Protein AF-A0A2E0LXB0-F1 (afdb_monomer)

Radius of gyration: 32.22 Å; Cα contacts (8 Å, |Δi|>4): 943; chains: 1; bounding box: 79×86×108 Å

Sequence (595 aa):
MKELHPRAVRYTREKLLNSLFSNVKTLVFCLALAVMMTSVLPAMVLAADAPPLDGAMSYPNRDNAIPTYPAQDSGDATATTTTMDSTDNDGDEDTDDAEAERPVFYRPLRTDPTYRHPPGHGAAKPAGHVAIPGHKPLPPEYGYASRTTFDDITPLDVMDAIGRRLYSVAHDEPEGALESLRQIELRNDMALVPPLVHAMQFSLLGEARIADTLRRITGANPGKTWFAWAQWLESHPDLILTPGLAQAVVAMWSAIDGKYRAILPPNRVTQVPKASIYWDGTRVDEVDPVIKPTVVGPNQAFDIDHNDLVLGVSLNGTYRAYPVSQLLANPIINDVLGDHEVTIAYEPLCGFPIAIDRGHVGNTSMAPMAWAGLVYRSSRLLYTLDGDQQLWDPCTMRSVTGAASQARERLPLANATFTSWSAWRSAYPETTVMDTAQAPEATPDSLERYDDYVGAESLIYPAYLNSTALPAKERMLLVDLGDHDQAIRLADLKGKAVINHRFGDQGVVIIVENPINCTIRVFKRPEGAIFGPSEFVDRVYGSGGGLWKVTEDALISPSGEELERMPARGLFWFSVDGLNPITENKAKQSASLPN

Solvent-accessible surface area (backbone atoms only — not comparable to full-atom values): 35641 Å² total; per-residue (Å²): 122,96,87,57,58,75,67,58,56,50,56,56,48,52,55,51,49,52,52,52,52,51,52,51,52,51,51,52,50,53,51,52,51,52,52,48,63,71,64,52,59,77,64,65,73,76,74,77,87,77,85,90,82,87,84,89,87,84,87,91,88,88,86,90,90,85,90,79,88,90,87,81,88,84,85,86,82,82,88,86,84,84,83,89,82,89,82,89,82,90,81,91,81,91,79,94,84,80,91,71,87,75,86,78,80,85,71,86,83,73,84,84,92,89,90,91,86,90,89,81,90,81,91,81,90,88,92,83,92,83,86,89,90,85,92,84,88,89,86,85,80,92,75,76,76,85,68,81,72,67,82,84,56,57,66,72,79,77,40,56,82,61,25,51,29,49,38,27,32,20,70,35,59,55,69,56,12,49,53,28,45,52,61,52,51,76,64,56,48,68,74,54,46,48,50,50,49,60,24,36,81,58,19,76,68,41,33,53,56,55,35,54,48,48,27,68,50,67,73,52,80,78,57,50,46,48,55,38,47,47,23,51,47,54,73,39,72,82,58,61,56,47,45,69,49,29,41,24,46,34,40,55,50,33,74,78,36,68,64,42,52,63,53,56,35,45,80,62,57,57,67,53,61,70,52,46,54,41,79,62,87,52,46,68,42,72,65,66,48,43,70,60,70,60,68,35,51,65,90,64,60,82,84,65,53,59,75,40,49,20,44,37,36,44,51,95,92,39,45,38,32,41,47,45,58,45,34,67,48,44,32,27,38,27,37,68,55,84,93,39,38,35,34,39,41,41,47,75,78,41,65,44,70,48,41,32,36,30,55,62,46,85,94,41,66,55,57,56,53,34,49,51,26,31,26,42,54,41,36,62,27,34,22,23,76,52,87,78,25,37,32,29,34,71,82,79,27,35,30,34,22,50,70,49,17,77,71,64,39,55,63,43,63,41,43,54,42,41,44,32,40,46,60,50,43,71,77,39,73,84,23,35,29,55,47,65,89,84,49,70,70,46,49,72,66,61,50,50,55,47,54,51,49,74,71,42,78,67,70,95,47,44,54,58,66,86,63,81,90,55,59,56,65,39,51,25,39,38,37,64,56,79,97,62,57,48,72,45,52,31,75,81,43,64,96,47,49,36,33,62,48,65,63,87,86,50,33,31,36,39,41,36,81,35,51,90,65,47,24,57,50,39,26,55,34,61,87,94,62,46,64,40,72,48,97,44,94,52,35,30,29,36,73,86,72,45,60,24,39,58,58,79,64,30,43,30,39,84,85,70,52,70,27,53,48,46,50,57,45,49,32,24,36,48,56,59,57,66,71,51,83,79,50,71,82,45,72,76,59,64,86,72,74,62,111

Foldseek 3Di:
DVPDDPVVVVVVVVVVVVVVVVVVVVVVVVVVVVVCVVPPVVVVVPPPDDDDDDDDDDDDDDDDDDDDDDDDDDDDDDDDDDDDDDDDDDDDDDDDDDPDDDDDDDDPDDDDDDDDDDDDDDDDDDDDDDDDDDDDDDDDDPDDDDDPPPPVDALCNPADPLLVLLLQLQDPDPVSVVVSLVVVLVVLDLLCLLSLLQSQVRGPPHQQVSQVSSCSSPVDPQDSHSQSSLLVVLVCLVNACALSNLSSSLSSVCVVPVCSCLQCPSPWDFLGRPSNKHQQPAAFPNPPAAEAFDWDALVPPPPADQFFKWKWFDDPNFIETETVQQCLQRQWYFHQTPNWTKIWGDDLLFPAIFIFGQCPFPPDRAAGKGFGSIDGLLFTWIFHPDDSGWTAGPLLQWTTTDPSRVVRTGGHTGLIFIGGSNVRCVQCVRYMYRDPVVTDGDDPVSVVVSVVQLPDLDRPHHFHFPDPPDRQFQKWKWFDPDLQIDIDGLVLCPPPQWFFDADPPFTKIKGPLDSVRPRIWIWTADPPKDWADDPDSQWIQIPVRFTWGHDSAFTATPVGDTTGITDIDMGGPSSVSVSDDSHVVPNVVSPDRDD

pLDDT: mean 73.67, std 26.48, range [21.19, 98.0]

Structure (mmCIF, N/CA/C/O backbone):
data_AF-A0A2E0LXB0-F1
#
_entry.id   AF-A0A2E0LXB0-F1
#
loop_
_atom_site.group_PDB
_atom_site.id
_atom_site.type_symbol
_atom_site.label_atom_id
_atom_site.label_alt_id
_atom_site.label_comp_id
_atom_site.label_asym_id
_atom_site.label_entity_id
_atom_site.label_seq_id
_atom_site.pdbx_PDB_ins_code
_atom_site.Cartn_x
_atom_site.Cartn_y
_atom_site.Cartn_z
_atom_site.occupancy
_atom_site.B_iso_or_equiv
_atom_site.auth_seq_id
_atom_site.auth_comp_id
_atom_site.auth_asym_id
_atom_site.auth_atom_id
_atom_site.pdbx_PDB_model_num
ATOM 1 N N . MET A 1 1 ? -35.066 28.197 -1.959 1.00 37.38 1 MET A N 1
ATOM 2 C CA . MET A 1 1 ? -34.156 29.348 -2.191 1.00 37.38 1 MET A CA 1
ATOM 3 C C . MET A 1 1 ? -33.993 30.273 -0.984 1.00 37.38 1 MET A C 1
ATOM 5 O O . MET A 1 1 ? -32.866 30.680 -0.768 1.00 37.38 1 MET A O 1
ATOM 9 N N . LYS A 1 2 ? -35.027 30.606 -0.187 1.00 30.30 2 LYS A N 1
ATOM 10 C CA . LYS A 1 2 ? -34.857 31.489 0.994 1.00 30.30 2 LYS A CA 1
ATOM 11 C C . LYS A 1 2 ? -34.298 30.832 2.276 1.00 30.30 2 LYS A C 1
ATOM 13 O O . LYS A 1 2 ? -34.047 31.552 3.229 1.00 30.30 2 LYS A O 1
ATOM 18 N N . GLU A 1 3 ? -34.057 29.520 2.278 1.00 36.97 3 GLU A N 1
ATOM 19 C CA . GLU A 1 3 ? -33.499 28.767 3.424 1.00 36.97 3 GLU A CA 1
ATOM 20 C C . GLU A 1 3 ? -32.207 27.999 3.073 1.00 36.97 3 GLU A C 1
ATOM 22 O O . GLU A 1 3 ? -31.843 27.040 3.741 1.00 36.97 3 GLU A O 1
ATOM 27 N N . LEU A 1 4 ? -31.504 28.388 2.001 1.00 39.72 4 LEU A N 1
ATOM 28 C CA . LEU A 1 4 ? -30.206 27.797 1.655 1.00 39.72 4 LEU A CA 1
ATOM 29 C C . LEU A 1 4 ? -29.070 28.763 1.993 1.00 39.72 4 LEU A C 1
ATOM 31 O O . LEU A 1 4 ? -29.109 29.936 1.622 1.00 39.72 4 LEU A O 1
ATOM 35 N N . HIS A 1 5 ? -28.054 28.237 2.678 1.00 43.72 5 HIS A N 1
ATOM 36 C CA . HIS A 1 5 ? -26.855 28.962 3.095 1.00 43.72 5 HIS A CA 1
ATOM 37 C C . HIS A 1 5 ? -26.149 29.625 1.886 1.00 43.72 5 HIS A C 1
ATOM 39 O O . HIS A 1 5 ? -26.136 29.028 0.802 1.00 43.72 5 HIS A O 1
ATOM 45 N N . PRO A 1 6 ? -25.521 30.816 2.020 1.00 37.16 6 PRO A N 1
ATOM 46 C CA . PRO A 1 6 ? -25.022 31.591 0.873 1.00 37.16 6 PRO A CA 1
ATOM 47 C C . PRO A 1 6 ? -24.070 30.838 -0.074 1.00 37.16 6 PRO A C 1
ATOM 49 O O . PRO A 1 6 ? -24.091 31.080 -1.282 1.00 37.16 6 PRO A O 1
ATOM 52 N N . ARG A 1 7 ? -23.280 29.883 0.443 1.00 38.50 7 ARG A N 1
ATOM 53 C CA . ARG A 1 7 ? -22.394 29.024 -0.370 1.00 38.50 7 ARG A CA 1
ATOM 54 C C . ARG A 1 7 ? -23.164 28.089 -1.317 1.00 38.50 7 ARG A C 1
ATOM 56 O O . ARG A 1 7 ? -22.786 27.973 -2.480 1.00 38.50 7 ARG A O 1
ATOM 63 N N . ALA A 1 8 ? -24.278 27.499 -0.874 1.00 36.88 8 ALA A N 1
ATOM 64 C CA . ALA A 1 8 ? -25.094 26.611 -1.708 1.00 36.88 8 ALA A CA 1
ATOM 65 C C . ALA A 1 8 ? -25.733 27.367 -2.886 1.00 36.88 8 ALA A C 1
ATOM 67 O O . ALA A 1 8 ? -25.732 26.881 -4.015 1.00 36.88 8 ALA A O 1
ATOM 68 N N . VAL A 1 9 ? -26.197 28.601 -2.654 1.00 41.41 9 VAL A N 1
ATOM 69 C CA . VAL A 1 9 ? -26.760 29.460 -3.711 1.00 41.41 9 VAL A CA 1
ATOM 70 C C . VAL A 1 9 ? -25.708 29.813 -4.771 1.00 41.41 9 VAL A C 1
ATOM 72 O O . VAL A 1 9 ? -26.030 29.834 -5.960 1.00 41.41 9 VAL A O 1
ATOM 75 N N . ARG A 1 10 ? -24.448 30.042 -4.373 1.00 40.12 10 ARG A N 1
ATOM 76 C CA . ARG A 1 10 ? -23.341 30.316 -5.304 1.00 40.12 10 ARG A CA 1
ATOM 77 C C . ARG A 1 10 ? -23.014 29.099 -6.177 1.00 40.12 10 ARG A C 1
ATOM 79 O O . ARG A 1 10 ? -23.056 29.216 -7.400 1.00 40.12 10 ARG A O 1
ATOM 86 N N . TYR A 1 11 ? -22.812 27.932 -5.564 1.00 40.34 11 TYR A N 1
ATOM 87 C CA . TYR A 1 11 ? -22.503 26.681 -6.269 1.00 40.34 11 TYR A CA 1
ATOM 88 C C . TYR A 1 11 ? -23.599 26.283 -7.275 1.00 40.34 11 TYR A C 1
ATOM 90 O O . TYR A 1 11 ? -23.315 25.966 -8.432 1.00 40.34 11 TYR A O 1
ATOM 98 N N . THR A 1 12 ? -24.877 26.366 -6.882 1.00 42.31 12 THR A N 1
ATOM 99 C CA . THR A 1 12 ? -25.997 26.065 -7.791 1.00 42.31 12 THR A CA 1
ATOM 100 C C . THR A 1 12 ? -26.092 27.071 -8.945 1.00 42.31 12 THR A C 1
ATOM 102 O O . THR A 1 12 ? -26.417 26.679 -10.067 1.00 42.31 12 THR A O 1
ATOM 105 N N . ARG A 1 13 ? -25.778 28.355 -8.711 1.00 39.00 13 ARG A N 1
ATOM 106 C CA . ARG A 1 13 ? -25.795 29.402 -9.746 1.00 39.00 13 ARG A CA 1
ATOM 107 C C . ARG A 1 13 ? -24.669 29.225 -10.768 1.00 39.00 13 ARG A C 1
ATOM 109 O O . ARG A 1 13 ? -24.926 29.376 -11.959 1.00 39.00 13 ARG A O 1
ATOM 116 N N . GLU A 1 14 ? -23.463 28.870 -10.331 1.00 47.31 14 GLU A N 1
ATOM 117 C CA . GLU A 1 14 ? -22.318 28.608 -11.217 1.00 47.31 14 GLU A CA 1
ATOM 118 C C . GLU A 1 14 ? -22.543 27.346 -12.075 1.00 47.31 14 GLU A C 1
ATOM 120 O O . GLU A 1 14 ? -22.353 27.400 -13.292 1.00 47.31 14 GLU A O 1
ATOM 125 N N . LYS A 1 15 ? -23.084 26.250 -11.510 1.00 44.47 15 LYS A N 1
ATOM 126 C CA . LYS A 1 15 ? -23.484 25.059 -12.295 1.00 44.47 15 LYS A CA 1
ATOM 127 C C . LYS A 1 15 ? -24.570 25.362 -13.340 1.00 44.47 15 LYS A C 1
ATOM 129 O O . LYS A 1 15 ? -24.469 24.895 -14.476 1.00 44.47 15 LYS A O 1
ATOM 134 N N . LEU A 1 16 ? -25.583 26.165 -12.996 1.00 42.12 16 LEU A N 1
ATOM 135 C CA . LEU A 1 16 ? -26.626 26.593 -13.941 1.00 42.12 16 LEU A CA 1
ATOM 136 C C . LEU A 1 16 ? -26.069 27.468 -15.073 1.00 42.12 16 LEU A C 1
ATOM 138 O O . LEU A 1 16 ? -26.408 27.241 -16.234 1.00 42.12 16 LEU A O 1
ATOM 142 N N . LEU A 1 17 ? -25.196 28.428 -14.754 1.00 43.41 17 LEU A N 1
ATOM 143 C CA . LEU A 1 17 ? -24.555 29.289 -15.751 1.00 43.41 17 LEU A CA 1
ATOM 144 C C . LEU A 1 17 ? -23.653 28.486 -16.696 1.00 43.41 17 LEU A C 1
ATOM 146 O O . LEU A 1 17 ? -23.777 28.635 -17.909 1.00 43.41 17 LEU A O 1
ATOM 150 N N . ASN A 1 18 ? -22.814 27.586 -16.179 1.00 47.97 18 ASN A N 1
ATOM 151 C CA . ASN A 1 18 ? -21.930 26.763 -17.011 1.00 47.97 18 ASN A CA 1
ATOM 152 C C . ASN A 1 18 ? -22.711 25.808 -17.933 1.00 47.97 18 ASN A C 1
ATOM 154 O O . ASN A 1 18 ? -22.346 25.651 -19.099 1.00 47.97 18 ASN A O 1
ATOM 158 N N . SER A 1 19 ? -23.829 25.242 -17.462 1.00 42.09 19 SER A N 1
ATOM 159 C CA . SER A 1 19 ? -24.742 24.450 -18.300 1.00 42.09 19 SER A CA 1
ATOM 160 C C . SER A 1 19 ? -25.377 25.291 -19.421 1.00 42.09 19 SER A C 1
ATOM 162 O O . SER A 1 19 ? -25.357 24.897 -20.589 1.00 42.09 19 SER A O 1
ATOM 164 N N . LEU A 1 20 ? -25.856 26.501 -19.105 1.00 39.44 20 LEU A N 1
ATOM 165 C CA . LEU A 1 20 ? -26.378 27.454 -20.093 1.00 39.44 20 LEU A CA 1
ATOM 166 C C . LEU A 1 20 ? -25.322 27.854 -21.138 1.00 39.44 20 LEU A C 1
ATOM 168 O O . LEU A 1 20 ? -25.603 27.796 -22.335 1.00 39.44 20 LEU A O 1
ATOM 172 N N . PHE A 1 21 ? -24.099 28.195 -20.722 1.00 45.69 21 PHE A N 1
ATOM 173 C CA . PHE A 1 21 ? -23.017 28.555 -21.644 1.00 45.69 21 PHE A CA 1
ATOM 174 C C . PHE A 1 21 ? -22.557 27.383 -22.524 1.00 45.69 21 PHE A C 1
ATOM 176 O O . PHE A 1 21 ? -22.260 27.597 -23.701 1.00 45.69 21 PHE A O 1
ATOM 183 N N . SER A 1 22 ? -22.534 26.154 -21.999 1.00 51.50 22 SER A N 1
ATOM 184 C CA . SER A 1 22 ? -22.220 24.950 -22.783 1.00 51.50 22 SER A CA 1
ATOM 185 C C . SER A 1 22 ? -23.265 24.691 -23.876 1.00 51.50 22 SER A C 1
ATOM 187 O O . SER A 1 22 ? -22.926 24.497 -25.047 1.00 51.50 22 SER A O 1
ATOM 189 N N . ASN A 1 23 ? -24.551 24.799 -23.529 1.00 51.84 23 ASN A N 1
ATOM 190 C CA . ASN A 1 23 ? -25.647 24.642 -24.485 1.00 51.84 23 ASN A CA 1
ATOM 191 C C . ASN A 1 23 ? -25.638 25.735 -25.569 1.00 51.84 23 ASN A C 1
ATOM 193 O O . ASN A 1 23 ? -25.836 25.429 -26.744 1.00 51.84 23 ASN A O 1
ATOM 197 N N . VAL A 1 24 ? -25.331 26.992 -25.218 1.00 61.16 24 VAL A N 1
ATOM 198 C CA . VAL A 1 24 ? -25.198 28.086 -26.200 1.00 61.16 24 VAL A CA 1
ATOM 199 C C . VAL A 1 24 ? -24.000 27.868 -27.132 1.00 61.16 24 VAL A C 1
ATOM 201 O O . VAL A 1 24 ? -24.155 28.004 -28.345 1.00 61.16 24 VAL A O 1
ATOM 204 N N . LYS A 1 25 ? -22.827 27.470 -26.616 1.00 55.19 25 LYS A N 1
ATOM 205 C CA . LYS A 1 25 ? -21.655 27.141 -27.455 1.00 55.19 25 LYS A CA 1
ATOM 206 C C . LYS A 1 25 ? -21.949 25.992 -28.424 1.00 55.19 25 LYS A C 1
ATOM 208 O O . LYS A 1 25 ? -21.595 26.083 -29.596 1.00 55.19 25 LYS A O 1
ATOM 213 N N . THR A 1 26 ? -22.647 24.958 -27.957 1.00 56.50 26 THR A N 1
ATOM 214 C CA . THR A 1 26 ? -23.064 23.817 -28.787 1.00 56.50 26 THR A CA 1
ATOM 215 C C . THR A 1 26 ? -24.038 24.253 -29.887 1.00 56.50 26 THR A C 1
ATOM 217 O O . THR A 1 26 ? -23.862 23.884 -31.047 1.00 56.50 26 THR A O 1
ATOM 220 N N . LEU A 1 27 ? -25.017 25.108 -29.567 1.00 52.84 27 LEU A N 1
ATOM 221 C CA . LEU A 1 27 ? -25.971 25.641 -30.546 1.00 52.84 27 LEU A CA 1
ATOM 222 C C . LEU A 1 27 ? -25.283 26.509 -31.617 1.00 52.84 27 LEU A C 1
ATOM 224 O O . LEU A 1 27 ? -25.578 26.361 -32.802 1.00 52.84 27 LEU A O 1
ATOM 228 N N . VAL A 1 28 ? -24.334 27.366 -31.218 1.00 65.62 28 VAL A N 1
ATOM 229 C CA . VAL A 1 28 ? -23.519 28.183 -32.138 1.00 65.62 28 VAL A CA 1
ATOM 230 C C . VAL A 1 28 ? -22.653 27.303 -33.045 1.00 65.62 28 VAL A C 1
ATOM 232 O O . VAL A 1 28 ? -22.580 27.562 -34.244 1.00 65.62 28 VAL A O 1
ATOM 235 N N . PHE A 1 29 ? -22.050 26.235 -32.513 1.00 59.38 29 PHE A N 1
ATOM 236 C CA . PHE A 1 29 ? -21.263 25.288 -33.306 1.00 59.38 29 PHE A CA 1
ATOM 237 C C . PHE A 1 29 ? -22.123 24.546 -34.343 1.00 59.38 29 PHE A C 1
ATOM 239 O O . PHE A 1 29 ? -21.748 24.474 -35.513 1.00 59.38 29 PHE A O 1
ATOM 246 N N . CYS A 1 30 ? -23.316 24.076 -33.961 1.00 53.12 30 CYS A N 1
ATOM 247 C CA . CYS A 1 30 ? -24.265 23.449 -34.887 1.00 53.12 30 CYS A CA 1
ATOM 248 C C . CYS A 1 30 ? -24.752 24.413 -35.985 1.00 53.12 30 CYS A C 1
ATOM 250 O O . CYS A 1 30 ? -24.856 24.015 -37.146 1.00 53.12 30 CYS A O 1
ATOM 252 N N . LEU A 1 31 ? -25.005 25.684 -35.650 1.00 58.12 31 LEU A N 1
ATOM 253 C CA . LEU A 1 31 ? -25.344 26.729 -36.626 1.00 58.12 31 LEU A CA 1
ATOM 254 C C . LEU A 1 31 ? -24.186 27.010 -37.593 1.00 58.12 31 LEU A C 1
ATOM 256 O O . LEU A 1 31 ? -24.412 27.084 -38.800 1.00 58.12 31 LEU A O 1
ATOM 260 N N . ALA A 1 32 ? -22.949 27.098 -37.098 1.00 57.81 32 ALA A N 1
ATOM 261 C CA . ALA A 1 32 ? -21.766 27.262 -37.943 1.00 57.81 32 ALA A CA 1
ATOM 262 C C . ALA A 1 32 ? -21.577 26.071 -38.903 1.00 57.81 32 ALA A C 1
ATOM 264 O O . ALA A 1 32 ? -21.312 26.275 -40.089 1.00 57.81 32 ALA A O 1
ATOM 265 N N . LEU A 1 33 ? -21.791 24.837 -38.429 1.00 53.84 33 LEU A N 1
ATOM 266 C C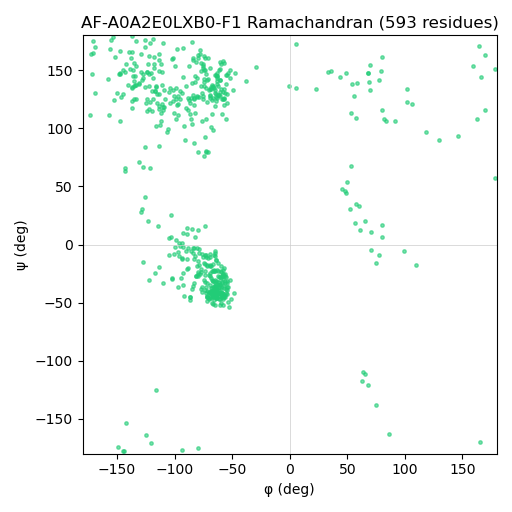A . LEU A 1 33 ? -21.729 23.632 -39.262 1.00 53.84 33 LEU A CA 1
ATOM 267 C C . LEU A 1 33 ? -22.806 23.630 -40.362 1.00 53.84 33 LEU A C 1
ATOM 269 O O . LEU A 1 33 ? -22.512 23.311 -41.514 1.00 53.84 33 LEU A O 1
ATOM 273 N N . ALA A 1 34 ? -24.039 24.027 -40.028 1.00 53.56 34 ALA A N 1
ATOM 274 C CA . ALA A 1 34 ? -25.150 24.116 -40.977 1.00 53.56 34 ALA A CA 1
ATOM 275 C C . ALA A 1 34 ? -24.916 25.189 -42.059 1.00 53.56 34 ALA A C 1
ATOM 277 O O . ALA A 1 34 ? -25.202 24.956 -43.237 1.00 53.56 34 ALA A O 1
ATOM 278 N N . VAL A 1 35 ? -24.335 26.336 -41.691 1.00 57.06 35 VAL A N 1
ATOM 279 C CA . VAL A 1 35 ? -23.926 27.381 -42.647 1.00 57.06 35 VAL A CA 1
ATOM 280 C C . VAL A 1 35 ? -22.798 26.885 -43.557 1.00 57.06 35 VAL A C 1
ATOM 282 O O . VAL A 1 35 ? -22.841 27.119 -44.764 1.00 57.06 35 VAL A O 1
ATOM 285 N N . MET A 1 36 ? -21.821 26.139 -43.031 1.00 46.78 36 MET A N 1
ATOM 286 C CA . MET A 1 36 ? -20.730 25.587 -43.845 1.00 46.78 36 MET A CA 1
ATOM 287 C C . MET A 1 36 ? -21.240 24.534 -44.849 1.00 46.78 36 MET A C 1
ATOM 289 O O . MET A 1 36 ? -20.910 24.587 -46.034 1.00 46.78 36 MET A O 1
ATOM 293 N N . MET A 1 37 ? -22.123 23.631 -44.407 1.00 48.91 37 MET A N 1
ATOM 294 C CA . MET A 1 37 ? -22.739 22.592 -45.249 1.00 48.91 37 MET A CA 1
ATOM 295 C C . MET A 1 37 ? -23.625 23.158 -46.371 1.00 48.91 37 MET A C 1
ATOM 297 O O . MET A 1 37 ? -23.708 22.560 -47.442 1.00 48.91 37 MET A O 1
ATOM 301 N N . THR A 1 38 ? -24.269 24.309 -46.157 1.00 52.62 38 THR A N 1
ATOM 302 C CA . THR A 1 38 ? -25.159 24.936 -47.156 1.00 52.62 38 THR A CA 1
ATOM 303 C C . THR A 1 38 ? -24.446 25.879 -48.129 1.00 52.62 38 THR A C 1
ATOM 305 O O . THR A 1 38 ? -24.969 26.121 -49.214 1.00 52.62 38 THR A O 1
ATOM 308 N N . SER A 1 39 ? -23.255 26.382 -47.785 1.00 48.25 39 SER A N 1
ATOM 309 C CA . SER A 1 39 ? -22.505 27.343 -48.613 1.00 48.25 39 SER A CA 1
ATOM 310 C C . SER A 1 39 ? -21.335 26.743 -49.403 1.00 48.25 39 SER A C 1
ATOM 312 O O . SER A 1 39 ? -21.020 27.255 -50.475 1.00 48.25 39 SER A O 1
ATOM 314 N N . VAL A 1 40 ? -20.701 25.663 -48.925 1.00 49.78 40 VAL A N 1
ATOM 315 C CA . VAL A 1 40 ? -19.453 25.142 -49.525 1.00 49.78 40 VAL A CA 1
ATOM 316 C C . VAL A 1 40 ? -19.684 23.987 -50.511 1.00 49.78 40 VAL A C 1
ATOM 318 O O . VAL A 1 40 ? -19.021 23.929 -51.547 1.00 49.78 40 VAL A O 1
ATOM 321 N N . LEU A 1 41 ? -20.647 23.088 -50.257 1.00 43.03 41 LEU A N 1
ATOM 322 C CA . LEU A 1 41 ? -20.890 21.932 -51.139 1.00 43.03 41 LEU A CA 1
ATOM 323 C C . LEU A 1 41 ? -21.291 22.280 -52.593 1.00 43.03 41 LEU A C 1
ATOM 325 O O . LEU A 1 41 ? -20.823 21.577 -53.491 1.00 43.03 41 LEU A O 1
ATOM 329 N N . PRO A 1 42 ? -22.084 23.334 -52.888 1.00 41.56 42 PRO A N 1
ATOM 330 C CA . PRO A 1 42 ? -22.453 23.657 -54.272 1.00 41.56 42 PRO A CA 1
ATOM 331 C C . PRO A 1 42 ? -21.269 24.078 -55.158 1.00 41.56 42 PRO A C 1
ATOM 333 O O . PRO A 1 42 ? -21.347 23.955 -56.378 1.00 41.56 42 PRO A O 1
ATOM 336 N N . ALA A 1 43 ? -20.171 24.563 -54.565 1.00 42.28 43 ALA A N 1
ATOM 337 C CA . ALA A 1 43 ? -19.014 25.068 -55.305 1.00 42.28 43 ALA A CA 1
ATOM 338 C C . ALA A 1 43 ? -18.064 23.957 -55.794 1.00 42.28 43 ALA A C 1
ATOM 340 O O . ALA A 1 43 ? -17.402 24.127 -56.815 1.00 42.28 43 ALA A O 1
ATOM 341 N N . MET A 1 44 ? -18.006 22.809 -55.107 1.00 40.25 44 MET A N 1
ATOM 342 C CA . MET A 1 44 ? -17.097 21.710 -55.474 1.00 40.25 44 MET A CA 1
ATOM 343 C C . MET A 1 44 ? -17.608 20.825 -56.621 1.00 40.25 44 MET A C 1
ATOM 345 O O . MET A 1 44 ? -16.813 20.140 -57.257 1.00 40.25 44 MET A O 1
ATOM 349 N N . VAL A 1 45 ? -18.908 20.856 -56.930 1.00 41.56 45 VAL A N 1
ATOM 350 C CA . VAL A 1 45 ? -19.510 20.018 -57.989 1.00 41.56 45 VAL A CA 1
ATOM 351 C C . VAL A 1 45 ? -19.264 20.581 -59.403 1.00 41.56 45 VAL A C 1
ATOM 353 O O . VAL A 1 45 ? -19.359 19.846 -60.379 1.00 41.56 45 VAL A O 1
ATOM 356 N N . LEU A 1 46 ? -18.888 21.859 -59.533 1.00 38.94 46 LEU A N 1
ATOM 357 C CA . LEU A 1 46 ? -18.665 22.531 -60.826 1.00 38.94 46 LEU A CA 1
ATOM 358 C C . LEU A 1 46 ? -17.214 22.487 -61.346 1.00 38.94 46 LEU A C 1
ATOM 360 O O . LEU A 1 46 ? -16.951 22.989 -62.434 1.00 38.94 46 LEU A O 1
ATOM 364 N N . ALA A 1 47 ? -16.274 21.899 -60.600 1.00 39.84 47 ALA A N 1
ATOM 365 C CA . ALA A 1 47 ? -14.843 21.905 -60.935 1.00 39.84 47 ALA A CA 1
ATOM 366 C C . ALA A 1 47 ? -14.312 20.576 -61.522 1.00 39.84 47 ALA A C 1
ATOM 368 O O . ALA A 1 47 ? -13.104 20.427 -61.687 1.00 39.84 47 ALA A O 1
ATOM 369 N N . ALA A 1 48 ? -15.188 19.603 -61.805 1.00 38.62 48 ALA A N 1
ATOM 370 C CA . ALA A 1 48 ? -14.795 18.228 -62.144 1.00 38.62 48 ALA A CA 1
ATOM 371 C C . ALA A 1 48 ? -14.707 17.905 -63.654 1.00 38.62 48 ALA A C 1
ATOM 373 O O . ALA A 1 48 ? -14.171 16.855 -63.998 1.00 38.62 48 ALA A O 1
ATOM 374 N N . ASP A 1 49 ? -15.179 18.786 -64.547 1.00 40.78 49 ASP A N 1
ATOM 375 C CA . ASP A 1 49 ? -15.212 18.556 -66.004 1.00 40.78 49 ASP A CA 1
ATOM 376 C C . ASP A 1 49 ? -14.261 19.497 -66.774 1.00 40.78 49 ASP A C 1
ATOM 378 O O . ASP A 1 49 ? -14.667 20.532 -67.306 1.00 40.78 49 ASP A O 1
ATOM 382 N N . ALA A 1 50 ? -12.979 19.122 -66.875 1.00 34.28 50 ALA A N 1
ATOM 383 C CA . ALA A 1 50 ? -12.030 19.709 -67.830 1.00 34.28 50 ALA A CA 1
ATOM 384 C C . ALA A 1 50 ? -10.950 18.683 -68.261 1.00 34.28 50 ALA A C 1
ATOM 386 O O . ALA A 1 50 ? -10.352 18.041 -67.396 1.00 34.28 50 ALA A O 1
ATOM 387 N N . PRO A 1 51 ? -10.678 18.500 -69.572 1.00 35.50 51 PRO A N 1
ATOM 388 C CA . PRO A 1 51 ? -9.702 17.523 -70.069 1.00 35.50 51 PRO A CA 1
ATOM 389 C C . PRO A 1 51 ? -8.247 18.053 -70.061 1.00 35.50 51 PRO A C 1
ATOM 391 O O . PRO A 1 51 ? -8.035 19.267 -70.039 1.00 35.50 51 PRO A O 1
ATOM 394 N N . PRO A 1 52 ? -7.231 17.166 -70.111 1.00 42.09 52 PRO A N 1
ATOM 395 C CA . PRO A 1 52 ? -5.818 17.547 -70.037 1.00 42.09 52 PRO A CA 1
ATOM 396 C C . PRO A 1 52 ? -5.246 18.021 -71.385 1.00 42.09 52 PRO A C 1
ATOM 398 O O . PRO A 1 52 ? -5.726 17.625 -72.448 1.00 42.09 52 PRO A O 1
ATOM 401 N N . LEU A 1 53 ? -4.161 18.805 -71.337 1.00 30.52 53 LEU A N 1
ATOM 402 C CA . LEU A 1 53 ? -3.350 19.179 -72.502 1.00 30.52 53 LEU A CA 1
ATOM 403 C C . LEU A 1 53 ? -1.844 19.020 -72.231 1.00 30.52 53 LEU A C 1
ATOM 405 O O . LEU A 1 53 ? -1.346 19.396 -71.171 1.00 30.52 53 LEU A O 1
ATOM 409 N N . ASP A 1 54 ? -1.145 18.475 -73.229 1.00 30.14 54 ASP A N 1
ATOM 410 C CA . ASP A 1 54 ? 0.313 18.319 -73.311 1.00 30.14 54 ASP A CA 1
ATOM 411 C C . ASP A 1 54 ? 1.056 19.645 -73.582 1.00 30.14 54 ASP A C 1
ATOM 413 O O . ASP A 1 54 ? 0.502 20.555 -74.198 1.00 30.14 54 ASP A O 1
ATOM 417 N N . GLY A 1 55 ? 2.368 19.687 -73.284 1.00 26.34 55 GLY A N 1
ATOM 418 C CA . GLY A 1 55 ? 3.321 20.452 -74.116 1.00 26.34 55 GLY A CA 1
ATOM 419 C C . GLY A 1 55 ? 4.291 21.448 -73.449 1.00 26.34 55 GLY A C 1
ATOM 420 O O . GLY A 1 55 ? 4.018 22.636 -73.401 1.00 26.34 55 GLY A O 1
ATOM 421 N N . ALA A 1 56 ? 5.476 20.950 -73.075 1.00 26.00 56 ALA A N 1
ATOM 422 C CA . ALA A 1 56 ? 6.836 21.499 -73.291 1.00 26.00 56 ALA A CA 1
ATOM 423 C C . ALA A 1 56 ? 7.243 23.005 -73.112 1.00 26.00 56 ALA A C 1
ATOM 425 O O . ALA A 1 56 ? 6.622 23.924 -73.626 1.00 26.00 56 ALA A O 1
ATOM 426 N N . MET A 1 57 ? 8.493 23.158 -72.616 1.00 24.38 57 MET A N 1
ATOM 427 C CA . MET A 1 57 ? 9.545 24.179 -72.903 1.00 24.38 57 MET A CA 1
ATOM 428 C C . MET A 1 57 ? 9.915 25.331 -71.920 1.00 24.38 57 MET A C 1
ATOM 430 O O . MET A 1 57 ? 9.191 26.299 -71.735 1.00 24.38 57 MET A O 1
ATOM 434 N N . SER A 1 58 ? 11.212 25.291 -71.548 1.00 23.50 58 SER A N 1
ATOM 435 C CA . SER A 1 58 ? 12.220 26.383 -71.468 1.00 23.50 58 SER A CA 1
ATOM 436 C C . SER A 1 58 ? 12.617 27.039 -70.125 1.00 23.50 58 SER A C 1
ATOM 438 O O . SER A 1 58 ? 11.830 27.687 -69.448 1.00 23.50 58 SER A O 1
ATOM 440 N N . TYR A 1 59 ? 13.932 26.974 -69.851 1.00 30.00 59 TYR A N 1
ATOM 441 C CA . TYR A 1 59 ? 14.731 27.823 -68.937 1.00 30.00 59 TYR A CA 1
ATOM 442 C C . TYR A 1 59 ? 15.052 29.206 -69.578 1.00 30.00 59 TYR A C 1
ATOM 444 O O . TYR A 1 59 ? 14.829 29.350 -70.787 1.00 30.00 59 TYR A O 1
ATOM 452 N N . PRO A 1 60 ? 15.556 30.230 -68.833 1.00 32.47 60 PRO A N 1
ATOM 453 C CA . PRO A 1 60 ? 17.015 30.420 -68.628 1.00 32.47 60 PRO A CA 1
ATOM 454 C C . PRO A 1 60 ? 17.464 30.977 -67.239 1.00 32.47 60 PRO A C 1
ATOM 456 O O . PRO A 1 60 ? 16.669 31.178 -66.328 1.00 32.47 60 PRO A O 1
ATOM 459 N N . ASN A 1 61 ? 18.784 31.177 -67.100 1.00 27.44 61 ASN A N 1
ATOM 460 C CA . ASN A 1 61 ? 19.618 31.361 -65.889 1.00 27.44 61 ASN A CA 1
ATOM 461 C C . ASN A 1 61 ? 20.017 32.840 -65.582 1.00 27.44 61 ASN A C 1
ATOM 463 O O . ASN A 1 61 ? 20.048 33.623 -66.533 1.00 27.44 61 ASN A O 1
ATOM 467 N N . ARG A 1 62 ? 20.424 33.197 -64.332 1.00 26.62 62 ARG A N 1
ATOM 468 C CA . ARG A 1 62 ? 21.418 34.281 -64.029 1.00 26.62 62 ARG A CA 1
ATOM 469 C C . ARG A 1 62 ? 21.897 34.466 -62.555 1.00 26.62 62 ARG A C 1
ATOM 471 O O . ARG A 1 62 ? 21.158 34.947 -61.708 1.00 26.62 62 ARG A O 1
ATOM 478 N N . ASP A 1 63 ? 23.175 34.145 -62.333 1.00 27.08 63 ASP A N 1
ATOM 479 C CA . ASP A 1 63 ? 24.298 34.797 -61.600 1.00 27.08 63 ASP A CA 1
ATOM 480 C C . ASP A 1 63 ? 24.164 35.856 -60.456 1.00 27.08 63 ASP A C 1
ATOM 482 O O . ASP A 1 63 ? 23.594 36.928 -60.630 1.00 27.08 63 ASP A O 1
ATOM 486 N N . ASN A 1 64 ? 24.956 35.601 -59.390 1.00 27.33 64 ASN A N 1
ATOM 487 C CA . ASN A 1 64 ? 25.908 36.464 -58.628 1.00 27.33 64 ASN A CA 1
ATOM 488 C C . ASN A 1 64 ? 25.523 37.817 -57.965 1.00 27.33 64 ASN A C 1
ATOM 490 O O . ASN A 1 64 ? 25.225 38.783 -58.659 1.00 27.33 64 ASN A O 1
ATOM 494 N N . ALA A 1 65 ? 25.842 37.965 -56.657 1.00 25.56 65 ALA A N 1
ATOM 495 C CA . ALA A 1 65 ? 26.956 38.815 -56.146 1.00 25.56 65 ALA A CA 1
ATOM 496 C C . ALA A 1 65 ? 27.080 38.855 -54.591 1.00 25.56 65 ALA A C 1
ATOM 498 O O . ALA A 1 65 ? 26.087 38.767 -53.877 1.00 25.56 65 ALA A O 1
ATOM 499 N N . ILE A 1 66 ? 28.308 39.060 -54.082 1.00 27.44 66 ILE A N 1
ATOM 500 C CA . ILE A 1 66 ? 28.674 39.354 -52.670 1.00 27.44 66 ILE A CA 1
ATOM 501 C C . ILE A 1 66 ? 29.237 40.791 -52.599 1.00 27.44 66 ILE A C 1
ATOM 503 O O . ILE A 1 66 ? 29.888 41.213 -53.558 1.00 27.44 66 ILE A O 1
ATOM 507 N N . PRO A 1 67 ? 29.074 41.522 -51.478 1.00 27.62 67 PRO A N 1
ATOM 508 C CA . PRO A 1 67 ? 30.188 42.344 -50.976 1.00 27.62 67 PRO A CA 1
ATOM 509 C C . PRO A 1 67 ? 30.407 42.284 -49.444 1.00 27.62 67 PRO A C 1
ATOM 511 O O . PRO A 1 67 ? 29.575 41.803 -48.681 1.00 27.62 67 PRO A O 1
ATOM 514 N N . THR A 1 68 ? 31.570 42.777 -49.007 1.00 25.30 68 THR A N 1
ATOM 515 C CA . THR A 1 68 ? 32.192 42.589 -47.677 1.00 25.30 68 THR A CA 1
ATOM 516 C C . THR A 1 68 ? 32.483 43.905 -46.931 1.00 25.30 68 THR A C 1
ATOM 518 O O . THR A 1 68 ? 32.930 44.829 -47.598 1.00 25.30 68 THR A O 1
ATOM 521 N N . TYR A 1 69 ? 32.375 43.901 -45.584 1.00 27.03 69 TYR A N 1
ATOM 522 C CA . TYR A 1 69 ? 33.216 44.574 -44.542 1.00 27.03 69 TYR A CA 1
ATOM 523 C C . TYR A 1 69 ? 33.602 46.085 -44.648 1.00 27.03 69 TYR A C 1
ATOM 525 O O . TYR A 1 69 ? 33.790 46.601 -45.744 1.00 27.03 69 TYR A O 1
ATOM 533 N N . PRO A 1 70 ? 33.748 46.830 -43.516 1.00 31.84 70 PRO A N 1
ATOM 534 C CA . PRO A 1 70 ? 34.903 46.695 -42.599 1.00 31.84 70 PRO A CA 1
ATOM 535 C C . PRO A 1 70 ? 34.605 46.861 -41.086 1.00 31.84 70 PRO A C 1
ATOM 537 O O . PRO A 1 70 ? 33.460 47.015 -40.673 1.00 31.84 70 PRO A O 1
ATOM 540 N N . ALA A 1 71 ? 35.661 46.790 -40.264 1.00 28.00 71 ALA A N 1
ATOM 541 C CA . ALA A 1 71 ? 35.656 46.846 -38.794 1.00 28.00 71 ALA A CA 1
ATOM 542 C C . ALA A 1 71 ? 36.660 47.888 -38.252 1.00 28.00 71 ALA A C 1
ATOM 544 O O . ALA A 1 71 ? 37.564 48.266 -38.994 1.00 28.00 71 ALA A O 1
ATOM 545 N N . GLN A 1 72 ? 36.531 48.278 -36.972 1.00 25.83 72 GLN A N 1
ATOM 546 C CA . GLN A 1 72 ? 37.587 48.770 -36.053 1.00 25.83 72 GLN A CA 1
ATOM 547 C C . GLN A 1 72 ? 37.008 48.824 -34.611 1.00 25.83 72 GLN A C 1
ATOM 549 O O . GLN A 1 72 ? 35.817 49.082 -34.465 1.00 25.83 72 GLN A O 1
ATOM 554 N N . ASP A 1 73 ? 37.686 48.268 -33.592 1.00 26.73 73 ASP A N 1
ATOM 555 C CA . ASP A 1 73 ? 38.568 48.945 -32.599 1.00 26.73 73 ASP A CA 1
ATOM 556 C C . ASP A 1 73 ? 37.875 50.057 -31.770 1.00 26.73 73 ASP A C 1
ATOM 558 O O . ASP A 1 73 ? 37.141 50.861 -32.330 1.00 26.73 73 ASP A O 1
ATOM 562 N N . SER A 1 74 ? 38.085 50.231 -30.455 1.00 26.38 74 SER A N 1
ATOM 563 C CA . SER A 1 74 ? 38.937 49.562 -29.443 1.00 26.38 74 SER A CA 1
ATOM 564 C C . SER A 1 74 ? 38.567 50.076 -28.025 1.00 26.38 74 SER A C 1
ATOM 566 O O . SER A 1 74 ? 37.807 51.035 -27.913 1.00 26.38 74 SER A O 1
ATOM 568 N N . GLY A 1 75 ? 39.151 49.518 -26.948 1.00 24.69 75 GLY A N 1
ATOM 569 C CA . GLY A 1 75 ? 39.411 50.300 -25.717 1.00 24.69 75 GLY A CA 1
ATOM 570 C C . GLY A 1 75 ? 38.741 49.878 -24.395 1.00 24.69 75 GLY A C 1
ATOM 571 O O . GLY A 1 75 ? 37.634 50.294 -24.090 1.00 24.69 75 GLY A O 1
ATOM 572 N N . ASP A 1 76 ? 39.506 49.132 -23.595 1.00 25.61 76 ASP A N 1
ATOM 573 C CA . ASP A 1 76 ? 39.901 49.429 -22.202 1.00 25.61 76 ASP A CA 1
ATOM 574 C C . ASP A 1 76 ? 38.928 49.749 -21.031 1.00 25.61 76 ASP A C 1
ATOM 576 O O . ASP A 1 76 ? 38.083 50.636 -21.059 1.00 25.61 76 ASP A O 1
ATOM 580 N N . ALA A 1 77 ? 39.314 49.131 -19.902 1.00 25.69 77 ALA A N 1
ATOM 581 C CA . ALA A 1 77 ? 39.452 49.708 -18.553 1.00 25.69 77 ALA A CA 1
ATOM 582 C C . ALA A 1 77 ? 38.248 49.866 -17.585 1.00 25.69 77 ALA A C 1
ATOM 584 O O . ALA A 1 77 ? 37.489 50.827 -17.592 1.00 25.69 77 ALA A O 1
ATOM 585 N N . THR A 1 78 ? 38.275 48.971 -16.586 1.00 25.09 78 THR A N 1
ATOM 586 C CA . THR A 1 78 ? 38.176 49.243 -15.131 1.00 25.09 78 THR A CA 1
ATOM 587 C C . THR A 1 78 ? 36.964 49.974 -14.537 1.00 25.09 78 THR A C 1
ATOM 589 O O . THR A 1 78 ? 36.861 51.195 -14.551 1.00 25.09 78 THR A O 1
ATOM 592 N N . ALA A 1 79 ? 36.175 49.172 -13.819 1.00 25.47 79 ALA A N 1
ATOM 593 C CA . ALA A 1 79 ? 35.582 49.420 -12.501 1.00 25.47 79 ALA A CA 1
ATOM 594 C C . ALA A 1 79 ? 35.870 50.749 -11.763 1.00 25.47 79 ALA A C 1
ATOM 596 O O . ALA A 1 79 ? 37.025 51.055 -11.463 1.00 25.47 79 ALA A O 1
ATOM 597 N N . THR A 1 80 ? 34.801 51.325 -11.194 1.00 24.41 80 THR A N 1
ATOM 598 C CA . THR A 1 80 ? 34.833 51.801 -9.799 1.00 24.41 80 THR A CA 1
ATOM 599 C C . THR A 1 80 ? 33.489 51.610 -9.092 1.00 24.41 80 THR A C 1
ATOM 601 O O . THR A 1 80 ? 32.424 51.615 -9.705 1.00 24.41 80 THR A O 1
ATOM 604 N N . THR A 1 81 ? 33.570 51.405 -7.782 1.00 23.97 81 THR A N 1
ATOM 605 C CA . THR A 1 81 ? 32.490 51.086 -6.839 1.00 23.97 81 THR A CA 1
ATOM 606 C C . THR A 1 81 ? 31.903 52.339 -6.157 1.00 23.97 81 THR A C 1
ATOM 608 O O . THR A 1 81 ? 32.432 53.441 -6.297 1.00 23.97 81 THR A O 1
ATOM 611 N N . THR A 1 82 ? 30.954 52.098 -5.237 1.00 23.98 82 THR A N 1
ATOM 612 C CA . THR A 1 82 ? 30.688 52.850 -3.977 1.00 23.98 82 THR A CA 1
ATOM 613 C C . THR A 1 82 ? 29.681 54.028 -3.961 1.00 23.98 82 THR A C 1
ATOM 615 O O . THR A 1 82 ? 30.007 55.155 -4.304 1.00 23.98 82 THR A O 1
ATOM 618 N N . THR A 1 83 ? 28.518 53.729 -3.346 1.00 24.11 83 THR A N 1
ATOM 619 C CA . THR A 1 83 ? 27.837 54.433 -2.216 1.00 24.11 83 THR A CA 1
ATOM 620 C C . THR A 1 83 ? 27.176 55.816 -2.331 1.00 24.11 83 THR A C 1
ATOM 622 O O . THR A 1 83 ? 27.857 56.793 -2.605 1.00 24.11 83 THR A O 1
ATOM 625 N N . MET A 1 84 ? 25.942 55.855 -1.776 1.00 23.52 84 MET A N 1
ATOM 626 C CA . MET A 1 84 ? 25.300 56.943 -0.989 1.00 23.52 84 MET A CA 1
ATOM 627 C C . MET A 1 84 ? 24.954 58.246 -1.761 1.00 23.52 84 MET A C 1
ATOM 629 O O . MET A 1 84 ? 25.634 58.599 -2.711 1.00 23.52 84 MET A O 1
ATOM 633 N N . ASP A 1 85 ? 23.897 59.012 -1.454 1.00 24.23 85 ASP A N 1
ATOM 634 C CA . ASP A 1 85 ? 22.941 59.011 -0.328 1.00 24.23 85 ASP A CA 1
ATOM 635 C C . ASP A 1 85 ? 21.594 59.684 -0.723 1.00 24.23 85 ASP A C 1
ATOM 637 O O . ASP A 1 85 ? 21.552 60.471 -1.666 1.00 24.23 85 ASP A O 1
ATOM 641 N N . SER A 1 86 ? 20.573 59.519 0.128 1.00 25.17 86 SER A N 1
ATOM 642 C CA . SER A 1 86 ? 19.561 60.534 0.507 1.00 25.17 86 SER A CA 1
ATOM 643 C C . SER A 1 86 ? 18.334 60.912 -0.364 1.00 25.17 86 SER A C 1
ATOM 645 O O . SER A 1 86 ? 18.368 60.998 -1.588 1.00 25.17 86 SER A O 1
ATOM 647 N N . THR A 1 87 ? 17.286 61.297 0.389 1.00 26.08 87 THR A N 1
ATOM 648 C CA . THR A 1 87 ? 16.093 62.137 0.098 1.00 26.08 87 THR A CA 1
ATOM 649 C C . THR A 1 87 ? 14.851 61.558 -0.604 1.00 26.08 87 THR A C 1
ATOM 651 O O . THR A 1 87 ? 14.830 61.330 -1.807 1.00 26.08 87 THR A O 1
ATOM 654 N N . ASP A 1 88 ? 13.794 61.419 0.210 1.00 27.08 88 ASP A N 1
ATOM 655 C CA . ASP A 1 88 ? 12.378 61.798 0.022 1.00 27.08 88 ASP A CA 1
ATOM 656 C C . ASP A 1 88 ? 11.939 62.359 -1.352 1.00 27.08 88 ASP A C 1
ATOM 658 O O . ASP A 1 88 ? 12.507 63.344 -1.826 1.00 27.08 88 ASP A O 1
ATOM 662 N N . ASN A 1 89 ? 10.804 61.881 -1.895 1.00 26.67 89 ASN A N 1
ATOM 663 C CA . ASN A 1 89 ? 9.500 62.544 -1.669 1.00 26.67 89 ASN A CA 1
ATOM 664 C C . ASN A 1 89 ? 8.286 61.707 -2.160 1.00 26.67 89 ASN A C 1
ATOM 666 O O . ASN A 1 89 ? 8.457 60.704 -2.848 1.00 26.67 89 ASN A O 1
ATOM 670 N N . ASP A 1 90 ? 7.075 62.153 -1.801 1.00 27.23 90 ASP A N 1
ATOM 671 C CA . ASP A 1 90 ? 5.758 61.551 -2.091 1.00 27.23 90 ASP A CA 1
ATOM 672 C C . ASP A 1 90 ? 5.407 61.327 -3.583 1.00 27.23 90 ASP A C 1
ATOM 674 O O . ASP A 1 90 ? 5.828 62.089 -4.457 1.00 27.23 90 ASP A O 1
ATOM 678 N N . GLY A 1 91 ? 4.493 60.378 -3.846 1.00 24.72 91 GLY A N 1
ATOM 679 C CA . GLY A 1 91 ? 3.728 60.288 -5.101 1.00 24.72 91 GLY A CA 1
ATOM 680 C C . GLY A 1 91 ? 2.940 58.980 -5.265 1.00 24.72 91 GLY A C 1
ATOM 681 O O . GLY A 1 91 ? 3.544 57.917 -5.373 1.00 24.72 91 GLY A O 1
ATOM 682 N N . ASP A 1 92 ? 1.604 59.059 -5.300 1.00 27.23 92 ASP A N 1
ATOM 683 C CA . ASP A 1 92 ? 0.711 57.940 -5.648 1.00 27.23 92 ASP A CA 1
ATOM 684 C C . ASP A 1 92 ? 0.918 57.463 -7.101 1.00 27.23 92 ASP A C 1
ATOM 686 O O . ASP A 1 92 ? 1.082 58.301 -7.985 1.00 27.23 92 ASP A O 1
ATOM 690 N N . GLU A 1 93 ? 0.790 56.155 -7.366 1.00 26.92 93 GLU A N 1
ATOM 691 C CA . GLU A 1 93 ? -0.135 55.616 -8.389 1.00 26.92 93 GLU A CA 1
ATOM 692 C C . GLU A 1 93 ? -0.231 54.074 -8.337 1.00 26.92 93 GLU A C 1
ATOM 694 O O . GLU A 1 93 ? 0.730 53.379 -8.005 1.00 26.92 93 GLU A O 1
ATOM 699 N N . ASP A 1 94 ? -1.418 53.541 -8.650 1.00 29.64 94 ASP A N 1
ATOM 700 C CA . ASP A 1 94 ? -1.708 52.102 -8.717 1.00 29.64 94 ASP A CA 1
ATOM 701 C C . ASP A 1 94 ? -0.885 51.390 -9.808 1.00 29.64 94 ASP A C 1
ATOM 703 O O . ASP A 1 94 ? -0.798 51.861 -10.942 1.00 29.64 94 ASP A O 1
ATOM 707 N N . THR A 1 95 ? -0.404 50.172 -9.539 1.00 25.59 95 THR A N 1
ATOM 708 C CA . THR A 1 95 ? -0.337 49.110 -10.566 1.00 25.59 95 THR A CA 1
ATOM 709 C C . THR A 1 95 ? -0.273 47.718 -9.933 1.00 25.59 95 THR A C 1
ATOM 711 O O . THR A 1 95 ? 0.360 47.525 -8.896 1.00 25.59 95 THR A O 1
ATOM 714 N N . ASP A 1 96 ? -0.955 46.753 -10.558 1.00 28.09 96 ASP A N 1
ATOM 715 C CA . ASP A 1 96 ? -0.931 45.336 -10.180 1.00 28.09 96 ASP A CA 1
ATOM 716 C C . ASP A 1 96 ? 0.483 44.744 -10.275 1.00 28.09 96 ASP A C 1
ATOM 718 O O . ASP A 1 96 ? 1.103 44.819 -11.334 1.00 28.09 96 ASP A O 1
ATOM 722 N N . ASP A 1 97 ? 0.931 44.045 -9.228 1.00 26.08 97 ASP A N 1
ATOM 723 C CA . ASP A 1 97 ? 1.974 43.022 -9.352 1.00 26.08 97 ASP A CA 1
ATOM 724 C C . ASP A 1 97 ? 1.898 42.007 -8.197 1.00 26.08 97 ASP A C 1
ATOM 726 O O . ASP A 1 97 ? 2.155 42.356 -7.044 1.00 26.08 97 ASP A O 1
ATOM 730 N N . ALA A 1 98 ? 1.516 40.758 -8.508 1.00 24.89 98 ALA A N 1
ATOM 731 C CA . ALA A 1 98 ? 1.824 39.530 -7.748 1.00 24.89 98 ALA A CA 1
ATOM 732 C C . ALA A 1 98 ? 1.182 38.268 -8.382 1.00 24.89 98 ALA A C 1
ATOM 734 O O . ALA A 1 98 ? 0.467 37.519 -7.707 1.00 24.89 98 ALA A O 1
ATOM 735 N N . GLU A 1 99 ? 1.462 37.956 -9.656 1.00 25.92 99 GLU A N 1
ATOM 736 C CA . GLU A 1 99 ? 1.360 36.551 -10.099 1.00 25.92 99 GLU A CA 1
ATOM 737 C C . GLU A 1 99 ? 2.532 35.754 -9.504 1.00 25.92 99 GLU A C 1
ATOM 739 O O . GLU A 1 99 ? 3.548 35.504 -10.148 1.00 25.92 99 GLU A O 1
ATOM 744 N N . ALA A 1 100 ? 2.389 35.364 -8.234 1.00 26.27 100 ALA A N 1
ATOM 745 C CA . ALA A 1 100 ? 3.293 34.418 -7.597 1.00 26.27 100 ALA A CA 1
ATOM 746 C C . ALA A 1 100 ? 3.148 33.026 -8.240 1.00 26.27 100 ALA A C 1
ATOM 748 O O . ALA A 1 100 ? 2.039 32.547 -8.505 1.00 26.27 100 ALA A O 1
ATOM 749 N N . GLU A 1 101 ? 4.292 32.391 -8.485 1.00 26.72 101 GLU A N 1
ATOM 750 C CA . GLU A 1 101 ? 4.431 31.165 -9.268 1.00 26.72 101 GLU A CA 1
ATOM 751 C C . GLU A 1 101 ? 3.557 30.017 -8.734 1.00 26.72 101 GLU A C 1
ATOM 753 O O . GLU A 1 101 ? 3.584 29.673 -7.551 1.00 26.72 101 GLU A O 1
ATOM 758 N N . ARG A 1 102 ? 2.792 29.379 -9.629 1.00 25.50 102 ARG A N 1
ATOM 759 C CA . ARG A 1 102 ? 2.024 28.163 -9.324 1.00 25.50 102 ARG A CA 1
ATOM 760 C C . ARG A 1 102 ? 2.794 26.930 -9.804 1.00 25.50 102 ARG A C 1
ATOM 762 O O . ARG A 1 102 ? 3.222 26.927 -10.960 1.00 25.50 102 ARG A O 1
ATOM 769 N N . PRO A 1 103 ? 2.911 25.856 -9.000 1.00 23.70 103 PRO A N 1
ATOM 770 C CA . PRO A 1 103 ? 3.512 24.613 -9.466 1.00 23.70 103 PRO A CA 1
ATOM 771 C C . PRO A 1 103 ? 2.669 23.998 -10.592 1.00 23.70 103 PRO A C 1
ATOM 773 O O . PRO A 1 103 ? 1.450 23.838 -10.483 1.00 23.70 103 PRO A O 1
ATOM 776 N N . VAL A 1 104 ? 3.329 23.661 -11.700 1.00 23.59 104 VAL A N 1
ATOM 777 C CA . VAL A 1 104 ? 2.695 23.056 -12.875 1.00 23.59 104 VAL A CA 1
ATOM 778 C C . VAL A 1 104 ? 2.604 21.546 -12.671 1.00 23.59 104 VAL A C 1
ATOM 780 O O . VAL A 1 104 ? 3.592 20.836 -12.844 1.00 23.59 104 VAL A O 1
ATOM 783 N N . PHE A 1 105 ? 1.407 21.046 -12.357 1.00 24.17 105 PHE A N 1
ATOM 784 C CA . PHE A 1 105 ? 1.125 19.608 -12.391 1.00 24.17 105 PHE A CA 1
ATOM 785 C C . PHE A 1 105 ? 1.415 19.042 -13.788 1.00 24.17 105 PHE A C 1
ATOM 787 O O . PHE A 1 105 ? 0.903 19.548 -14.794 1.00 24.17 105 PHE A O 1
ATOM 794 N N . TYR A 1 106 ? 2.237 17.992 -13.851 1.00 26.09 106 TYR A N 1
ATOM 795 C CA . TYR A 1 106 ? 2.720 17.456 -15.119 1.00 26.09 106 TYR A CA 1
ATOM 796 C C . TYR A 1 106 ? 1.580 16.858 -15.957 1.00 26.09 106 TYR A C 1
ATOM 798 O O . TYR A 1 106 ? 0.713 16.125 -15.476 1.00 26.09 106 TYR A O 1
ATOM 806 N N . ARG A 1 107 ? 1.582 17.186 -17.249 1.00 23.20 107 ARG A N 1
ATOM 807 C CA . ARG A 1 107 ? 0.586 16.744 -18.229 1.00 23.20 107 ARG A CA 1
ATOM 808 C C . ARG A 1 107 ? 1.160 15.531 -18.969 1.00 23.20 107 ARG A C 1
ATOM 810 O O . ARG A 1 107 ? 2.256 15.668 -19.509 1.00 23.20 107 ARG A O 1
ATOM 817 N N . PRO A 1 108 ? 0.461 14.384 -19.076 1.00 24.17 108 PRO A N 1
ATOM 818 C CA . PRO A 1 108 ? 0.936 13.286 -19.913 1.00 24.17 108 PRO A CA 1
ATOM 819 C C . PRO A 1 108 ? 1.121 13.777 -21.353 1.00 24.17 108 PRO A C 1
ATOM 821 O O . PRO A 1 108 ? 0.197 14.348 -21.944 1.00 24.17 108 PRO A O 1
ATOM 824 N N . LEU A 1 109 ? 2.322 13.596 -21.904 1.00 25.58 109 LEU A N 1
ATOM 825 C CA . LEU A 1 109 ? 2.663 14.094 -23.233 1.00 25.58 109 LEU A CA 1
ATOM 826 C C . LEU A 1 109 ? 1.816 13.398 -24.306 1.00 25.58 109 LEU A C 1
ATOM 828 O O . LEU A 1 109 ? 1.904 12.190 -24.522 1.00 25.58 109 LEU A O 1
ATOM 832 N N . ARG A 1 110 ? 1.030 14.195 -25.037 1.00 25.36 110 ARG A N 1
ATOM 833 C CA . ARG A 1 110 ? 0.624 13.849 -26.403 1.00 25.36 110 ARG A CA 1
ATOM 834 C C . ARG A 1 110 ? 1.759 14.236 -27.351 1.00 25.36 110 ARG A C 1
ATOM 836 O O . ARG A 1 110 ? 2.434 15.233 -27.131 1.00 25.36 110 ARG A O 1
ATOM 843 N N . THR A 1 111 ? 1.931 13.435 -28.394 1.00 27.48 111 THR A N 1
ATOM 844 C CA . THR A 1 111 ? 3.040 13.470 -29.359 1.00 27.48 111 THR A CA 1
ATOM 845 C C . THR A 1 111 ? 3.370 14.854 -29.950 1.00 27.48 111 THR A C 1
ATOM 847 O O . THR A 1 111 ? 2.473 15.539 -30.441 1.00 27.48 111 THR A O 1
ATOM 850 N N . ASP A 1 112 ? 4.678 15.143 -29.930 1.00 28.02 112 ASP A N 1
ATOM 851 C CA . ASP A 1 112 ? 5.544 16.176 -30.557 1.00 28.02 112 ASP A CA 1
ATOM 852 C C . ASP A 1 112 ? 5.081 16.748 -31.937 1.00 28.02 112 ASP A C 1
ATOM 854 O O . ASP A 1 112 ? 4.372 16.020 -32.645 1.00 28.02 112 ASP A O 1
ATOM 858 N N . PRO A 1 113 ? 5.414 18.006 -32.371 1.00 27.22 113 PRO A N 1
ATOM 859 C CA . PRO A 1 113 ? 6.799 18.447 -32.687 1.00 27.22 113 PRO A CA 1
ATOM 860 C C . PRO A 1 113 ? 7.199 19.930 -32.431 1.00 27.22 113 PRO A C 1
ATOM 862 O O . PRO A 1 113 ? 6.424 20.842 -32.722 1.00 27.22 113 PRO A O 1
ATOM 865 N N . THR A 1 114 ? 8.465 20.196 -32.054 1.00 21.84 114 THR A N 1
ATOM 866 C CA . THR A 1 114 ? 9.469 21.086 -32.741 1.00 21.84 114 THR A CA 1
ATOM 867 C C . THR A 1 114 ? 10.617 21.587 -31.828 1.00 21.84 114 THR A C 1
ATOM 869 O O . THR A 1 114 ? 10.485 21.682 -30.615 1.00 21.84 114 THR A O 1
ATOM 872 N N . TYR A 1 115 ? 11.783 21.894 -32.423 1.00 24.72 115 TYR A N 1
ATOM 873 C CA . TYR A 1 115 ? 13.124 21.742 -31.816 1.00 24.72 115 TYR A CA 1
ATOM 874 C C . TYR A 1 115 ? 14.053 22.970 -32.029 1.00 24.72 115 TYR A C 1
ATOM 876 O O . TYR A 1 115 ? 14.108 23.448 -33.164 1.00 24.72 115 TYR A O 1
ATOM 884 N N . ARG A 1 116 ? 14.817 23.430 -31.000 1.00 21.19 116 ARG A N 1
ATOM 885 C CA . ARG A 1 116 ? 16.276 23.820 -31.021 1.00 21.19 116 ARG A CA 1
ATOM 886 C C . ARG A 1 116 ? 16.808 24.615 -29.791 1.00 21.19 116 ARG A C 1
ATOM 888 O O . ARG A 1 116 ? 16.154 25.511 -29.277 1.00 21.19 116 ARG A O 1
ATOM 895 N N . HIS A 1 117 ? 18.067 24.316 -29.430 1.00 24.30 117 HIS A N 1
ATOM 896 C CA . HIS A 1 117 ? 18.993 24.894 -28.410 1.00 24.30 117 HIS A CA 1
ATOM 897 C C . HIS A 1 117 ? 20.334 25.320 -29.102 1.00 24.30 117 HIS A C 1
ATOM 899 O O . HIS A 1 117 ? 20.338 25.282 -30.339 1.00 24.30 117 HIS A O 1
ATOM 905 N N . PRO A 1 118 ? 21.510 25.591 -28.447 1.00 37.41 118 PRO A N 1
ATOM 906 C CA . PRO A 1 118 ? 21.910 25.954 -27.053 1.00 37.41 118 PRO A CA 1
ATOM 907 C C . PRO A 1 118 ? 22.550 27.389 -27.072 1.00 37.41 118 PRO A C 1
ATOM 909 O O . PRO A 1 118 ? 21.916 28.227 -27.711 1.00 37.41 118 PRO A O 1
ATOM 912 N N . PRO A 1 119 ? 23.788 27.739 -26.596 1.00 28.98 119 PRO A N 1
ATOM 913 C CA . PRO A 1 119 ? 24.641 27.429 -25.406 1.00 28.98 119 PRO A CA 1
ATOM 914 C C . PRO A 1 119 ? 25.008 28.712 -24.572 1.00 28.98 119 PRO A C 1
ATOM 916 O O . PRO A 1 119 ? 24.499 29.782 -24.874 1.00 28.98 119 PRO A O 1
ATOM 919 N N . GLY A 1 120 ? 25.898 28.754 -23.554 1.00 23.91 120 GLY A N 1
ATOM 920 C CA . GLY A 1 120 ? 26.574 27.723 -22.733 1.00 23.91 120 GLY A CA 1
ATOM 921 C C . GLY A 1 120 ? 27.812 28.231 -21.928 1.00 23.91 120 GLY A C 1
ATOM 922 O O . GLY A 1 120 ? 28.303 29.322 -22.191 1.00 23.91 120 GLY A O 1
ATOM 923 N N . HIS A 1 121 ? 28.339 27.375 -21.024 1.00 25.19 121 HIS A N 1
ATOM 924 C CA . HIS A 1 121 ? 29.648 27.416 -20.293 1.00 25.19 121 HIS A CA 1
ATOM 925 C C . HIS A 1 121 ? 29.906 28.523 -19.224 1.00 25.19 121 HIS A C 1
ATOM 927 O O . HIS A 1 121 ? 29.450 29.644 -19.379 1.00 25.19 121 HIS A O 1
ATOM 933 N N . GLY A 1 122 ? 30.670 28.310 -18.127 1.00 23.28 122 GLY A N 1
ATOM 934 C CA . GLY A 1 122 ? 31.295 27.097 -17.539 1.00 23.28 122 GLY A CA 1
ATOM 935 C C . GLY A 1 122 ? 32.307 27.399 -16.385 1.00 23.28 122 GLY A C 1
ATOM 936 O O . GLY A 1 122 ? 32.729 28.537 -16.275 1.00 23.28 122 GLY A O 1
ATOM 937 N N . ALA A 1 123 ? 32.668 26.380 -15.564 1.00 23.75 123 ALA A N 1
ATOM 938 C CA . ALA A 1 123 ? 33.939 26.096 -14.807 1.00 23.75 123 ALA A CA 1
ATOM 939 C C . ALA A 1 123 ? 34.823 27.229 -14.157 1.00 23.75 123 ALA A C 1
ATOM 941 O O . ALA A 1 123 ? 35.001 28.277 -14.752 1.00 23.75 123 ALA A O 1
ATOM 942 N N . ALA A 1 124 ? 35.572 27.083 -13.032 1.00 24.73 124 ALA A N 1
ATOM 943 C CA . ALA A 1 124 ? 35.797 26.018 -12.020 1.00 24.73 124 ALA A CA 1
ATOM 944 C C . ALA A 1 124 ? 36.643 26.491 -10.772 1.00 24.73 124 ALA A C 1
ATOM 946 O O . ALA A 1 124 ? 37.287 27.530 -10.838 1.00 24.73 124 ALA A O 1
ATOM 947 N N . LYS A 1 125 ? 36.621 25.683 -9.675 1.00 21.88 125 LYS A N 1
ATOM 948 C CA . LYS A 1 125 ? 37.625 25.271 -8.611 1.00 21.88 125 LYS A CA 1
ATOM 949 C C . LYS A 1 125 ? 39.072 25.902 -8.540 1.00 21.88 125 LYS A C 1
ATOM 951 O O . LYS A 1 125 ? 39.519 26.404 -9.563 1.00 21.88 125 LYS A O 1
ATOM 956 N N . PRO A 1 126 ? 39.944 25.661 -7.496 1.00 34.00 126 PRO A N 1
ATOM 957 C CA . PRO A 1 126 ? 39.783 25.313 -6.041 1.00 34.00 126 PRO A CA 1
ATOM 958 C C . PRO A 1 126 ? 40.894 25.818 -5.016 1.00 34.00 126 PRO A C 1
ATOM 960 O O . PRO A 1 126 ? 41.885 26.420 -5.408 1.00 34.00 126 PRO A O 1
ATOM 963 N N . ALA A 1 127 ? 40.789 25.379 -3.730 1.00 24.53 127 ALA A N 1
ATOM 964 C CA . ALA A 1 127 ? 41.851 24.819 -2.816 1.00 24.53 127 ALA A CA 1
ATOM 965 C C . ALA A 1 127 ? 42.562 25.627 -1.669 1.00 24.53 127 ALA A C 1
ATOM 967 O O . ALA A 1 127 ? 43.148 26.674 -1.912 1.00 24.53 127 ALA A O 1
ATOM 968 N N . GLY A 1 128 ? 42.673 25.014 -0.452 1.00 22.02 128 GLY A N 1
ATOM 969 C CA . GLY A 1 128 ? 43.795 25.221 0.520 1.00 22.02 128 GLY A CA 1
ATOM 970 C C . GLY A 1 128 ? 43.576 25.184 2.076 1.00 22.02 128 GLY A C 1
ATOM 971 O O . GLY A 1 128 ? 43.336 26.235 2.641 1.00 22.02 128 GLY A O 1
ATOM 972 N N . HIS A 1 129 ? 43.754 24.019 2.752 1.00 23.77 129 HIS A N 1
ATOM 973 C CA . HIS A 1 129 ? 44.465 23.699 4.056 1.00 23.77 129 HIS A CA 1
ATOM 974 C C . HIS A 1 129 ? 44.543 24.692 5.290 1.00 23.77 129 HIS A C 1
ATOM 976 O O . HIS A 1 129 ? 44.742 25.876 5.068 1.00 23.77 129 HIS A O 1
ATOM 982 N N . VAL A 1 130 ? 44.587 24.349 6.618 1.00 23.27 130 VAL A N 1
ATOM 983 C CA . VAL A 1 130 ? 44.474 23.103 7.467 1.00 23.27 130 VAL A CA 1
ATOM 984 C C . VAL A 1 130 ? 44.429 23.391 9.025 1.00 23.27 130 VAL A C 1
ATOM 986 O O . VAL A 1 130 ? 44.862 24.459 9.432 1.00 23.27 130 VAL A O 1
ATOM 989 N N . ALA A 1 131 ? 43.996 22.415 9.870 1.00 21.56 131 ALA A N 1
ATOM 990 C CA . ALA A 1 131 ? 44.160 22.189 11.362 1.00 21.56 131 ALA A CA 1
ATOM 991 C C . ALA A 1 131 ? 43.781 23.276 12.438 1.00 21.56 131 ALA A C 1
ATOM 993 O O . ALA A 1 131 ? 44.418 24.318 12.486 1.00 21.56 131 ALA A O 1
ATOM 994 N N . ILE A 1 132 ? 42.761 23.144 13.332 1.00 22.62 132 ILE A N 1
ATOM 995 C CA . ILE A 1 132 ? 42.514 22.244 14.528 1.00 22.62 132 ILE A CA 1
ATOM 996 C C . ILE A 1 132 ? 43.446 22.525 15.758 1.00 22.62 132 ILE A C 1
ATOM 998 O O . ILE A 1 132 ? 44.637 22.660 15.481 1.00 22.62 132 ILE A O 1
ATOM 1002 N N . PRO A 1 133 ? 43.046 22.515 17.083 1.00 29.05 133 PRO A N 1
ATOM 1003 C CA . PRO A 1 133 ? 41.736 22.304 17.793 1.00 29.05 133 PRO A CA 1
ATOM 1004 C C . PRO A 1 133 ? 41.349 23.312 18.943 1.00 29.05 133 PRO A C 1
ATOM 1006 O O . PRO A 1 133 ? 42.198 24.052 19.431 1.00 29.05 133 PRO A O 1
ATOM 1009 N N . GLY A 1 134 ? 40.126 23.215 19.530 1.00 21.75 134 GLY A N 1
ATOM 1010 C CA . GLY A 1 134 ? 39.885 23.620 20.947 1.00 21.75 134 GLY A CA 1
ATOM 1011 C C . GLY A 1 134 ? 38.439 23.884 21.467 1.00 21.75 134 GLY A C 1
ATOM 1012 O O . GLY A 1 134 ? 37.907 24.960 21.243 1.00 21.75 134 GLY A O 1
ATOM 1013 N N . HIS A 1 135 ? 37.901 22.976 22.307 1.00 23.83 135 HIS A N 1
ATOM 1014 C CA . HIS A 1 135 ? 36.721 23.102 23.220 1.00 23.83 135 HIS A CA 1
ATOM 1015 C C . HIS A 1 135 ? 35.264 23.214 22.666 1.00 23.83 135 HIS A C 1
ATOM 1017 O O . HIS A 1 135 ? 35.019 23.584 21.528 1.00 23.83 135 HIS A O 1
ATOM 1023 N N . LYS A 1 136 ? 34.292 22.787 23.505 1.00 27.72 136 LYS A N 1
ATOM 1024 C CA . LYS A 1 136 ? 32.847 22.505 23.247 1.00 27.72 136 LYS A CA 1
ATOM 1025 C C . LYS A 1 136 ? 31.949 23.454 24.087 1.00 27.72 136 LYS A C 1
ATOM 1027 O O . LYS A 1 136 ? 32.437 23.874 25.139 1.00 27.72 136 LYS A O 1
ATOM 1032 N N . PRO A 1 137 ? 30.679 23.760 23.715 1.00 26.47 137 PRO A N 1
ATOM 1033 C CA . PRO A 1 137 ? 29.559 22.791 23.713 1.00 26.47 137 PRO A CA 1
ATOM 1034 C C . PRO A 1 137 ? 28.614 22.829 22.472 1.00 26.47 137 PRO A C 1
ATOM 1036 O O . PRO A 1 137 ? 28.836 23.583 21.537 1.00 26.47 137 PRO A O 1
ATOM 1039 N N . LEU A 1 138 ? 27.608 21.938 22.461 1.00 28.94 138 LEU A N 1
ATOM 1040 C CA . LEU A 1 138 ? 26.610 21.630 21.397 1.00 28.94 138 LEU A CA 1
ATOM 1041 C C . LEU A 1 138 ? 25.380 22.582 21.421 1.00 28.94 138 LEU A C 1
ATOM 1043 O O . LEU A 1 138 ? 25.233 23.252 22.447 1.00 28.94 138 LEU A O 1
ATOM 1047 N N . PRO A 1 139 ? 24.404 22.547 20.467 1.00 33.22 139 PRO A N 1
ATOM 1048 C CA . PRO A 1 139 ? 24.305 21.906 19.126 1.00 33.22 139 PRO A CA 1
ATOM 1049 C C . PRO A 1 139 ? 24.108 22.981 17.991 1.00 33.22 139 PRO A C 1
ATOM 1051 O O . PRO A 1 139 ? 24.045 24.158 18.350 1.00 33.22 139 PRO A O 1
ATOM 1054 N N . PRO A 1 140 ? 24.046 22.689 16.659 1.00 33.09 140 PRO A N 1
ATOM 1055 C CA . PRO A 1 140 ? 23.020 21.880 15.963 1.00 33.09 140 PRO A CA 1
ATOM 1056 C C . PRO A 1 140 ? 23.609 20.984 14.833 1.00 33.09 140 PRO A C 1
ATOM 1058 O O . PRO A 1 140 ? 24.777 20.618 14.895 1.00 33.09 140 PRO A O 1
ATOM 1061 N N . GLU A 1 141 ? 22.783 20.649 13.828 1.00 25.44 141 GLU A N 1
ATOM 1062 C CA . GLU A 1 141 ? 23.128 20.073 12.508 1.00 25.44 141 GLU A CA 1
ATOM 1063 C C . GLU A 1 141 ? 23.409 18.555 12.441 1.00 25.44 141 GLU A C 1
ATOM 1065 O O . GLU A 1 141 ? 24.399 18.033 12.955 1.00 25.44 141 GLU A O 1
ATOM 1070 N N . TYR A 1 142 ? 22.546 17.838 11.704 1.00 27.81 142 TYR A N 1
ATOM 1071 C CA . TYR A 1 142 ? 22.783 16.464 11.244 1.00 27.81 142 TYR A CA 1
ATOM 1072 C C . TYR A 1 142 ? 23.860 16.460 10.145 1.00 27.81 142 TYR A C 1
ATOM 1074 O O . TYR A 1 142 ? 23.575 16.402 8.949 1.00 27.81 142 TYR A O 1
ATOM 1082 N N . GLY A 1 143 ? 25.124 16.539 10.559 1.00 23.36 143 GLY A N 1
ATOM 1083 C CA . GLY A 1 143 ? 26.271 16.433 9.663 1.00 23.36 143 GLY A CA 1
ATOM 1084 C C . GLY A 1 143 ? 26.411 15.024 9.087 1.00 23.36 143 GLY A C 1
ATOM 1085 O O . GLY A 1 143 ? 26.940 14.131 9.749 1.00 23.36 143 GLY A O 1
ATOM 1086 N N . TYR A 1 144 ? 25.978 14.835 7.838 1.00 29.89 144 TYR A N 1
ATOM 1087 C CA . TYR A 1 144 ? 26.252 13.625 7.061 1.00 29.89 144 TYR A CA 1
ATOM 1088 C C . TYR A 1 144 ? 27.765 13.355 7.012 1.00 29.89 144 TYR A C 1
ATOM 1090 O O . TYR A 1 144 ? 28.545 14.183 6.537 1.00 29.89 144 TYR A O 1
ATOM 1098 N N . ALA A 1 145 ? 28.185 12.178 7.484 1.00 28.14 145 ALA A N 1
ATOM 1099 C CA . ALA A 1 145 ? 29.572 11.741 7.367 1.00 28.14 145 ALA A CA 1
ATOM 1100 C C . ALA A 1 145 ? 29.977 11.642 5.885 1.00 28.14 145 ALA A C 1
ATOM 1102 O O . ALA A 1 145 ? 29.189 11.222 5.037 1.00 28.14 145 ALA A O 1
ATOM 1103 N N . SER A 1 146 ? 31.213 12.039 5.578 1.00 28.05 146 SER A N 1
ATOM 1104 C CA . SER A 1 146 ? 31.686 12.266 4.210 1.00 28.05 146 SER A CA 1
ATOM 1105 C C . SER A 1 146 ? 31.501 11.051 3.293 1.00 28.05 146 SER A C 1
ATOM 1107 O O . SER A 1 146 ? 32.264 10.083 3.369 1.00 28.05 146 SER A O 1
ATOM 1109 N N . ARG A 1 147 ? 30.551 11.146 2.355 1.00 34.47 147 ARG A N 1
ATOM 1110 C CA . ARG A 1 147 ? 30.572 10.338 1.131 1.00 34.47 147 ARG A CA 1
ATOM 1111 C C . ARG A 1 147 ? 31.865 10.639 0.373 1.00 34.47 147 ARG A C 1
ATOM 1113 O O . ARG A 1 147 ? 32.180 11.800 0.122 1.00 34.47 147 ARG A O 1
ATOM 1120 N N . THR A 1 148 ? 32.551 9.598 -0.087 1.00 29.83 148 THR A N 1
ATOM 1121 C CA . THR A 1 148 ? 33.333 9.706 -1.323 1.00 29.83 148 THR A CA 1
ATOM 1122 C C . THR A 1 148 ? 32.353 10.148 -2.410 1.00 29.83 148 THR A C 1
ATOM 1124 O O . THR A 1 148 ? 31.344 9.471 -2.617 1.00 29.83 148 THR A O 1
ATOM 1127 N N . THR A 1 149 ? 32.581 11.302 -3.036 1.00 34.44 149 THR A N 1
ATOM 1128 C CA . THR A 1 149 ? 31.613 11.930 -3.946 1.00 34.44 149 THR A CA 1
ATOM 1129 C C . THR A 1 149 ? 31.410 11.083 -5.200 1.00 34.44 149 THR A C 1
ATOM 1131 O O . THR A 1 149 ? 32.179 11.152 -6.155 1.00 34.44 149 THR A O 1
ATOM 1134 N N . PHE A 1 150 ? 30.330 10.297 -5.204 1.00 39.78 150 PHE A N 1
ATOM 1135 C CA . PHE A 1 150 ? 29.808 9.605 -6.389 1.00 39.78 150 PHE A CA 1
ATOM 1136 C C . PHE A 1 150 ? 29.306 10.583 -7.472 1.00 39.78 150 PHE A C 1
ATOM 1138 O O . PHE A 1 150 ? 28.947 10.153 -8.563 1.00 39.78 150 PHE A O 1
ATOM 1145 N N . ASP A 1 151 ? 29.294 11.883 -7.175 1.00 41.78 151 ASP A N 1
ATOM 1146 C CA . ASP A 1 151 ? 28.784 12.954 -8.032 1.00 41.78 151 ASP A CA 1
ATOM 1147 C C . ASP A 1 151 ? 29.696 13.268 -9.234 1.00 41.78 151 ASP A C 1
ATOM 1149 O O . ASP A 1 151 ? 29.211 13.764 -10.247 1.00 41.78 151 ASP A O 1
ATOM 1153 N N . ASP A 1 152 ? 30.994 12.937 -9.157 1.00 40.72 152 ASP A N 1
ATOM 1154 C CA . ASP A 1 152 ? 31.975 13.173 -10.235 1.00 40.72 152 ASP A CA 1
ATOM 1155 C C . ASP A 1 152 ? 31.994 12.052 -11.310 1.00 40.72 152 ASP A C 1
ATOM 1157 O O . ASP A 1 152 ? 32.730 12.157 -12.291 1.00 40.72 152 ASP A O 1
ATOM 1161 N N . ILE A 1 153 ? 31.205 10.976 -11.155 1.00 49.47 153 ILE A N 1
ATOM 1162 C CA . ILE A 1 153 ? 31.066 9.892 -12.147 1.00 49.47 153 ILE A CA 1
ATOM 1163 C C . ILE A 1 153 ? 29.642 9.914 -12.705 1.00 49.47 153 ILE A C 1
ATOM 1165 O O . ILE A 1 153 ? 28.678 9.644 -11.982 1.00 49.47 153 ILE A O 1
ATOM 1169 N N . THR A 1 154 ? 29.477 10.175 -14.005 1.00 58.94 154 THR A N 1
ATOM 1170 C CA . THR A 1 154 ? 28.152 10.043 -14.622 1.00 58.94 154 THR A CA 1
ATOM 1171 C C . THR A 1 154 ? 27.802 8.558 -14.780 1.00 58.94 154 THR A C 1
ATOM 1173 O O . THR A 1 154 ? 28.691 7.730 -14.999 1.00 58.94 154 THR A O 1
ATOM 1176 N N . PRO A 1 155 ? 26.513 8.164 -14.736 1.00 63.28 155 PRO A N 1
ATOM 1177 C CA . PRO A 1 155 ? 26.133 6.769 -14.960 1.00 63.28 155 PRO A CA 1
ATOM 1178 C C . PRO A 1 155 ? 26.622 6.197 -16.301 1.00 63.28 155 PRO A C 1
ATOM 1180 O O . PRO A 1 155 ? 26.817 4.990 -16.406 1.00 63.28 155 PRO A O 1
ATOM 1183 N N . LEU A 1 156 ? 26.846 7.050 -17.306 1.00 69.38 156 LEU A N 1
ATOM 1184 C CA . LEU A 1 156 ? 27.331 6.689 -18.642 1.00 69.38 156 LEU A CA 1
ATOM 1185 C C . LEU A 1 156 ? 28.812 6.271 -18.660 1.00 69.38 156 LEU A C 1
ATOM 1187 O O . LEU A 1 156 ? 29.177 5.385 -19.441 1.00 69.38 156 LEU A O 1
ATOM 1191 N N . ASP A 1 157 ? 29.642 6.867 -17.796 1.00 70.94 157 ASP A N 1
ATOM 1192 C CA . ASP A 1 157 ? 31.090 6.606 -17.713 1.00 70.94 157 ASP A CA 1
ATOM 1193 C C . ASP A 1 157 ? 31.392 5.184 -17.229 1.00 70.94 157 ASP A C 1
ATOM 1195 O O . ASP A 1 157 ? 32.381 4.567 -17.624 1.00 70.94 157 ASP A O 1
ATOM 1199 N N . VAL A 1 158 ? 30.507 4.651 -16.385 1.00 74.50 158 VAL A N 1
ATOM 1200 C CA . VAL A 1 158 ? 30.618 3.323 -15.770 1.00 74.50 158 VAL A CA 1
ATOM 1201 C C . VAL A 1 158 ? 29.770 2.248 -16.457 1.00 74.50 158 VAL A C 1
ATOM 1203 O O . VAL A 1 158 ? 29.835 1.090 -16.049 1.00 74.50 158 VAL A O 1
ATOM 1206 N N . MET A 1 159 ? 28.994 2.588 -17.492 1.00 82.88 159 MET A N 1
ATOM 1207 C CA . MET A 1 159 ? 28.300 1.599 -18.327 1.00 82.88 159 MET A CA 1
ATOM 1208 C C . MET A 1 159 ? 29.252 0.886 -19.291 1.00 82.88 159 MET A C 1
ATOM 1210 O O . MET A 1 159 ? 30.237 1.450 -19.777 1.00 82.88 159 MET A O 1
ATOM 1214 N N . ASP A 1 160 ? 28.893 -0.336 -19.678 1.00 88.00 160 ASP A N 1
ATOM 1215 C CA . ASP A 1 160 ? 29.478 -0.984 -20.849 1.00 88.00 160 ASP A CA 1
ATOM 1216 C C . ASP A 1 160 ? 28.846 -0.474 -22.169 1.00 88.00 160 ASP A C 1
ATOM 1218 O O . ASP A 1 160 ? 28.033 0.456 -22.210 1.00 88.00 160 ASP A O 1
ATOM 1222 N N . ALA A 1 161 ? 29.245 -1.071 -23.295 1.00 89.94 161 ALA A N 1
ATOM 1223 C CA . ALA A 1 161 ? 28.717 -0.707 -24.610 1.00 89.94 161 ALA A CA 1
ATOM 1224 C C . ALA A 1 161 ? 27.242 -1.104 -24.830 1.00 89.94 161 ALA A C 1
ATOM 1226 O O . ALA A 1 161 ? 26.616 -0.588 -25.754 1.00 89.94 161 ALA A O 1
ATOM 1227 N N . ILE A 1 162 ? 26.685 -2.015 -24.027 1.00 92.19 162 ILE A N 1
ATOM 1228 C CA . ILE A 1 162 ? 25.285 -2.450 -24.096 1.00 92.19 162 ILE A CA 1
ATOM 1229 C C . ILE A 1 162 ? 24.425 -1.500 -23.263 1.00 92.19 162 ILE A C 1
ATOM 1231 O O . ILE A 1 162 ? 23.412 -1.013 -23.758 1.00 92.19 162 ILE A O 1
ATOM 1235 N N . GLY A 1 163 ? 24.865 -1.160 -22.047 1.00 91.00 163 GLY A N 1
ATOM 1236 C CA . GLY A 1 163 ? 24.205 -0.190 -21.177 1.00 91.00 163 GLY A CA 1
ATOM 1237 C C . GLY A 1 163 ? 24.032 1.166 -21.859 1.00 91.00 163 GLY A C 1
ATOM 1238 O O . GLY A 1 163 ? 22.922 1.692 -21.889 1.00 91.00 163 GLY A O 1
ATOM 1239 N N . ARG A 1 164 ? 25.082 1.675 -22.527 1.00 91.62 164 ARG A N 1
ATOM 1240 C CA . ARG A 1 164 ? 24.983 2.910 -23.329 1.00 91.62 164 ARG A CA 1
ATOM 1241 C C . ARG A 1 164 ? 23.955 2.815 -24.460 1.00 91.62 164 ARG A C 1
ATOM 1243 O O . ARG A 1 164 ? 23.236 3.779 -24.694 1.00 91.62 164 ARG A O 1
ATOM 1250 N N . ARG A 1 165 ? 23.841 1.665 -25.138 1.00 94.00 165 ARG A N 1
ATOM 1251 C CA . ARG A 1 165 ? 22.814 1.448 -26.176 1.00 94.00 165 ARG A CA 1
ATOM 1252 C C . ARG A 1 165 ? 21.407 1.394 -25.585 1.00 94.00 165 ARG A C 1
ATOM 1254 O O . ARG A 1 165 ? 20.495 1.959 -26.168 1.00 94.00 165 ARG A O 1
ATOM 1261 N N . LEU A 1 166 ? 21.224 0.754 -24.432 1.00 93.88 166 LEU A N 1
ATOM 1262 C CA . LEU A 1 166 ? 19.933 0.714 -23.740 1.00 93.88 166 LEU A CA 1
ATOM 1263 C C . LEU A 1 166 ? 19.499 2.117 -23.302 1.00 93.88 166 LEU A C 1
ATOM 1265 O O . LEU A 1 166 ? 18.370 2.514 -23.573 1.00 93.88 166 LEU A O 1
ATOM 1269 N N . TYR A 1 167 ? 20.411 2.892 -22.707 1.00 92.50 167 TYR A N 1
ATOM 1270 C CA . TYR A 1 167 ? 20.172 4.295 -22.366 1.00 92.50 167 TYR A CA 1
ATOM 1271 C C . TYR A 1 167 ? 19.806 5.130 -23.607 1.00 92.50 167 TYR A C 1
ATOM 1273 O O . TYR A 1 167 ? 18.816 5.856 -23.581 1.00 92.50 167 TYR A O 1
ATOM 1281 N N . SER A 1 168 ? 20.541 4.946 -24.710 1.00 93.12 168 SER A N 1
ATOM 1282 C CA . SER A 1 168 ? 20.285 5.566 -26.019 1.00 93.12 168 SER A CA 1
ATOM 1283 C C . SER A 1 168 ? 18.893 5.236 -26.578 1.00 93.12 168 SER A C 1
ATOM 1285 O O . SER A 1 168 ? 18.186 6.142 -27.005 1.00 93.12 168 SER A O 1
ATOM 1287 N N . VAL A 1 169 ? 18.418 3.983 -26.494 1.00 94.75 169 VAL A N 1
ATOM 1288 C CA . VAL A 1 169 ? 17.032 3.631 -26.883 1.00 94.75 169 VAL A CA 1
ATOM 1289 C C . VAL A 1 169 ? 15.996 4.447 -26.100 1.00 94.75 169 VAL A C 1
ATOM 1291 O O . VAL A 1 169 ? 14.956 4.792 -26.656 1.00 94.75 169 VAL A O 1
ATOM 1294 N N . ALA A 1 170 ? 16.269 4.749 -24.830 1.00 92.12 170 ALA A N 1
ATOM 1295 C CA . ALA A 1 170 ? 15.364 5.482 -23.951 1.00 92.12 170 ALA A CA 1
ATOM 1296 C C . ALA A 1 170 ? 15.443 7.018 -24.096 1.00 92.12 170 ALA A C 1
ATOM 1298 O O . ALA A 1 170 ? 14.416 7.662 -23.917 1.00 92.12 170 ALA A O 1
ATOM 1299 N N . HIS A 1 171 ? 16.615 7.594 -24.401 1.00 90.62 171 HIS A N 1
ATOM 1300 C CA . HIS A 1 171 ? 16.866 9.045 -24.276 1.00 90.62 171 HIS A CA 1
ATOM 1301 C C . HIS A 1 171 ? 17.429 9.746 -25.522 1.00 90.62 171 HIS A C 1
ATOM 1303 O O . HIS A 1 171 ? 17.407 10.975 -25.561 1.00 90.62 171 HIS A O 1
ATOM 1309 N N . ASP A 1 172 ? 17.949 9.022 -26.516 1.00 91.31 172 ASP A N 1
ATOM 1310 C CA . ASP A 1 172 ? 18.481 9.661 -27.724 1.00 91.31 172 ASP A CA 1
ATOM 1311 C C . ASP A 1 172 ? 17.358 10.046 -28.700 1.00 91.31 172 ASP A C 1
ATOM 1313 O O . ASP A 1 172 ? 16.264 9.474 -28.712 1.00 91.31 172 ASP A O 1
ATOM 1317 N N . GLU A 1 173 ? 17.688 10.970 -29.602 1.00 91.06 173 GLU A N 1
ATOM 1318 C CA . GLU A 1 173 ? 16.894 11.270 -30.793 1.00 91.06 173 GLU A CA 1
ATOM 1319 C C . GLU A 1 173 ? 16.564 9.995 -31.603 1.00 91.06 173 GLU A C 1
ATOM 1321 O O . GLU A 1 173 ? 17.378 9.060 -31.643 1.00 91.06 173 GLU A O 1
ATOM 1326 N N . PRO A 1 174 ? 15.424 9.950 -32.326 1.00 92.75 174 PRO A N 1
ATOM 1327 C CA . PRO A 1 174 ? 14.930 8.738 -32.984 1.00 92.75 174 PRO A CA 1
ATOM 1328 C C . PRO A 1 174 ? 15.928 7.999 -33.888 1.00 92.75 174 PRO A C 1
ATOM 1330 O O . PRO A 1 174 ? 15.850 6.777 -33.995 1.00 92.75 174 PRO A O 1
ATOM 1333 N N . GLU A 1 175 ? 16.876 8.684 -34.533 1.00 92.25 175 GLU A N 1
ATOM 1334 C CA . GLU A 1 175 ? 17.910 8.027 -35.348 1.00 92.25 175 GLU A CA 1
ATOM 1335 C C . GLU A 1 175 ? 18.915 7.232 -34.496 1.00 92.25 175 GLU A C 1
ATOM 1337 O O . GLU A 1 175 ? 19.207 6.073 -34.807 1.00 92.25 175 GLU A O 1
ATOM 1342 N N . GLY A 1 176 ? 19.401 7.823 -33.397 1.00 91.56 176 GLY A N 1
ATOM 1343 C CA . GLY A 1 176 ? 20.332 7.184 -32.463 1.00 91.56 176 GLY A CA 1
ATOM 1344 C C . GLY A 1 176 ? 19.669 6.040 -31.703 1.00 91.56 176 GLY A C 1
ATOM 1345 O O . GLY A 1 176 ? 20.186 4.919 -31.684 1.00 91.56 176 GLY A O 1
ATOM 1346 N N . ALA A 1 177 ? 18.461 6.285 -31.188 1.00 93.44 177 ALA A N 1
ATOM 1347 C CA . ALA A 1 177 ? 17.652 5.271 -30.525 1.00 93.44 177 ALA A CA 1
ATOM 1348 C C . ALA A 1 177 ? 17.343 4.082 -31.458 1.00 93.44 177 ALA A C 1
ATOM 1350 O O . ALA A 1 177 ? 17.446 2.927 -31.040 1.00 93.44 177 ALA A O 1
ATOM 1351 N N . LEU A 1 178 ? 17.012 4.327 -32.736 1.00 94.81 178 LEU A N 1
ATOM 1352 C CA . LEU A 1 178 ? 16.727 3.266 -33.710 1.00 94.81 178 LEU A CA 1
ATOM 1353 C C . LEU A 1 178 ? 17.968 2.429 -34.043 1.00 94.81 178 LEU A C 1
ATOM 1355 O O . LEU A 1 178 ? 17.861 1.207 -34.161 1.00 94.81 178 LEU A O 1
ATOM 1359 N N . GLU A 1 179 ? 19.138 3.052 -34.189 1.00 95.12 179 GLU A N 1
ATOM 1360 C CA . GLU A 1 179 ? 20.380 2.314 -34.432 1.00 95.12 179 GLU A CA 1
ATOM 1361 C C . GLU A 1 179 ? 20.799 1.501 -33.201 1.00 95.12 179 GLU A C 1
ATOM 1363 O O . GLU A 1 179 ? 21.131 0.321 -33.323 1.00 95.12 179 GLU A O 1
ATOM 1368 N N . SER A 1 180 ? 20.689 2.064 -31.996 1.00 96.06 180 SER A N 1
ATOM 1369 C CA . SER A 1 180 ? 20.887 1.312 -30.754 1.00 96.06 180 SER A CA 1
ATOM 1370 C C . SER A 1 180 ? 19.922 0.128 -30.632 1.00 96.06 180 SER A C 1
ATOM 1372 O O . SER A 1 180 ? 20.367 -0.974 -30.302 1.00 96.06 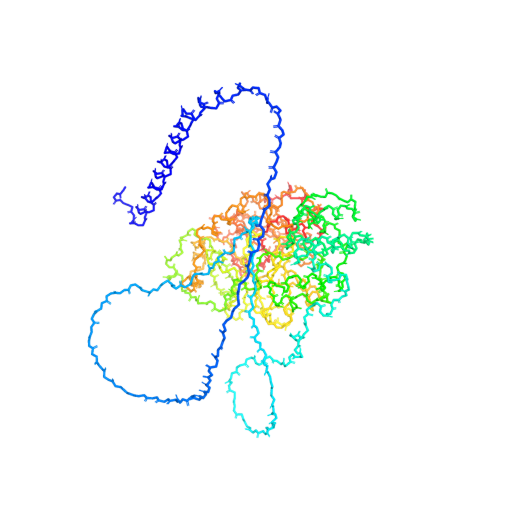180 SER A O 1
ATOM 1374 N N . LEU A 1 181 ? 18.641 0.305 -30.979 1.00 95.75 181 LEU A N 1
ATOM 1375 C CA . LEU A 1 181 ? 17.629 -0.756 -30.944 1.00 95.75 181 LEU A CA 1
ATOM 1376 C C . LEU A 1 181 ? 17.936 -1.888 -31.938 1.00 95.75 181 LEU A C 1
ATOM 1378 O O . LEU A 1 181 ? 17.887 -3.056 -31.556 1.00 95.75 181 LEU A O 1
ATOM 1382 N N . ARG A 1 182 ? 18.333 -1.571 -33.181 1.00 94.62 182 ARG A N 1
ATOM 1383 C CA . ARG A 1 182 ? 18.787 -2.573 -34.171 1.00 94.62 182 ARG A CA 1
ATOM 1384 C C . ARG A 1 182 ? 19.982 -3.377 -33.666 1.00 94.62 182 ARG A C 1
ATOM 1386 O O . ARG A 1 182 ? 20.038 -4.590 -33.833 1.00 94.62 182 ARG A O 1
ATOM 1393 N N . GLN A 1 183 ? 20.945 -2.703 -33.048 1.00 93.56 183 GLN A N 1
ATOM 1394 C CA . GLN A 1 183 ? 22.178 -3.325 -32.564 1.00 93.56 183 GLN A CA 1
ATOM 1395 C C . GLN A 1 183 ? 21.948 -4.169 -31.303 1.00 93.56 183 GLN A C 1
ATOM 1397 O O . GLN A 1 183 ? 22.679 -5.129 -31.074 1.00 93.56 183 GLN A O 1
ATOM 1402 N N . ILE A 1 184 ? 20.923 -3.850 -30.506 1.00 94.00 184 ILE A N 1
ATOM 1403 C CA . ILE A 1 184 ? 20.407 -4.709 -29.432 1.00 94.00 184 ILE A CA 1
ATOM 1404 C C . ILE A 1 184 ? 19.698 -5.937 -30.022 1.00 94.00 184 ILE A C 1
ATOM 1406 O O . ILE A 1 184 ? 19.989 -7.061 -29.620 1.00 94.00 184 ILE A O 1
ATOM 1410 N N . GLU A 1 185 ? 18.829 -5.740 -31.013 1.00 93.50 185 GLU A N 1
ATOM 1411 C CA . GLU A 1 185 ? 18.081 -6.809 -31.681 1.00 93.50 185 GLU A CA 1
ATOM 1412 C C . GLU A 1 185 ? 18.994 -7.862 -32.324 1.00 93.50 185 GLU A C 1
ATOM 1414 O O . GLU A 1 185 ? 18.767 -9.057 -32.149 1.00 93.50 185 GLU A O 1
ATOM 1419 N N . LEU A 1 186 ? 20.080 -7.436 -32.981 1.00 93.56 186 LEU A N 1
ATOM 1420 C CA . LEU A 1 186 ? 21.089 -8.328 -33.569 1.00 93.56 186 LEU A CA 1
ATOM 1421 C C . LEU A 1 186 ? 21.776 -9.258 -32.552 1.00 93.56 186 LEU A C 1
ATOM 1423 O O . LEU A 1 186 ? 22.365 -10.259 -32.955 1.00 93.56 186 LEU A O 1
ATOM 1427 N N . ARG A 1 187 ? 21.719 -8.952 -31.247 1.00 93.75 187 ARG A N 1
ATOM 1428 C CA . ARG A 1 187 ? 22.239 -9.836 -30.188 1.00 93.75 187 ARG A CA 1
ATOM 1429 C C . ARG A 1 187 ? 21.280 -10.977 -29.860 1.00 93.75 187 ARG A C 1
ATOM 1431 O O . ARG A 1 187 ? 21.741 -12.003 -29.375 1.00 93.75 187 ARG A O 1
ATOM 1438 N N . ASN A 1 188 ? 19.982 -10.785 -30.114 1.00 92.44 188 ASN A N 1
ATOM 1439 C CA . ASN A 1 188 ? 18.901 -11.737 -29.856 1.00 92.44 188 ASN A CA 1
ATOM 1440 C C . ASN A 1 188 ? 18.975 -12.393 -28.459 1.00 92.44 188 ASN A C 1
ATOM 1442 O O . ASN A 1 188 ? 18.916 -13.614 -28.319 1.00 92.44 188 ASN A O 1
ATOM 1446 N N . ASP A 1 189 ? 19.168 -11.562 -27.433 1.00 94.19 189 ASP A N 1
ATOM 1447 C CA . ASP A 1 189 ? 19.475 -11.978 -26.063 1.00 94.19 189 ASP A CA 1
ATOM 1448 C C . ASP A 1 189 ? 18.318 -11.627 -25.114 1.00 94.19 189 ASP A C 1
ATOM 1450 O O . ASP A 1 189 ? 17.976 -10.454 -24.935 1.00 94.19 189 ASP A O 1
ATOM 1454 N N . MET A 1 190 ? 17.733 -12.651 -24.484 1.00 95.50 190 MET A N 1
ATOM 1455 C CA . MET A 1 190 ? 16.632 -12.519 -23.521 1.00 95.50 190 MET A CA 1
ATOM 1456 C C . MET A 1 190 ? 16.994 -11.644 -22.315 1.00 95.50 190 MET A C 1
ATOM 1458 O O . MET A 1 190 ? 16.111 -10.994 -21.757 1.00 95.50 190 MET A O 1
ATOM 1462 N N . ALA A 1 191 ? 18.274 -11.552 -21.934 1.00 94.94 191 ALA A N 1
ATOM 1463 C CA . ALA A 1 191 ? 18.703 -10.678 -20.843 1.00 94.94 191 ALA A CA 1
ATOM 1464 C C . ALA A 1 191 ? 18.445 -9.188 -21.140 1.00 94.94 191 ALA A C 1
ATOM 1466 O O . ALA A 1 191 ? 18.323 -8.387 -20.217 1.00 94.94 191 ALA A O 1
ATOM 1467 N N . LEU A 1 192 ? 18.320 -8.801 -22.415 1.00 96.44 192 LEU A N 1
ATOM 1468 C CA . LEU A 1 192 ? 18.064 -7.417 -22.830 1.00 96.44 192 LEU A CA 1
ATOM 1469 C C . LEU A 1 192 ? 16.574 -7.047 -22.800 1.00 96.44 192 LEU A C 1
ATOM 1471 O O . LEU A 1 192 ? 16.239 -5.876 -22.961 1.00 96.44 192 LEU A O 1
ATOM 1475 N N . VAL A 1 193 ? 15.682 -8.011 -22.554 1.00 97.50 193 VAL A N 1
ATOM 1476 C CA . VAL A 1 193 ? 14.233 -7.780 -22.506 1.00 97.50 193 VAL A CA 1
ATOM 1477 C C . VAL A 1 193 ? 13.828 -6.863 -21.343 1.00 97.50 193 VAL A C 1
ATOM 1479 O O . VAL A 1 193 ? 13.196 -5.847 -21.630 1.00 97.50 193 VAL A O 1
ATOM 1482 N N . PRO A 1 194 ? 14.224 -7.099 -20.072 1.00 97.50 194 PRO A N 1
ATOM 1483 C CA . PRO A 1 194 ? 13.885 -6.194 -18.973 1.00 97.50 194 PRO A CA 1
ATOM 1484 C C . PRO A 1 194 ? 14.253 -4.715 -19.214 1.00 97.50 194 PRO A C 1
ATOM 1486 O O . PRO A 1 194 ? 13.352 -3.878 -19.151 1.00 97.50 194 PRO A O 1
ATOM 1489 N N . PRO A 1 195 ? 15.506 -4.339 -19.553 1.00 97.06 195 PRO A N 1
ATOM 1490 C CA . PRO A 1 195 ? 15.838 -2.930 -19.762 1.00 97.06 195 PRO A CA 1
ATOM 1491 C C . PRO A 1 195 ? 15.197 -2.333 -21.028 1.00 97.06 195 PRO A C 1
ATOM 1493 O O . PRO A 1 195 ? 14.973 -1.125 -21.068 1.00 97.06 195 PRO A O 1
ATOM 1496 N N . LEU A 1 196 ? 14.848 -3.141 -22.041 1.00 97.62 196 LEU A N 1
ATOM 1497 C CA . LEU A 1 196 ? 14.043 -2.673 -23.175 1.00 97.62 196 LEU A CA 1
ATOM 1498 C C . LEU A 1 196 ? 12.602 -2.344 -22.765 1.00 97.62 196 LEU A C 1
ATOM 1500 O O . LEU A 1 196 ? 12.082 -1.331 -23.221 1.00 97.62 196 LEU A O 1
ATOM 1504 N N . VAL A 1 197 ? 11.968 -3.147 -21.899 1.00 97.81 197 VAL A N 1
ATOM 1505 C CA . VAL A 1 197 ? 10.629 -2.8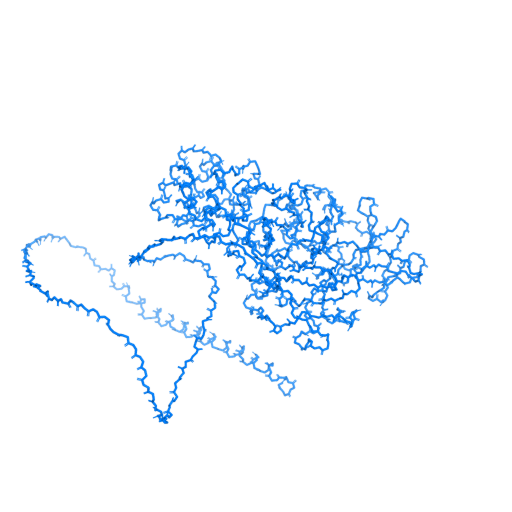38 -21.360 1.00 97.81 197 VAL A CA 1
ATOM 1506 C C . VAL A 1 197 ? 10.657 -1.515 -20.595 1.00 97.81 197 VAL A C 1
ATOM 1508 O O . VAL A 1 197 ? 9.783 -0.681 -20.796 1.00 97.81 197 VAL A O 1
ATOM 1511 N N . HIS A 1 198 ? 11.692 -1.266 -19.790 1.00 96.94 198 HIS A N 1
ATOM 1512 C CA . HIS A 1 198 ? 11.860 0.014 -19.088 1.00 96.94 198 HIS A CA 1
ATOM 1513 C C . HIS A 1 198 ? 12.067 1.185 -20.054 1.00 96.94 198 HIS A C 1
ATOM 1515 O O . HIS A 1 198 ? 11.440 2.229 -19.893 1.00 96.94 198 HIS A O 1
ATOM 1521 N N . ALA A 1 199 ? 12.863 0.998 -21.111 1.00 96.50 199 ALA A N 1
ATOM 1522 C CA . ALA A 1 199 ? 13.066 2.018 -22.139 1.00 96.50 199 ALA A CA 1
ATOM 1523 C C . ALA A 1 199 ? 11.764 2.442 -22.854 1.00 96.50 199 ALA A C 1
ATOM 1525 O O . ALA A 1 199 ? 11.695 3.560 -23.365 1.00 96.50 199 ALA A O 1
ATOM 1526 N N . MET A 1 200 ? 10.715 1.604 -22.860 1.00 96.56 200 MET A N 1
ATOM 1527 C CA . MET A 1 200 ? 9.408 1.964 -23.430 1.00 96.56 200 MET A CA 1
ATOM 1528 C C . MET A 1 200 ? 8.741 3.151 -22.723 1.00 96.56 200 MET A C 1
ATOM 1530 O O . MET A 1 200 ? 7.983 3.857 -23.378 1.00 96.56 200 MET A O 1
ATOM 1534 N N . GLN A 1 201 ? 9.025 3.394 -21.435 1.00 92.50 201 GLN A N 1
ATOM 1535 C CA . GLN A 1 201 ? 8.450 4.522 -20.683 1.00 92.50 201 GLN A CA 1
ATOM 1536 C C . GLN A 1 201 ? 9.022 5.889 -21.106 1.00 92.50 201 GLN A C 1
ATOM 1538 O O . GLN A 1 201 ? 8.428 6.918 -20.795 1.00 92.50 201 GLN A O 1
ATOM 1543 N N . PHE A 1 202 ? 10.168 5.903 -21.798 1.00 91.25 202 PHE A N 1
ATOM 1544 C CA . PHE A 1 202 ? 10.951 7.115 -22.081 1.00 91.25 202 PHE A CA 1
ATOM 1545 C C . PHE A 1 202 ? 11.165 7.363 -23.582 1.00 91.25 202 PHE A C 1
ATOM 1547 O O . PHE A 1 202 ? 11.263 8.506 -24.020 1.00 91.25 202 PHE A O 1
ATOM 1554 N N . SER A 1 203 ? 11.225 6.294 -24.384 1.00 90.06 203 SER A N 1
ATOM 1555 C CA . SER A 1 203 ? 11.698 6.357 -25.768 1.00 90.06 203 SER A CA 1
ATOM 1556 C C . SER A 1 203 ? 10.807 7.159 -26.719 1.00 90.06 203 SER A C 1
ATOM 1558 O O . SER A 1 203 ? 9.651 6.810 -26.980 1.00 90.06 203 SER A O 1
ATOM 1560 N N . LEU A 1 204 ? 11.423 8.130 -27.397 1.00 87.62 204 LEU A N 1
ATOM 1561 C CA . LEU A 1 204 ? 10.826 8.896 -28.497 1.00 87.62 204 LEU A CA 1
ATOM 1562 C C . LEU A 1 204 ? 10.507 8.046 -29.748 1.00 87.62 204 LEU A C 1
ATOM 1564 O O . LEU A 1 204 ? 9.807 8.509 -30.647 1.00 87.62 204 LEU A O 1
ATOM 1568 N N . LEU A 1 205 ? 10.961 6.785 -29.818 1.00 89.50 205 LEU A N 1
ATOM 1569 C CA . LEU A 1 205 ? 10.582 5.846 -30.887 1.00 89.50 205 LEU A CA 1
ATOM 1570 C C . LEU A 1 205 ? 9.110 5.404 -30.827 1.00 89.50 205 LEU A C 1
ATOM 1572 O O . LEU A 1 205 ? 8.592 4.865 -31.814 1.00 89.50 205 LEU A O 1
ATOM 1576 N N . GLY A 1 206 ? 8.467 5.580 -29.670 1.00 88.00 206 GLY A N 1
ATOM 1577 C CA . GLY A 1 206 ? 7.135 5.074 -29.364 1.00 88.00 206 GLY A CA 1
ATOM 1578 C C . GLY A 1 206 ? 7.114 3.578 -29.029 1.00 88.00 206 GLY A C 1
ATOM 1579 O O . GLY A 1 206 ? 7.783 2.752 -29.658 1.00 88.00 206 GLY A O 1
ATOM 1580 N N . GLU A 1 207 ? 6.273 3.217 -28.058 1.00 94.00 207 GLU A N 1
ATOM 1581 C CA . GLU A 1 207 ? 6.164 1.870 -27.472 1.00 94.00 207 GLU A CA 1
ATOM 1582 C C . GLU A 1 207 ? 6.070 0.750 -28.524 1.00 94.00 207 GLU A C 1
ATOM 1584 O O . GLU A 1 207 ? 6.759 -0.266 -28.432 1.00 94.00 207 GLU A O 1
ATOM 1589 N N . ALA A 1 208 ? 5.291 0.959 -29.592 1.00 94.50 208 ALA A N 1
ATOM 1590 C CA . ALA A 1 208 ? 5.095 -0.031 -30.648 1.00 94.50 208 ALA A CA 1
ATOM 1591 C C . ALA A 1 208 ? 6.401 -0.466 -31.346 1.00 94.50 208 ALA A C 1
ATOM 1593 O O . ALA A 1 208 ? 6.500 -1.621 -31.763 1.00 94.50 208 ALA A O 1
ATOM 1594 N N . ARG A 1 209 ? 7.400 0.424 -31.463 1.00 95.25 209 ARG A N 1
ATOM 1595 C CA . ARG A 1 209 ? 8.685 0.123 -32.115 1.00 95.25 209 ARG A CA 1
ATOM 1596 C C . ARG A 1 209 ? 9.536 -0.815 -31.264 1.00 95.25 209 ARG A C 1
ATOM 1598 O O . ARG A 1 209 ? 10.077 -1.785 -31.787 1.00 95.25 209 ARG A O 1
ATOM 1605 N N . ILE A 1 210 ? 9.618 -0.544 -29.962 1.00 97.19 210 ILE A N 1
ATOM 1606 C CA . ILE A 1 210 ? 10.343 -1.390 -29.008 1.00 97.19 210 ILE A CA 1
ATOM 1607 C C . ILE A 1 210 ? 9.599 -2.716 -28.823 1.00 97.19 210 ILE A C 1
ATOM 1609 O O . ILE A 1 210 ? 10.228 -3.769 -28.866 1.00 97.19 210 ILE A O 1
ATOM 1613 N N . ALA A 1 211 ? 8.264 -2.692 -28.744 1.00 97.88 211 ALA A N 1
ATOM 1614 C CA . ALA A 1 211 ? 7.430 -3.892 -28.720 1.00 97.88 211 ALA A CA 1
ATOM 1615 C C . ALA A 1 211 ? 7.692 -4.822 -29.920 1.00 97.88 211 ALA A C 1
ATOM 1617 O O . ALA A 1 211 ? 7.685 -6.039 -29.764 1.00 97.88 211 ALA A O 1
ATOM 1618 N N . ASP A 1 212 ? 7.955 -4.282 -31.114 1.00 97.00 212 ASP A N 1
ATOM 1619 C CA . ASP A 1 212 ? 8.320 -5.080 -32.289 1.00 97.00 212 ASP A CA 1
ATOM 1620 C C . ASP A 1 212 ? 9.692 -5.765 -32.151 1.00 97.00 212 ASP A C 1
ATOM 1622 O O . ASP A 1 212 ? 9.841 -6.910 -32.575 1.00 97.00 212 ASP A O 1
ATOM 1626 N N . THR A 1 213 ? 10.685 -5.114 -31.540 1.00 97.00 213 THR A N 1
ATOM 1627 C CA . THR A 1 213 ? 11.978 -5.747 -31.216 1.00 97.00 213 THR A CA 1
ATOM 1628 C C . THR A 1 213 ? 11.827 -6.780 -30.096 1.00 97.00 213 THR A C 1
ATOM 1630 O O . THR A 1 213 ? 12.335 -7.893 -30.222 1.00 97.00 213 THR A O 1
ATOM 1633 N N . LEU A 1 214 ? 11.045 -6.479 -29.054 1.00 98.00 214 LEU A N 1
ATOM 1634 C CA . LEU A 1 214 ? 10.712 -7.420 -27.981 1.00 98.00 214 LEU A CA 1
ATOM 1635 C C . LEU A 1 214 ? 10.026 -8.687 -28.519 1.00 98.00 214 LEU A C 1
ATOM 1637 O O . LEU A 1 214 ? 10.422 -9.788 -28.137 1.00 98.00 214 LEU A O 1
ATOM 1641 N N . ARG A 1 215 ? 9.087 -8.566 -29.474 1.00 97.81 215 ARG A N 1
ATOM 1642 C CA . ARG A 1 215 ? 8.497 -9.713 -30.204 1.00 97.81 215 ARG A CA 1
ATOM 1643 C C . ARG A 1 215 ? 9.555 -10.593 -30.865 1.00 97.81 215 ARG A C 1
ATOM 1645 O O . ARG A 1 215 ? 9.428 -11.812 -30.833 1.00 97.81 215 ARG A O 1
ATOM 1652 N N . ARG A 1 216 ? 10.570 -9.991 -31.496 1.00 96.25 216 ARG A N 1
ATOM 1653 C CA . ARG A 1 216 ? 11.611 -10.731 -32.230 1.00 96.25 216 ARG A CA 1
ATOM 1654 C C . ARG A 1 216 ? 12.585 -11.451 -31.298 1.00 96.25 216 ARG A C 1
ATOM 1656 O O . ARG A 1 216 ? 12.940 -12.581 -31.602 1.00 96.25 216 ARG A O 1
ATOM 1663 N N . ILE A 1 217 ? 12.930 -10.846 -30.158 1.00 96.88 217 ILE A N 1
ATOM 1664 C CA . ILE A 1 217 ? 13.798 -11.466 -29.141 1.00 96.88 217 ILE A CA 1
ATOM 1665 C C . ILE A 1 217 ? 13.065 -12.590 -28.386 1.00 96.88 217 ILE A C 1
ATOM 1667 O O . ILE A 1 217 ? 13.622 -13.666 -28.189 1.00 96.88 217 ILE A O 1
ATOM 1671 N N . THR A 1 218 ? 11.817 -12.356 -27.966 1.00 97.12 218 THR A N 1
ATOM 1672 C CA . THR A 1 218 ? 11.074 -13.272 -27.070 1.00 97.12 218 THR A CA 1
ATOM 1673 C C . THR A 1 218 ? 10.209 -14.310 -27.786 1.00 97.12 218 THR A C 1
ATOM 1675 O O . THR A 1 218 ? 9.837 -15.316 -27.188 1.00 97.12 218 THR A O 1
ATOM 1678 N N . GLY A 1 219 ? 9.788 -14.041 -29.026 1.00 97.00 219 GLY A N 1
ATOM 1679 C CA . GLY A 1 219 ? 8.688 -14.754 -29.687 1.00 97.00 219 GLY A CA 1
ATOM 1680 C C . GLY A 1 219 ? 7.289 -14.453 -29.114 1.00 97.00 219 GLY A C 1
ATOM 1681 O O . GLY A 1 219 ? 6.295 -14.926 -29.666 1.00 97.00 219 GLY A O 1
ATOM 1682 N N . ALA A 1 220 ? 7.181 -13.668 -28.036 1.00 97.75 220 ALA A N 1
ATOM 1683 C CA . ALA A 1 220 ? 5.921 -13.335 -27.379 1.00 97.75 220 ALA A CA 1
ATOM 1684 C C . ALA A 1 220 ? 5.209 -12.147 -28.047 1.00 97.75 220 ALA A C 1
ATOM 1686 O O . ALA A 1 220 ? 5.815 -11.326 -28.732 1.00 97.75 220 ALA A O 1
ATOM 1687 N N . ASN A 1 221 ? 3.896 -12.027 -27.829 1.00 97.06 221 ASN A N 1
ATOM 1688 C CA . ASN A 1 221 ? 3.088 -10.926 -28.362 1.00 97.06 221 ASN A CA 1
ATOM 1689 C C . ASN A 1 221 ? 1.986 -10.470 -27.376 1.00 97.06 221 ASN A C 1
ATOM 1691 O O . ASN A 1 221 ? 0.804 -10.596 -27.697 1.00 97.06 221 ASN A O 1
ATOM 1695 N N . PRO A 1 222 ? 2.339 -9.950 -26.183 1.00 96.00 222 PRO A N 1
ATOM 1696 C CA . PRO A 1 222 ? 1.360 -9.473 -25.200 1.00 96.00 222 PRO A CA 1
ATOM 1697 C C . PRO A 1 222 ? 0.634 -8.195 -25.650 1.00 96.00 222 PRO A C 1
ATOM 1699 O O . PRO A 1 222 ? -0.501 -7.950 -25.256 1.00 96.00 222 PRO A O 1
ATOM 1702 N N . GLY A 1 223 ? 1.264 -7.368 -26.490 1.00 96.06 223 GLY A N 1
ATOM 1703 C CA . GLY A 1 223 ? 0.667 -6.126 -26.971 1.00 96.06 223 GLY A CA 1
ATOM 1704 C C . GLY A 1 223 ? 1.677 -5.181 -27.612 1.00 96.06 223 GLY A C 1
ATOM 1705 O O . GLY A 1 223 ? 2.819 -5.546 -27.903 1.00 96.06 223 GLY A O 1
ATOM 1706 N N . LYS A 1 224 ? 1.244 -3.950 -27.888 1.00 96.56 224 LYS A N 1
ATOM 1707 C CA . LYS A 1 224 ? 2.121 -2.863 -28.360 1.00 96.56 224 LYS A CA 1
ATOM 1708 C C . LYS A 1 224 ? 2.519 -1.887 -27.254 1.00 96.56 224 LYS A C 1
ATOM 1710 O O . LYS A 1 224 ? 3.347 -1.028 -27.529 1.00 96.56 224 LYS A O 1
ATOM 1715 N N . THR A 1 225 ? 1.924 -2.007 -26.068 1.00 96.62 225 THR A N 1
ATOM 1716 C CA . THR A 1 225 ? 2.069 -1.026 -24.994 1.00 96.62 225 THR A CA 1
ATOM 1717 C C . THR A 1 225 ? 3.083 -1.444 -23.939 1.00 96.62 225 THR A C 1
ATOM 1719 O O . THR A 1 225 ? 3.281 -2.641 -23.718 1.00 96.62 225 THR A O 1
ATOM 1722 N N . TRP A 1 226 ? 3.675 -0.466 -23.251 1.00 96.62 226 TRP A N 1
ATOM 1723 C CA . TRP A 1 226 ? 4.536 -0.695 -22.088 1.00 96.62 226 TRP A CA 1
ATOM 1724 C C . TRP A 1 226 ? 3.817 -1.547 -21.039 1.00 96.62 226 TRP A C 1
ATOM 1726 O O . TRP A 1 226 ? 4.334 -2.586 -20.644 1.00 96.62 226 TRP A O 1
ATOM 1736 N N . PHE A 1 227 ? 2.584 -1.177 -20.680 1.00 95.94 227 PHE A N 1
ATOM 1737 C CA . PHE A 1 227 ? 1.762 -1.880 -19.688 1.00 95.94 227 PHE A CA 1
ATOM 1738 C C . PHE A 1 227 ? 1.657 -3.391 -19.970 1.00 95.94 227 PHE A C 1
ATOM 1740 O O . PHE A 1 227 ? 1.874 -4.209 -19.078 1.00 95.94 227 PHE A O 1
ATOM 1747 N N . ALA A 1 228 ? 1.388 -3.778 -21.224 1.00 96.50 228 ALA A N 1
ATOM 1748 C CA . ALA A 1 228 ? 1.261 -5.185 -21.608 1.00 96.50 228 ALA A CA 1
ATOM 1749 C C . ALA A 1 228 ? 2.600 -5.942 -21.533 1.00 96.50 228 ALA A C 1
ATOM 1751 O O . ALA A 1 228 ? 2.637 -7.103 -21.125 1.00 96.50 228 ALA A O 1
ATOM 1752 N N . TRP A 1 229 ? 3.708 -5.292 -21.901 1.00 97.75 229 TRP A N 1
ATOM 1753 C CA . TRP A 1 229 ? 5.048 -5.878 -21.792 1.00 97.75 229 TRP A CA 1
ATOM 1754 C C . TRP A 1 229 ? 5.569 -5.931 -20.354 1.00 97.75 229 TRP A C 1
ATOM 1756 O O . TRP A 1 229 ? 6.279 -6.868 -20.008 1.00 97.75 229 TRP A O 1
ATOM 1766 N N . ALA A 1 230 ? 5.172 -4.989 -19.504 1.00 97.00 230 ALA A N 1
ATOM 1767 C CA . ALA A 1 230 ? 5.488 -4.972 -18.084 1.00 97.00 230 ALA A CA 1
ATOM 1768 C C . ALA A 1 230 ? 4.718 -6.054 -17.303 1.00 97.00 230 ALA A C 1
ATOM 1770 O O . ALA A 1 230 ? 5.313 -6.749 -16.481 1.00 97.00 230 ALA A O 1
ATOM 1771 N N . GLN A 1 231 ? 3.435 -6.285 -17.618 1.00 94.75 231 GLN A N 1
ATOM 1772 C CA . GLN A 1 231 ? 2.693 -7.449 -17.107 1.00 94.75 231 GLN A CA 1
ATOM 1773 C C . GLN A 1 231 ? 3.286 -8.777 -17.597 1.00 94.75 231 GLN A C 1
ATOM 1775 O O . GLN A 1 231 ? 3.356 -9.737 -16.834 1.00 94.75 231 GLN A O 1
ATOM 1780 N N . TRP A 1 232 ? 3.727 -8.843 -18.859 1.00 96.38 232 TRP A N 1
ATOM 1781 C CA . TRP A 1 232 ? 4.430 -10.019 -19.377 1.00 96.38 232 TRP A CA 1
ATOM 1782 C C . TRP A 1 232 ? 5.768 -10.233 -18.654 1.00 96.38 232 TRP A C 1
ATOM 1784 O O . TRP A 1 232 ? 6.091 -11.356 -18.294 1.00 96.38 232 TRP A O 1
ATOM 1794 N N . LEU A 1 233 ? 6.526 -9.173 -18.372 1.00 96.06 233 LEU A N 1
ATOM 1795 C CA . LEU A 1 233 ? 7.787 -9.272 -17.637 1.00 96.06 233 LEU A CA 1
ATOM 1796 C C . LEU A 1 233 ? 7.574 -9.725 -16.182 1.00 96.06 233 LEU A C 1
ATOM 1798 O O . LEU A 1 233 ? 8.336 -10.545 -15.683 1.00 96.06 233 LEU A O 1
ATOM 1802 N N . GLU A 1 234 ? 6.510 -9.265 -15.518 1.00 93.31 234 GLU A N 1
ATOM 1803 C CA . GLU A 1 234 ? 6.118 -9.761 -14.190 1.00 93.31 234 GLU A CA 1
ATOM 1804 C C . GLU A 1 234 ? 5.772 -11.259 -14.165 1.00 93.31 234 GLU A C 1
ATOM 1806 O O . GLU A 1 234 ? 5.976 -11.905 -13.137 1.00 93.31 234 GLU A O 1
ATOM 1811 N N . SER A 1 235 ? 5.294 -11.836 -15.276 1.00 92.25 235 SER A N 1
ATOM 1812 C CA . SER A 1 235 ? 5.042 -13.281 -15.376 1.00 92.25 235 SER A CA 1
ATOM 1813 C C . SER A 1 235 ? 6.281 -14.121 -15.713 1.00 92.25 235 SER A C 1
ATOM 1815 O O . SER A 1 235 ? 6.191 -15.349 -15.709 1.00 92.25 235 SER A O 1
ATOM 1817 N N . HIS A 1 236 ? 7.435 -13.483 -15.943 1.00 93.25 236 HIS A N 1
ATOM 1818 C CA . HIS A 1 236 ? 8.726 -14.124 -16.226 1.00 93.25 236 HIS A CA 1
ATOM 1819 C C . HIS A 1 236 ? 9.785 -13.718 -15.176 1.00 93.25 236 HIS A C 1
ATOM 1821 O O . HIS A 1 236 ? 10.761 -13.031 -15.496 1.00 93.25 236 HIS A O 1
ATOM 1827 N N . PRO A 1 237 ? 9.617 -14.115 -13.893 1.00 87.88 237 PRO A N 1
ATOM 1828 C CA . PRO A 1 237 ? 10.535 -13.755 -12.805 1.00 87.88 237 PRO A CA 1
ATOM 1829 C C . PRO A 1 237 ? 11.943 -14.367 -12.952 1.00 87.88 237 PRO A C 1
ATOM 1831 O O . PRO A 1 237 ? 12.854 -14.004 -12.208 1.00 87.88 237 PRO A O 1
ATOM 1834 N N . ASP A 1 238 ? 12.133 -15.283 -13.903 1.00 90.06 238 ASP A N 1
ATOM 1835 C CA . ASP A 1 238 ? 13.419 -15.827 -14.339 1.00 90.06 238 ASP A CA 1
ATOM 1836 C C . ASP A 1 238 ? 14.271 -14.823 -15.146 1.00 90.06 238 ASP A C 1
ATOM 1838 O O . ASP A 1 238 ? 15.492 -14.981 -15.228 1.00 90.06 238 ASP A O 1
ATOM 1842 N N . LEU A 1 239 ? 13.671 -13.753 -15.687 1.00 92.62 239 LEU A N 1
ATOM 1843 C CA . LEU A 1 239 ? 14.382 -12.693 -16.410 1.00 92.62 239 LEU A CA 1
ATOM 1844 C C . LEU A 1 239 ? 15.056 -11.706 -15.444 1.00 92.62 239 LEU A C 1
ATOM 1846 O O . LEU A 1 239 ? 14.579 -10.603 -15.165 1.00 92.62 239 LEU A O 1
ATOM 1850 N N . ILE A 1 240 ? 16.215 -12.117 -14.930 1.00 89.38 240 ILE A N 1
ATOM 1851 C CA . ILE A 1 240 ? 16.992 -11.358 -13.947 1.00 89.38 240 ILE A CA 1
ATOM 1852 C C . ILE A 1 240 ? 17.650 -10.122 -14.580 1.00 89.38 240 ILE A C 1
ATOM 1854 O O . ILE A 1 240 ? 18.515 -10.220 -15.453 1.00 89.38 240 ILE A O 1
ATOM 1858 N N . LEU A 1 241 ? 17.338 -8.945 -14.032 1.00 90.69 241 LEU A N 1
ATOM 1859 C CA . LEU A 1 241 ? 18.064 -7.705 -14.306 1.00 90.69 241 LEU A CA 1
ATOM 1860 C C . LEU A 1 241 ? 19.435 -7.732 -13.597 1.00 90.69 241 LEU A C 1
ATOM 1862 O O . LEU A 1 241 ? 19.558 -7.372 -12.423 1.00 90.69 241 LEU A O 1
ATOM 1866 N N . THR A 1 242 ? 20.466 -8.203 -14.306 1.00 90.12 242 THR A N 1
ATOM 1867 C CA . THR A 1 242 ? 21.854 -8.271 -13.806 1.00 90.12 242 THR A CA 1
ATOM 1868 C C . THR A 1 242 ? 22.396 -6.877 -13.452 1.00 90.12 242 THR A C 1
ATOM 1870 O O . THR A 1 242 ? 21.914 -5.891 -14.009 1.00 90.12 242 THR A O 1
ATOM 1873 N N . PRO A 1 243 ? 23.417 -6.734 -12.581 1.00 88.81 243 PRO A N 1
ATOM 1874 C CA . PRO A 1 243 ? 23.896 -5.414 -12.161 1.00 88.81 243 PRO A CA 1
ATOM 1875 C C . PRO A 1 243 ? 24.290 -4.457 -13.296 1.00 88.81 243 PRO A C 1
ATOM 1877 O O . PRO A 1 243 ? 23.951 -3.281 -13.228 1.00 88.81 243 PRO A O 1
ATOM 1880 N N . GLY A 1 244 ? 24.933 -4.939 -14.366 1.00 86.88 244 GLY A N 1
ATOM 1881 C CA . GLY A 1 244 ? 25.285 -4.093 -15.520 1.00 86.88 244 GLY A CA 1
ATOM 1882 C C . GLY A 1 244 ? 24.067 -3.595 -16.312 1.00 86.88 244 GLY A C 1
ATOM 1883 O O . GLY A 1 244 ? 24.076 -2.488 -16.841 1.00 86.88 244 GLY A O 1
ATOM 1884 N N . LEU A 1 245 ? 22.980 -4.371 -16.343 1.00 91.69 245 LEU A N 1
ATOM 1885 C CA . LEU A 1 245 ? 21.723 -3.971 -16.985 1.00 91.69 245 LEU A CA 1
ATOM 1886 C C . LEU A 1 245 ? 20.858 -3.112 -16.051 1.00 91.69 245 LEU A C 1
ATOM 1888 O O . LEU A 1 245 ? 20.239 -2.146 -16.494 1.00 91.69 245 LEU A O 1
ATOM 1892 N N . ALA A 1 246 ? 20.879 -3.399 -14.747 1.00 92.12 246 ALA A N 1
ATOM 1893 C CA . ALA A 1 246 ? 20.263 -2.569 -13.716 1.00 92.12 246 ALA A CA 1
ATOM 1894 C C . ALA A 1 246 ? 20.877 -1.165 -13.688 1.00 92.12 246 ALA A C 1
ATOM 1896 O O . ALA A 1 246 ? 20.166 -0.192 -13.486 1.00 92.12 246 ALA A O 1
ATOM 1897 N N . GLN A 1 247 ? 22.176 -1.039 -13.958 1.00 91.50 247 GLN A N 1
ATOM 1898 C CA . GLN A 1 247 ? 22.850 0.248 -14.115 1.00 91.50 247 GLN A CA 1
ATOM 1899 C C . GLN A 1 247 ? 22.284 1.080 -15.273 1.00 91.50 247 GLN A C 1
ATOM 1901 O O . GLN A 1 247 ? 22.124 2.287 -15.116 1.00 91.50 247 GLN A O 1
ATOM 1906 N N . ALA A 1 248 ? 21.934 0.453 -16.402 1.00 92.31 248 ALA A N 1
ATOM 1907 C CA . ALA A 1 248 ? 21.289 1.143 -17.519 1.00 92.31 248 ALA A CA 1
ATOM 1908 C C . ALA A 1 248 ? 19.879 1.633 -17.146 1.00 92.31 248 ALA A C 1
ATOM 1910 O O . ALA A 1 248 ? 19.560 2.794 -17.384 1.00 92.31 248 ALA A O 1
ATOM 1911 N N . VAL A 1 249 ? 19.076 0.787 -16.492 1.00 94.38 249 VAL A N 1
ATOM 1912 C CA . VAL A 1 249 ? 17.733 1.138 -15.988 1.00 94.38 249 VAL A CA 1
ATOM 1913 C C . VAL A 1 249 ? 17.784 2.272 -14.962 1.00 94.38 249 VAL A C 1
ATOM 1915 O O . VAL A 1 249 ? 17.127 3.295 -15.122 1.00 94.38 249 VAL A O 1
ATOM 1918 N N . VAL A 1 250 ? 18.620 2.139 -13.931 1.00 92.69 250 VAL A N 1
ATOM 1919 C CA . VAL A 1 250 ? 18.762 3.153 -12.877 1.00 92.69 250 VAL A CA 1
ATOM 1920 C C . VAL A 1 250 ? 19.261 4.473 -13.460 1.00 92.69 250 VAL A C 1
ATOM 1922 O O . VAL A 1 250 ? 18.868 5.533 -12.982 1.00 92.69 250 VAL A O 1
ATOM 1925 N N . ALA A 1 251 ? 20.081 4.442 -14.515 1.00 91.50 251 ALA A N 1
ATOM 1926 C CA . ALA A 1 251 ? 20.502 5.643 -15.226 1.00 91.50 251 ALA A CA 1
ATOM 1927 C C . ALA A 1 251 ? 19.373 6.319 -16.017 1.00 91.50 251 ALA A C 1
ATOM 1929 O O . ALA A 1 251 ? 19.356 7.546 -16.051 1.00 91.50 251 ALA A O 1
ATOM 1930 N N . MET A 1 252 ? 18.434 5.558 -16.598 1.00 92.62 252 MET A N 1
ATOM 1931 C CA . MET A 1 252 ? 17.229 6.120 -17.229 1.00 92.62 252 MET A CA 1
ATOM 1932 C C . MET A 1 252 ? 16.439 6.941 -16.207 1.00 92.62 252 MET A C 1
ATOM 1934 O O . MET A 1 252 ? 16.198 8.125 -16.411 1.00 92.62 252 MET A O 1
ATOM 1938 N N . TRP A 1 253 ? 16.136 6.355 -15.047 1.00 93.50 253 TRP A N 1
ATOM 1939 C CA . TRP A 1 253 ? 15.446 7.067 -13.966 1.00 93.50 253 TRP A CA 1
ATOM 1940 C C . TRP A 1 253 ? 16.287 8.227 -13.411 1.00 93.50 253 TRP A C 1
ATOM 1942 O O . TRP A 1 253 ? 15.767 9.300 -13.115 1.00 93.50 253 TRP A O 1
ATOM 1952 N N . SER A 1 254 ? 17.613 8.058 -13.348 1.00 91.81 254 SER A N 1
ATOM 1953 C CA . SER A 1 254 ? 18.552 9.096 -12.897 1.00 91.81 254 SER A CA 1
ATOM 1954 C C . SER A 1 254 ? 18.609 10.345 -13.781 1.00 91.81 254 SER A C 1
ATOM 1956 O O . SER A 1 254 ? 19.230 11.324 -13.364 1.00 91.81 254 SER A O 1
ATOM 1958 N N . ALA A 1 255 ? 18.048 10.312 -14.993 1.00 89.19 255 ALA A N 1
ATOM 1959 C CA . ALA A 1 255 ? 17.882 11.497 -15.834 1.00 89.19 255 ALA A CA 1
ATOM 1960 C C . ALA A 1 255 ? 16.703 12.379 -15.367 1.00 89.19 255 ALA A C 1
ATOM 1962 O O . ALA A 1 255 ? 16.675 13.573 -15.654 1.00 89.19 255 ALA A O 1
ATOM 1963 N N . ILE A 1 256 ? 15.761 11.799 -14.615 1.00 89.75 256 ILE A N 1
ATOM 1964 C CA . ILE A 1 256 ? 14.564 12.450 -14.060 1.00 89.75 256 ILE A CA 1
ATOM 1965 C C . ILE A 1 256 ? 14.856 12.994 -12.657 1.00 89.75 256 ILE A C 1
ATOM 1967 O O . ILE A 1 256 ? 14.482 14.128 -12.336 1.00 89.75 256 ILE A O 1
ATOM 1971 N N . ASP A 1 257 ? 15.538 12.181 -11.840 1.00 92.62 257 ASP A N 1
ATOM 1972 C CA . ASP A 1 257 ? 15.981 12.507 -10.482 1.00 92.62 257 ASP A CA 1
ATOM 1973 C C . ASP A 1 257 ? 17.246 11.711 -10.096 1.00 92.62 257 ASP A C 1
ATOM 1975 O O . ASP A 1 257 ? 17.268 10.480 -10.107 1.00 92.62 257 ASP A O 1
ATOM 1979 N N . GLY A 1 258 ? 18.320 12.399 -9.700 1.00 91.00 258 GLY A N 1
ATOM 1980 C CA . GLY A 1 258 ? 19.571 11.755 -9.286 1.00 91.00 258 GLY A CA 1
ATOM 1981 C C . GLY A 1 258 ? 19.447 10.844 -8.052 1.00 91.00 258 GLY A C 1
ATOM 1982 O O . GLY A 1 258 ? 20.265 9.930 -7.900 1.00 91.00 258 GLY A O 1
ATOM 1983 N N . LYS A 1 259 ? 18.425 11.039 -7.200 1.00 91.56 259 LYS A N 1
ATOM 1984 C CA . LYS A 1 259 ? 18.177 10.245 -5.980 1.00 91.56 259 LYS A CA 1
ATOM 1985 C C . LYS A 1 259 ? 18.007 8.743 -6.267 1.00 91.56 259 LYS A C 1
ATOM 1987 O O . LYS A 1 259 ? 18.432 7.921 -5.451 1.00 91.56 259 LYS A O 1
ATOM 1992 N N . TYR A 1 260 ? 17.495 8.356 -7.443 1.00 91.88 260 TYR A N 1
ATOM 1993 C CA . TYR A 1 260 ? 17.282 6.946 -7.816 1.00 91.88 260 TYR A CA 1
ATOM 1994 C C . TYR A 1 260 ? 18.542 6.067 -7.711 1.00 91.88 260 TYR A C 1
ATOM 1996 O O . TYR A 1 260 ? 18.438 4.875 -7.411 1.00 91.88 260 TYR A O 1
ATOM 2004 N N . ARG A 1 261 ? 19.741 6.648 -7.875 1.00 88.62 261 ARG A N 1
ATOM 2005 C CA . ARG A 1 261 ? 21.032 5.941 -7.731 1.00 88.62 261 ARG A CA 1
ATOM 2006 C C . ARG A 1 261 ? 21.264 5.389 -6.327 1.00 88.62 261 ARG A C 1
ATOM 2008 O O . ARG A 1 261 ? 21.941 4.373 -6.190 1.00 88.62 261 ARG A O 1
ATOM 2015 N N . ALA A 1 262 ? 20.742 6.071 -5.309 1.00 87.81 262 ALA A N 1
ATOM 2016 C CA . ALA A 1 262 ? 20.899 5.713 -3.903 1.00 87.81 262 ALA A CA 1
ATOM 2017 C C . ALA A 1 262 ? 19.724 4.866 -3.376 1.00 87.81 262 ALA A C 1
ATOM 2019 O O . ALA A 1 262 ? 19.940 3.997 -2.535 1.00 87.81 262 ALA A O 1
ATOM 2020 N N . ILE A 1 263 ? 18.524 5.033 -3.944 1.00 88.56 263 ILE A N 1
ATOM 2021 C CA . ILE A 1 263 ? 17.329 4.231 -3.625 1.00 88.56 263 ILE A CA 1
ATOM 2022 C C . ILE A 1 263 ? 17.437 2.800 -4.166 1.00 88.56 263 ILE A C 1
ATOM 2024 O O . ILE A 1 263 ? 17.231 1.833 -3.426 1.00 88.56 263 ILE A O 1
ATOM 2028 N N . LEU A 1 264 ? 17.808 2.635 -5.442 1.00 88.94 264 LEU A N 1
ATOM 2029 C CA . LEU A 1 264 ? 17.980 1.313 -6.052 1.00 88.94 264 LEU A CA 1
ATOM 2030 C C . LEU A 1 264 ? 19.351 1.155 -6.739 1.00 88.94 264 LEU A C 1
ATOM 2032 O O . LEU A 1 264 ? 19.412 0.979 -7.954 1.00 88.94 264 LEU A O 1
ATOM 2036 N N . PRO A 1 265 ? 20.473 1.154 -5.987 1.00 88.00 265 PRO A N 1
ATOM 2037 C CA . PRO A 1 265 ? 21.791 0.857 -6.535 1.00 88.00 265 PRO A CA 1
ATOM 2038 C C . PRO A 1 265 ? 21.788 -0.462 -7.329 1.00 88.00 265 PRO A C 1
ATOM 2040 O O . PRO A 1 265 ? 21.174 -1.438 -6.882 1.00 88.00 265 PRO A O 1
ATOM 2043 N N . PRO A 1 266 ? 22.527 -0.578 -8.448 1.00 86.38 266 PRO A N 1
ATOM 2044 C CA . PRO A 1 266 ? 22.453 -1.758 -9.316 1.00 86.38 266 PRO A CA 1
ATOM 2045 C C . PRO A 1 266 ? 22.747 -3.093 -8.612 1.00 86.38 266 PRO A C 1
ATOM 2047 O O . PRO A 1 266 ? 22.113 -4.105 -8.911 1.00 86.38 266 PRO A O 1
ATOM 2050 N N . ASN A 1 267 ? 23.637 -3.080 -7.613 1.00 86.12 267 ASN A N 1
ATOM 2051 C CA . ASN A 1 267 ? 24.000 -4.240 -6.788 1.00 86.12 267 ASN A CA 1
ATOM 2052 C C . ASN A 1 267 ? 23.076 -4.487 -5.576 1.00 86.12 267 ASN A C 1
ATOM 2054 O O . ASN A 1 267 ? 23.253 -5.485 -4.881 1.00 86.12 267 ASN A O 1
ATOM 2058 N N . ARG A 1 268 ? 22.103 -3.610 -5.284 1.00 87.62 268 ARG A N 1
ATOM 2059 C CA . ARG A 1 268 ? 21.215 -3.758 -4.119 1.00 87.62 268 ARG A CA 1
ATOM 2060 C C . ARG A 1 268 ? 20.346 -5.012 -4.272 1.00 87.62 268 ARG A C 1
ATOM 2062 O O . ARG A 1 268 ? 19.749 -5.232 -5.327 1.00 87.62 268 ARG A O 1
ATOM 2069 N N . VAL A 1 269 ? 20.306 -5.843 -3.230 1.00 84.75 269 VAL A N 1
ATOM 2070 C CA . VAL A 1 269 ? 19.482 -7.063 -3.174 1.00 84.75 269 VAL A CA 1
ATOM 2071 C C . VAL A 1 269 ? 18.017 -6.683 -2.958 1.00 84.75 269 VAL A C 1
ATOM 2073 O O . VAL A 1 269 ? 17.725 -5.745 -2.211 1.00 84.75 269 VAL A O 1
ATOM 2076 N N . THR A 1 270 ? 17.111 -7.418 -3.603 1.00 88.75 270 THR A N 1
ATOM 2077 C CA . THR A 1 270 ? 15.665 -7.170 -3.586 1.00 88.75 270 THR A CA 1
ATOM 2078 C C . THR A 1 270 ? 14.892 -8.442 -3.209 1.00 88.75 270 THR A C 1
ATOM 2080 O O . THR A 1 270 ? 15.284 -9.525 -3.639 1.00 88.75 270 THR A O 1
ATOM 2083 N N . GLN A 1 271 ? 13.807 -8.341 -2.425 1.00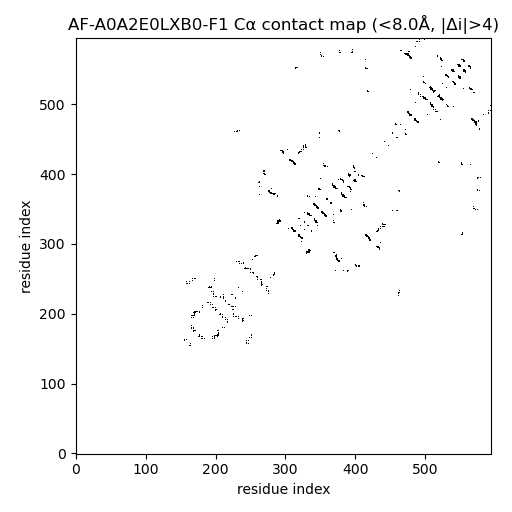 87.00 271 GLN A N 1
ATOM 2084 C CA . GLN A 1 271 ? 12.874 -9.473 -2.213 1.00 87.00 271 GLN A CA 1
ATOM 2085 C C . GLN A 1 271 ? 11.940 -9.694 -3.413 1.00 87.00 271 GLN A C 1
ATOM 2087 O O . GLN A 1 271 ? 11.426 -10.794 -3.599 1.00 87.00 271 GLN A O 1
ATOM 2092 N N . VAL A 1 272 ? 11.718 -8.657 -4.224 1.00 88.62 272 VAL A N 1
ATOM 2093 C CA . VAL A 1 272 ? 10.899 -8.713 -5.445 1.00 88.62 272 VAL A CA 1
ATOM 2094 C C . VAL A 1 272 ? 11.793 -8.768 -6.692 1.00 88.62 272 VAL A C 1
ATOM 2096 O O . VAL A 1 272 ? 12.952 -8.341 -6.614 1.00 88.62 272 VAL A O 1
ATOM 2099 N N . PRO A 1 273 ? 11.303 -9.234 -7.856 1.00 90.88 273 PRO A N 1
ATOM 2100 C CA . PRO A 1 273 ? 12.056 -9.154 -9.104 1.00 90.88 273 PRO A CA 1
ATOM 2101 C C . PRO A 1 273 ? 12.394 -7.696 -9.446 1.00 90.88 273 PRO A C 1
ATOM 2103 O O . PRO A 1 273 ? 11.516 -6.903 -9.772 1.00 90.88 273 PRO A O 1
ATOM 2106 N N . LYS A 1 274 ? 13.684 -7.330 -9.403 1.00 91.69 274 LYS A N 1
ATOM 2107 C CA . LYS A 1 274 ? 14.156 -5.963 -9.712 1.00 91.69 274 LYS A CA 1
ATOM 2108 C C . LYS A 1 274 ? 13.734 -5.491 -11.111 1.00 91.69 274 LYS A C 1
ATOM 2110 O O . LYS A 1 274 ? 13.489 -4.309 -11.311 1.00 91.69 274 LYS A O 1
ATOM 2115 N N . ALA A 1 275 ? 13.622 -6.428 -12.054 1.00 93.38 275 ALA A N 1
ATOM 2116 C CA . ALA A 1 275 ? 13.111 -6.206 -13.404 1.00 93.38 275 ALA A CA 1
ATOM 2117 C C . ALA A 1 275 ? 11.680 -5.632 -13.441 1.00 93.38 275 ALA A C 1
ATOM 2119 O O . ALA A 1 275 ? 11.326 -4.972 -14.412 1.00 93.38 275 ALA A O 1
ATOM 2120 N N . SER A 1 276 ? 10.885 -5.865 -12.394 1.00 94.00 276 SER A N 1
ATOM 2121 C CA . SER A 1 276 ? 9.467 -5.501 -12.301 1.00 94.00 276 SER A CA 1
ATOM 2122 C C . SER A 1 276 ? 9.189 -4.288 -11.406 1.00 94.00 276 SER A C 1
ATOM 2124 O O . SER A 1 276 ? 8.031 -3.978 -11.146 1.00 94.00 276 SER A O 1
ATOM 2126 N N . ILE A 1 277 ? 10.229 -3.618 -10.901 1.00 95.25 277 ILE A N 1
ATOM 2127 C CA . ILE A 1 277 ? 10.096 -2.302 -10.264 1.00 95.25 277 ILE A CA 1
ATOM 2128 C C . ILE A 1 277 ? 10.186 -1.269 -11.383 1.00 95.25 277 ILE A C 1
ATOM 2130 O O . ILE A 1 277 ? 11.190 -1.247 -12.087 1.00 95.25 277 ILE A O 1
ATOM 2134 N N . TYR A 1 278 ? 9.175 -0.426 -11.553 1.00 95.81 278 TYR A N 1
ATOM 2135 C CA . TYR A 1 278 ? 9.109 0.570 -12.624 1.00 95.81 278 TYR A CA 1
ATOM 2136 C C . TYR A 1 278 ? 9.074 1.989 -12.060 1.00 95.81 278 TYR A C 1
ATOM 2138 O O . TYR A 1 278 ? 8.728 2.190 -10.897 1.00 95.81 278 TYR A O 1
ATOM 2146 N N . TRP A 1 279 ? 9.387 2.977 -12.897 1.00 95.56 279 TRP A N 1
ATOM 2147 C CA . TRP A 1 279 ? 9.117 4.379 -12.581 1.00 95.56 279 TRP A CA 1
ATOM 2148 C C . TRP A 1 279 ? 7.607 4.630 -12.605 1.00 95.56 279 TRP A C 1
ATOM 2150 O O . TRP A 1 279 ? 6.931 4.187 -13.538 1.00 95.56 279 TRP A O 1
ATOM 2160 N N . ASP A 1 280 ? 7.081 5.323 -11.595 1.00 91.44 280 ASP A N 1
ATOM 2161 C CA . ASP A 1 280 ? 5.642 5.588 -11.468 1.00 91.44 280 ASP A CA 1
ATOM 2162 C C . ASP A 1 280 ? 5.182 6.872 -12.184 1.00 91.44 280 ASP A C 1
ATOM 2164 O O . ASP A 1 280 ? 3.995 7.160 -12.220 1.00 91.44 280 ASP A O 1
ATOM 2168 N N . GLY A 1 281 ? 6.090 7.642 -12.784 1.00 90.31 281 GLY A N 1
ATOM 2169 C CA . GLY A 1 281 ? 5.758 8.934 -13.391 1.00 90.31 281 GLY A CA 1
ATOM 2170 C C . GLY A 1 281 ? 6.088 10.151 -12.521 1.00 90.31 281 GLY A C 1
ATOM 2171 O O . GLY A 1 281 ? 5.976 11.269 -13.019 1.00 90.31 281 GLY A O 1
ATOM 2172 N N . THR A 1 282 ? 6.523 9.956 -11.270 1.00 90.44 282 THR A N 1
ATOM 2173 C CA . THR A 1 282 ? 6.836 11.035 -10.317 1.00 90.44 282 THR A CA 1
ATOM 2174 C C . THR A 1 282 ? 8.322 11.119 -9.952 1.00 90.44 282 THR A C 1
ATOM 2176 O O . THR A 1 282 ? 9.098 10.176 -10.139 1.00 90.44 282 THR A O 1
ATOM 2179 N N . ARG A 1 283 ? 8.778 12.274 -9.463 1.00 91.94 283 ARG A N 1
ATOM 2180 C CA . ARG A 1 283 ? 10.094 12.389 -8.808 1.00 91.94 283 ARG A CA 1
ATOM 2181 C C . ARG A 1 283 ? 10.069 11.769 -7.412 1.00 91.94 283 ARG A C 1
ATOM 2183 O O . ARG A 1 283 ? 9.012 11.577 -6.814 1.00 91.94 283 ARG A O 1
ATOM 2190 N N . VAL A 1 284 ? 11.254 11.485 -6.875 1.00 90.50 284 VAL A N 1
ATOM 2191 C CA . VAL A 1 284 ? 11.376 11.040 -5.486 1.00 90.50 284 VAL A CA 1
ATOM 2192 C C . VAL A 1 284 ? 10.998 12.212 -4.581 1.00 90.50 284 VAL A C 1
ATOM 2194 O O . VAL A 1 284 ? 11.607 13.282 -4.677 1.00 90.50 284 VAL A O 1
ATOM 2197 N N . ASP A 1 285 ? 10.028 11.993 -3.695 1.00 86.50 285 ASP A N 1
ATOM 2198 C CA . ASP A 1 285 ? 9.406 13.035 -2.865 1.00 86.50 285 ASP A CA 1
ATOM 2199 C C . ASP A 1 285 ? 8.720 14.158 -3.672 1.00 86.50 285 ASP A C 1
ATOM 2201 O O . ASP A 1 285 ? 8.724 15.305 -3.244 1.00 86.50 285 ASP A O 1
ATOM 2205 N N . GLU A 1 286 ? 8.126 13.885 -4.846 1.00 85.44 286 GLU A N 1
ATOM 2206 C CA . GLU A 1 286 ? 7.433 14.948 -5.614 1.00 85.44 286 GLU A CA 1
ATOM 2207 C C . GLU A 1 286 ? 6.296 15.630 -4.830 1.00 85.44 286 GLU A C 1
ATOM 2209 O O . GLU A 1 286 ? 6.003 16.804 -5.052 1.00 85.44 286 GLU A O 1
ATOM 2214 N N . VAL A 1 287 ? 5.693 14.906 -3.885 1.00 82.62 287 VAL A N 1
ATOM 2215 C CA . VAL A 1 287 ? 4.919 15.495 -2.791 1.00 82.62 287 VAL A CA 1
ATOM 2216 C C . VAL A 1 287 ? 5.718 15.274 -1.514 1.00 82.62 287 VAL A C 1
ATOM 2218 O O . VAL A 1 287 ? 5.920 14.121 -1.116 1.00 82.62 287 VAL A O 1
ATOM 2221 N N . ASP A 1 288 ? 6.168 16.367 -0.896 1.00 87.00 288 ASP A N 1
ATOM 2222 C CA . ASP A 1 288 ? 6.925 16.323 0.353 1.00 87.00 288 ASP A CA 1
ATOM 2223 C C . ASP A 1 288 ? 6.115 15.597 1.447 1.00 87.00 288 ASP A C 1
ATOM 2225 O O . ASP A 1 288 ? 4.927 15.879 1.641 1.00 87.00 288 ASP A O 1
ATOM 2229 N N . PRO A 1 289 ? 6.724 14.664 2.198 1.00 91.75 289 PRO A N 1
ATOM 2230 C CA . PRO A 1 289 ? 6.060 14.028 3.325 1.00 91.75 289 PRO A CA 1
ATOM 2231 C C . PRO A 1 289 ? 5.848 15.045 4.454 1.00 91.75 289 PRO A C 1
ATOM 2233 O O . PRO A 1 289 ? 6.778 15.742 4.865 1.00 91.75 289 PRO A O 1
ATOM 2236 N N . VAL A 1 290 ? 4.652 15.082 5.043 1.00 92.75 290 VAL A N 1
ATOM 2237 C CA . VAL A 1 290 ? 4.404 15.932 6.217 1.00 92.75 290 VAL A CA 1
ATOM 2238 C C . VAL A 1 290 ? 5.171 15.356 7.406 1.00 92.75 290 VAL A C 1
ATOM 2240 O O . VAL A 1 290 ? 5.012 14.182 7.741 1.00 92.75 290 VAL A O 1
ATOM 2243 N N . ILE A 1 291 ? 6.000 16.172 8.058 1.00 92.88 291 ILE A N 1
ATOM 2244 C CA . ILE A 1 291 ? 6.784 15.781 9.235 1.00 92.88 291 ILE A CA 1
ATOM 2245 C C . ILE A 1 291 ? 6.242 16.511 10.465 1.00 92.88 291 ILE A C 1
ATOM 2247 O O . ILE A 1 291 ? 6.292 17.736 10.514 1.00 92.88 291 ILE A O 1
ATOM 2251 N N . LYS A 1 292 ? 5.794 15.757 11.478 1.00 92.62 292 LYS A N 1
ATOM 2252 C CA . LYS A 1 292 ? 5.225 16.263 12.743 1.00 92.62 292 LYS A CA 1
ATOM 2253 C C . LYS A 1 292 ? 4.072 17.255 12.499 1.00 92.62 292 LYS A C 1
ATOM 2255 O O . LYS A 1 292 ? 4.233 18.441 12.790 1.00 92.62 292 LYS A O 1
ATOM 2260 N N . PRO A 1 293 ? 2.932 16.786 11.954 1.00 94.19 293 PRO A N 1
ATOM 2261 C CA . PRO A 1 293 ? 1.788 17.645 11.669 1.00 94.19 293 PRO A CA 1
ATOM 2262 C C . PRO A 1 293 ? 1.333 18.426 12.908 1.00 94.19 293 PRO A C 1
ATOM 2264 O O . PRO A 1 293 ? 1.344 17.911 14.029 1.00 94.19 293 PRO A O 1
ATOM 2267 N N . THR A 1 294 ? 0.856 19.655 12.709 1.00 93.69 294 THR A N 1
ATOM 2268 C CA . THR A 1 294 ? 0.050 20.338 13.721 1.00 93.69 294 THR A CA 1
ATOM 2269 C C . THR A 1 294 ? -1.255 19.575 13.931 1.00 93.69 294 THR A C 1
ATOM 2271 O O . THR A 1 294 ? -1.803 18.952 13.014 1.00 93.69 294 THR A O 1
ATOM 2274 N N . VAL A 1 295 ? -1.740 19.586 15.172 1.00 94.69 295 VAL A N 1
ATOM 2275 C CA . VAL A 1 295 ? -2.944 18.862 15.582 1.00 94.69 295 VAL A CA 1
ATOM 2276 C C . VAL A 1 295 ? -3.833 19.748 16.438 1.00 94.69 295 VAL A C 1
ATOM 2278 O O . VAL A 1 295 ? -3.352 20.555 17.236 1.00 94.69 295 VAL A O 1
ATOM 2281 N N . VAL A 1 296 ? -5.140 19.570 16.287 1.00 95.38 296 VAL A N 1
ATOM 2282 C CA . VAL A 1 296 ? -6.175 20.336 16.987 1.00 95.38 296 VAL A CA 1
ATOM 2283 C C . VAL A 1 296 ? -7.091 19.416 17.792 1.00 95.38 296 VAL A C 1
ATOM 2285 O O . VAL A 1 296 ? -7.145 18.202 17.574 1.00 95.38 296 VAL A O 1
ATOM 2288 N N . GLY A 1 297 ? -7.820 19.989 18.751 1.00 95.31 297 GLY A N 1
ATOM 2289 C CA . GLY A 1 297 ? -8.867 19.268 19.469 1.00 95.31 297 GLY A CA 1
ATOM 2290 C C . GLY A 1 297 ? -10.091 18.988 18.582 1.00 95.31 297 GLY A C 1
ATOM 2291 O O . GLY A 1 297 ? -10.345 19.704 17.610 1.00 95.31 297 GLY A O 1
ATOM 2292 N N . PRO A 1 298 ? -10.950 18.024 18.954 1.00 92.44 298 PRO A N 1
ATOM 2293 C CA . PRO A 1 298 ? -12.088 17.607 18.130 1.00 92.44 298 PRO A CA 1
ATOM 2294 C C . PRO A 1 298 ? -13.207 18.664 18.083 1.00 92.44 298 PRO A C 1
ATOM 2296 O O . PRO A 1 298 ? -14.124 18.581 17.271 1.00 92.44 298 PRO A O 1
ATOM 2299 N N . ASN A 1 299 ? -13.127 19.678 18.952 1.00 90.12 299 ASN A N 1
ATOM 2300 C CA . ASN A 1 299 ? -13.993 20.858 18.967 1.00 90.12 299 ASN A CA 1
ATOM 2301 C C . ASN A 1 299 ? -13.415 22.048 18.175 1.00 90.12 299 ASN A C 1
ATOM 2303 O O . ASN A 1 299 ? -14.030 23.108 18.190 1.00 90.12 299 ASN A O 1
ATOM 2307 N N . GLN A 1 300 ? -12.241 21.900 17.552 1.00 89.69 300 GLN A N 1
ATOM 2308 C CA . GLN A 1 300 ? -11.562 22.930 16.751 1.00 89.69 300 GLN A CA 1
ATOM 2309 C C . GLN A 1 300 ? -11.477 22.563 15.259 1.00 89.69 300 GLN A C 1
ATOM 2311 O O . GLN A 1 300 ? -11.327 23.457 14.432 1.00 89.69 300 GLN A O 1
ATOM 2316 N N . ALA A 1 301 ? -11.627 21.281 14.910 1.00 87.62 301 ALA A N 1
ATOM 2317 C CA . ALA A 1 301 ? -11.806 20.810 13.536 1.00 87.62 301 ALA A CA 1
ATOM 2318 C C . ALA A 1 301 ? -13.232 21.134 13.032 1.00 87.62 301 ALA A C 1
ATOM 2320 O O . ALA A 1 301 ? -14.129 20.286 13.051 1.00 87.62 301 ALA A O 1
ATOM 2321 N N . PHE A 1 302 ? -13.467 22.405 12.691 1.00 81.94 302 PHE A N 1
ATOM 2322 C CA . PHE A 1 302 ? -14.773 22.949 12.276 1.00 81.94 302 PHE A CA 1
ATOM 2323 C C . PHE A 1 302 ? -15.111 22.727 10.796 1.00 81.94 302 PHE A C 1
ATOM 2325 O O . PHE A 1 302 ? -16.233 22.998 10.372 1.00 81.94 302 PHE A O 1
ATOM 2332 N N . ASP A 1 303 ? -14.124 22.314 10.018 1.00 84.56 303 ASP A N 1
ATOM 2333 C CA . ASP A 1 303 ? -14.107 22.235 8.560 1.00 84.56 303 ASP A CA 1
ATOM 2334 C C . ASP A 1 303 ? -14.242 20.799 8.027 1.00 84.56 303 ASP A C 1
ATOM 2336 O O . ASP A 1 303 ? -14.462 20.615 6.835 1.00 84.56 303 ASP A O 1
ATOM 2340 N N . ILE A 1 304 ? -14.177 19.800 8.914 1.00 88.94 304 ILE A N 1
ATOM 2341 C CA . ILE A 1 304 ? -14.464 18.396 8.607 1.00 88.94 304 ILE A CA 1
ATOM 2342 C C . ILE A 1 304 ? -15.960 18.145 8.809 1.00 88.94 304 ILE A C 1
ATOM 2344 O O . ILE A 1 304 ? -16.467 18.218 9.936 1.00 88.94 304 ILE A O 1
ATOM 2348 N N . ASP A 1 305 ? -16.670 17.808 7.734 1.00 91.75 305 ASP A N 1
ATOM 2349 C CA . ASP A 1 305 ? -18.092 17.487 7.789 1.00 91.75 305 ASP A CA 1
ATOM 2350 C C . ASP A 1 305 ? -18.328 16.148 8.514 1.00 91.75 305 ASP A C 1
ATOM 2352 O O . ASP A 1 305 ? -17.510 15.229 8.510 1.00 91.75 305 ASP A O 1
ATOM 2356 N N . HIS A 1 306 ? -19.494 15.990 9.146 1.00 92.62 306 HIS A N 1
ATOM 2357 C CA . HIS A 1 306 ? -19.806 14.804 9.964 1.00 92.62 306 HIS A CA 1
ATOM 2358 C C . HIS A 1 306 ? -19.685 13.459 9.223 1.00 92.62 306 HIS A C 1
ATOM 2360 O O . HIS A 1 306 ? -19.465 12.424 9.861 1.00 92.62 306 HIS A O 1
ATOM 2366 N N . ASN A 1 307 ? -19.873 13.469 7.903 1.00 91.81 307 ASN A N 1
ATOM 2367 C CA . ASN A 1 307 ? -19.831 12.283 7.050 1.00 91.81 307 ASN A CA 1
ATOM 2368 C C . ASN A 1 307 ? -18.472 12.081 6.366 1.00 91.81 307 ASN A C 1
ATOM 2370 O O . ASN A 1 307 ? -18.288 11.040 5.734 1.00 91.81 307 ASN A O 1
ATOM 2374 N N . ASP A 1 308 ? -17.544 13.034 6.490 1.00 91.12 308 ASP A N 1
ATOM 2375 C CA . ASP A 1 308 ? -16.217 12.921 5.896 1.00 91.12 308 ASP A CA 1
ATOM 2376 C C . ASP A 1 308 ? -15.470 11.742 6.502 1.00 91.12 308 ASP A C 1
ATOM 2378 O O . ASP A 1 308 ? -15.617 11.418 7.685 1.00 91.12 308 ASP A O 1
ATOM 2382 N N . LEU A 1 309 ? -14.672 11.079 5.673 1.00 91.25 309 LEU A N 1
ATOM 2383 C CA . LEU A 1 309 ? -13.908 9.922 6.101 1.00 91.25 309 LEU A CA 1
ATOM 2384 C C . LEU A 1 309 ? -12.622 10.363 6.798 1.00 91.25 309 LEU A C 1
ATOM 2386 O O . LEU A 1 309 ? -11.930 11.287 6.364 1.00 91.25 309 LEU A O 1
ATOM 2390 N N . VAL A 1 310 ? -12.292 9.648 7.867 1.00 94.50 310 VAL A N 1
ATOM 2391 C CA . VAL A 1 310 ? -11.038 9.767 8.605 1.00 94.50 310 VAL A CA 1
ATOM 2392 C C . VAL A 1 310 ? -10.401 8.387 8.731 1.00 94.50 310 VAL A C 1
ATOM 2394 O O . VAL A 1 310 ? -11.098 7.378 8.883 1.00 94.50 310 VAL A O 1
ATOM 2397 N N . LEU A 1 311 ? -9.070 8.340 8.719 1.00 95.31 311 LEU A N 1
ATOM 2398 C CA . LEU A 1 311 ? -8.355 7.238 9.350 1.00 95.31 311 LEU A CA 1
ATOM 2399 C C . LEU A 1 311 ? -8.196 7.585 10.830 1.00 95.31 311 LEU A C 1
ATOM 2401 O O . LEU A 1 311 ? -7.434 8.485 11.181 1.00 95.31 311 LEU A O 1
ATOM 2405 N N . GLY A 1 312 ? -8.932 6.894 11.692 1.00 95.56 312 GLY A N 1
ATOM 2406 C CA . GLY A 1 312 ? -8.711 6.934 13.130 1.00 95.56 312 GLY A CA 1
ATOM 2407 C C . GLY A 1 312 ? -7.617 5.948 13.522 1.00 95.56 312 GLY A C 1
ATOM 2408 O O . GLY A 1 312 ? -7.682 4.785 13.130 1.00 95.56 312 GLY A O 1
ATOM 2409 N N . VAL A 1 313 ? -6.616 6.395 14.275 1.00 94.94 313 VAL A N 1
ATOM 2410 C CA . VAL A 1 313 ? -5.516 5.567 14.790 1.00 94.94 313 VAL A CA 1
ATOM 2411 C C . VAL A 1 313 ? -5.578 5.540 16.312 1.00 94.94 313 VAL A C 1
ATOM 2413 O O . VAL A 1 313 ? -5.780 6.582 16.941 1.00 94.94 313 VAL A O 1
ATOM 2416 N N . SER A 1 314 ? -5.385 4.349 16.880 1.00 91.69 314 SER A N 1
ATOM 2417 C CA . SER A 1 314 ? -5.233 4.115 18.316 1.00 91.69 314 SER A CA 1
ATOM 2418 C C . SER A 1 314 ? -3.868 3.501 18.590 1.00 91.69 314 SER A C 1
ATOM 2420 O O . SER A 1 314 ? -3.520 2.476 18.002 1.00 91.69 314 SER A O 1
ATOM 2422 N N . LEU A 1 315 ? -3.099 4.129 19.477 1.00 87.88 315 LEU A N 1
ATOM 2423 C CA . LEU A 1 315 ? -1.861 3.577 20.022 1.00 87.88 315 LEU A CA 1
ATOM 2424 C C . LEU A 1 315 ? -1.828 3.859 21.525 1.00 87.88 315 LEU A C 1
ATOM 2426 O O . LEU A 1 315 ? -1.853 5.017 21.943 1.00 87.88 315 LEU A O 1
ATOM 2430 N N . ASN A 1 316 ? -1.816 2.794 22.332 1.00 82.38 316 ASN A N 1
ATOM 2431 C CA . ASN A 1 316 ? -1.757 2.840 23.798 1.00 82.38 316 ASN A CA 1
ATOM 2432 C C . ASN A 1 316 ? -2.760 3.827 24.438 1.00 82.38 316 ASN A C 1
ATOM 2434 O O . ASN A 1 316 ? -2.409 4.619 25.313 1.00 82.38 316 ASN A O 1
ATOM 2438 N N . GLY A 1 317 ? -4.019 3.805 23.981 1.00 86.00 317 GLY A N 1
ATOM 2439 C CA . GLY A 1 317 ? -5.076 4.698 24.471 1.00 86.00 317 GLY A CA 1
ATOM 2440 C C . GLY A 1 317 ? -4.931 6.171 24.062 1.00 86.00 317 GLY A C 1
ATOM 2441 O O . GLY A 1 317 ? -5.658 7.017 24.581 1.00 86.00 317 GLY A O 1
ATOM 2442 N N . THR A 1 318 ? -4.016 6.493 23.142 1.00 91.62 318 THR A N 1
ATOM 2443 C CA . THR A 1 318 ? -3.916 7.810 22.501 1.00 91.62 318 THR A CA 1
ATOM 2444 C C . THR A 1 318 ? -4.547 7.750 21.112 1.00 91.62 318 THR A C 1
ATOM 2446 O O . THR A 1 318 ? -4.182 6.904 20.294 1.00 91.62 318 THR A O 1
ATOM 2449 N N . TYR A 1 319 ? -5.471 8.673 20.831 1.00 95.00 319 TYR A N 1
ATOM 2450 C CA . TYR A 1 319 ? -6.291 8.660 19.616 1.00 95.00 319 TYR A CA 1
ATOM 2451 C C . TYR A 1 319 ? -6.020 9.870 18.714 1.00 95.00 319 TYR A C 1
ATOM 2453 O O . TYR A 1 319 ? -5.958 11.021 19.177 1.00 95.00 319 TYR A O 1
ATOM 2461 N N . ARG A 1 320 ? -5.900 9.617 17.405 1.00 96.50 320 ARG A N 1
ATOM 2462 C CA . ARG A 1 320 ? -5.785 10.665 16.381 1.00 96.50 320 ARG A CA 1
ATOM 2463 C C . ARG A 1 320 ? -6.565 10.327 15.120 1.00 96.50 320 ARG A C 1
ATOM 2465 O O . ARG A 1 320 ? -6.506 9.202 14.637 1.00 96.50 320 ARG A O 1
ATOM 2472 N N . ALA A 1 321 ? -7.261 11.322 14.580 1.00 96.88 321 ALA A N 1
ATOM 2473 C CA . ALA A 1 321 ? -7.921 11.257 13.283 1.00 96.88 321 ALA A CA 1
ATOM 2474 C C . ALA A 1 321 ? -7.090 11.975 12.209 1.00 96.88 321 ALA A C 1
ATOM 2476 O O . ALA A 1 321 ? -6.674 13.119 12.404 1.00 96.88 321 ALA A O 1
ATOM 2477 N N . TYR A 1 322 ? -6.911 11.323 11.062 1.00 95.56 322 TYR A N 1
ATOM 2478 C CA . TYR A 1 322 ? -6.304 11.896 9.860 1.00 95.56 322 TYR A CA 1
ATOM 2479 C C . TYR A 1 322 ? -7.386 12.020 8.773 1.00 95.56 322 TYR A C 1
ATOM 2481 O O . TYR A 1 322 ? -7.905 10.989 8.328 1.00 95.56 322 TYR A O 1
ATOM 2489 N N . PRO A 1 323 ? -7.783 13.241 8.368 1.00 93.38 323 PRO A N 1
ATOM 2490 C CA . PRO A 1 323 ? -8.844 13.441 7.380 1.00 93.38 323 PRO A CA 1
ATOM 2491 C C . PRO A 1 323 ? -8.437 12.929 5.998 1.00 93.38 323 PRO A C 1
ATOM 2493 O O . PRO A 1 323 ? -7.338 13.206 5.521 1.00 93.38 323 PRO A O 1
ATOM 2496 N N . VAL A 1 324 ? -9.329 12.210 5.315 1.00 89.12 324 VAL A N 1
ATOM 2497 C CA . VAL A 1 324 ? -9.010 11.611 4.006 1.00 89.12 324 VAL A CA 1
ATOM 2498 C C . VAL A 1 324 ? -8.789 12.667 2.924 1.00 89.12 324 VAL A C 1
ATOM 2500 O O . VAL A 1 324 ? -7.947 12.471 2.055 1.00 89.12 324 VAL A O 1
ATOM 2503 N N . SER A 1 325 ? -9.461 13.817 3.012 1.00 84.75 325 SER A N 1
ATOM 2504 C CA . SER A 1 325 ? -9.205 14.986 2.156 1.00 84.75 325 SER A CA 1
ATOM 2505 C C . SER A 1 325 ? -7.753 15.473 2.238 1.00 84.75 325 SER A C 1
ATOM 2507 O O . SER A 1 325 ? -7.167 15.828 1.217 1.00 84.75 325 SER A O 1
ATOM 2509 N N . GLN A 1 326 ? -7.153 15.428 3.431 1.00 86.88 326 GLN A N 1
ATOM 2510 C CA . GLN A 1 326 ? -5.752 15.781 3.662 1.00 86.88 326 GLN A CA 1
ATOM 2511 C C . GLN A 1 326 ? -4.804 14.679 3.190 1.00 86.88 326 GLN A C 1
ATOM 2513 O O . GLN A 1 326 ? -3.813 14.973 2.530 1.00 86.88 326 GLN A O 1
ATOM 2518 N N . LEU A 1 327 ? -5.145 13.408 3.427 1.00 89.38 327 LEU A N 1
ATOM 2519 C CA . LEU A 1 327 ? -4.374 12.269 2.915 1.00 89.38 327 LEU A CA 1
ATOM 2520 C C . LEU A 1 327 ? -4.400 12.162 1.375 1.00 89.38 327 LEU A C 1
ATOM 2522 O O . LEU A 1 327 ? -3.502 11.565 0.796 1.00 89.38 327 LEU A O 1
ATOM 2526 N N . LEU A 1 328 ? -5.402 12.725 0.691 1.00 84.69 328 LEU A N 1
ATOM 2527 C CA . LEU A 1 328 ? -5.429 12.797 -0.779 1.00 84.69 328 LEU A CA 1
ATOM 2528 C C . LEU A 1 328 ? -4.527 13.906 -1.341 1.00 84.69 328 LEU A C 1
ATOM 2530 O O . LEU A 1 328 ? -4.073 13.790 -2.477 1.00 84.69 328 LEU A O 1
ATOM 2534 N N . ALA A 1 329 ? -4.253 14.956 -0.563 1.00 83.25 329 ALA A N 1
ATOM 2535 C CA . ALA A 1 329 ? -3.302 16.003 -0.933 1.00 83.25 329 ALA A CA 1
ATOM 2536 C C . ALA A 1 329 ? -1.863 15.643 -0.541 1.00 83.25 329 ALA A C 1
ATOM 2538 O O . ALA A 1 329 ? -0.944 15.789 -1.340 1.00 83.25 329 ALA A O 1
ATOM 2539 N N . ASN A 1 330 ? -1.687 15.147 0.685 1.00 88.06 330 ASN A N 1
ATOM 2540 C CA . ASN A 1 330 ? -0.409 14.798 1.293 1.00 88.06 330 ASN A CA 1
ATOM 2541 C C . ASN A 1 330 ? -0.469 13.337 1.772 1.00 88.06 330 ASN A C 1
ATOM 2543 O O . ASN A 1 330 ? -0.779 13.068 2.934 1.00 88.06 330 ASN A O 1
ATOM 2547 N N . PRO A 1 331 ? -0.207 12.366 0.878 1.00 89.94 331 PRO A N 1
ATOM 2548 C CA . PRO A 1 331 ? -0.431 10.946 1.149 1.00 89.94 331 PRO A CA 1
ATOM 2549 C C . PRO A 1 331 ? 0.514 10.317 2.172 1.00 89.94 331 PRO A C 1
ATOM 2551 O O . PRO A 1 331 ? 0.246 9.192 2.588 1.00 89.94 331 PRO A O 1
ATOM 2554 N N . ILE A 1 332 ? 1.590 10.996 2.584 1.00 94.12 332 ILE A N 1
ATOM 2555 C CA . ILE A 1 332 ? 2.522 10.507 3.607 1.00 94.12 332 ILE A CA 1
ATOM 2556 C C . ILE A 1 332 ? 2.610 11.501 4.764 1.00 94.12 332 ILE A C 1
ATOM 2558 O O . ILE A 1 332 ? 3.101 12.617 4.594 1.00 94.12 332 ILE A O 1
ATOM 2562 N N . ILE A 1 333 ? 2.190 11.065 5.953 1.00 95.19 333 ILE A N 1
ATOM 2563 C CA . ILE A 1 333 ? 2.262 11.837 7.197 1.00 95.19 333 ILE A CA 1
ATOM 2564 C C . ILE A 1 333 ? 3.135 11.075 8.197 1.00 95.19 333 ILE A C 1
ATOM 2566 O O . ILE A 1 333 ? 2.770 9.992 8.648 1.00 95.19 333 ILE A O 1
ATOM 2570 N N . ASN A 1 334 ? 4.284 11.631 8.568 1.00 95.44 334 ASN A N 1
ATOM 2571 C CA . ASN A 1 334 ? 5.160 11.097 9.608 1.00 95.44 334 ASN A CA 1
ATOM 2572 C C . ASN A 1 334 ? 4.908 11.858 10.909 1.00 95.44 334 ASN A C 1
ATOM 2574 O O . ASN A 1 334 ? 5.285 13.023 11.041 1.00 95.44 334 ASN A O 1
ATOM 2578 N N . ASP A 1 335 ? 4.276 11.198 11.871 1.00 94.56 335 ASP A N 1
ATOM 2579 C CA . ASP A 1 335 ? 3.735 11.820 13.078 1.00 94.56 335 ASP A CA 1
ATOM 2580 C C . ASP A 1 335 ? 4.270 11.137 14.352 1.00 94.56 335 ASP A C 1
ATOM 2582 O O . ASP A 1 335 ? 4.930 10.094 14.299 1.00 94.56 335 ASP A O 1
ATOM 2586 N N . VAL A 1 336 ? 4.005 11.747 15.505 1.00 92.38 336 VAL A N 1
ATOM 2587 C CA . VAL A 1 336 ? 4.262 11.205 16.839 1.00 92.38 336 VAL A CA 1
ATOM 2588 C C . VAL A 1 336 ? 2.945 11.198 17.618 1.00 92.38 336 VAL A C 1
ATOM 2590 O O . VAL A 1 336 ? 2.359 12.250 17.899 1.00 92.38 336 VAL A O 1
ATOM 2593 N N . LEU A 1 337 ? 2.466 10.003 17.960 1.00 89.75 337 LEU A N 1
ATOM 2594 C CA . LEU A 1 337 ? 1.218 9.777 18.684 1.00 89.75 337 LEU A CA 1
ATOM 2595 C C . LEU A 1 337 ? 1.535 9.217 20.074 1.00 89.75 337 LEU A C 1
ATOM 2597 O O . LEU A 1 337 ? 1.876 8.048 20.221 1.00 89.75 337 LEU A O 1
ATOM 2601 N N . GLY A 1 338 ? 1.457 10.073 21.096 1.00 85.19 338 GLY A N 1
ATOM 2602 C CA . GLY A 1 338 ? 1.961 9.734 22.428 1.00 85.19 338 GLY A CA 1
ATOM 2603 C C . GLY A 1 338 ? 3.487 9.626 22.403 1.00 85.19 338 GLY A C 1
ATOM 2604 O O . GLY A 1 338 ? 4.167 10.585 22.042 1.00 85.19 338 GLY A O 1
ATOM 2605 N N . ASP A 1 339 ? 4.010 8.461 22.770 1.00 83.56 339 ASP A N 1
ATOM 2606 C CA . ASP A 1 339 ? 5.417 8.063 22.670 1.00 83.56 339 ASP A CA 1
ATOM 2607 C C . ASP A 1 339 ? 5.745 7.242 21.405 1.00 83.56 339 ASP A C 1
ATOM 2609 O O . ASP A 1 339 ? 6.902 6.879 21.195 1.00 83.56 339 ASP A O 1
ATOM 2613 N N . HIS A 1 340 ? 4.764 7.000 20.526 1.00 86.38 340 HIS A N 1
ATOM 2614 C CA . HIS A 1 340 ? 4.938 6.203 19.310 1.00 86.38 340 HIS A CA 1
ATOM 2615 C C . HIS A 1 340 ? 5.237 7.062 18.085 1.00 86.38 340 HIS A C 1
ATOM 2617 O O . HIS A 1 340 ? 4.522 8.018 17.778 1.00 86.38 340 HIS A O 1
ATOM 2623 N N . GLU A 1 341 ? 6.254 6.667 17.326 1.00 91.50 341 GLU A N 1
ATOM 2624 C CA . GLU A 1 341 ? 6.503 7.201 15.993 1.00 91.50 341 GLU A CA 1
ATOM 2625 C C . GLU A 1 341 ? 5.633 6.470 14.966 1.00 91.50 341 GLU A C 1
ATOM 2627 O O . GLU A 1 341 ? 5.767 5.263 14.783 1.00 91.50 341 GLU A O 1
ATOM 2632 N N . VAL A 1 342 ? 4.768 7.193 14.255 1.00 93.44 342 VAL A N 1
ATOM 2633 C CA . VAL A 1 342 ? 3.860 6.611 13.257 1.00 93.44 342 VAL A CA 1
ATOM 2634 C C . VAL A 1 342 ? 4.142 7.178 11.863 1.00 93.44 342 VAL A C 1
ATOM 2636 O O . VAL A 1 342 ? 4.626 8.305 11.711 1.00 93.44 342 VAL A O 1
ATOM 2639 N N . THR A 1 343 ? 3.856 6.391 10.829 1.00 95.12 343 THR A N 1
ATOM 2640 C CA . THR A 1 343 ? 3.661 6.889 9.461 1.00 95.12 343 THR A CA 1
ATOM 2641 C C . THR A 1 343 ? 2.272 6.507 8.991 1.00 95.12 343 THR A C 1
ATOM 2643 O O . THR A 1 343 ? 1.930 5.327 8.950 1.00 95.12 343 THR A O 1
ATOM 2646 N N . ILE A 1 344 ? 1.483 7.501 8.604 1.00 95.19 344 ILE A N 1
ATOM 2647 C CA . ILE A 1 344 ? 0.269 7.295 7.825 1.00 95.19 344 ILE A CA 1
ATOM 2648 C C . ILE A 1 344 ? 0.665 7.330 6.357 1.00 95.19 344 ILE A C 1
ATOM 2650 O O . ILE A 1 344 ? 1.300 8.286 5.914 1.00 95.19 344 ILE A O 1
ATOM 2654 N N . ALA A 1 345 ? 0.298 6.289 5.619 1.00 93.31 345 ALA A N 1
ATOM 2655 C CA . ALA A 1 345 ? 0.471 6.236 4.177 1.00 93.31 345 ALA A CA 1
ATOM 2656 C C . ALA A 1 345 ? -0.884 5.969 3.526 1.00 93.31 345 ALA A C 1
ATOM 2658 O O . ALA A 1 345 ? -1.551 4.984 3.854 1.00 93.31 345 ALA A O 1
ATOM 2659 N N . TYR A 1 346 ? -1.294 6.828 2.597 1.00 89.81 346 TYR A N 1
ATOM 2660 C CA . TYR A 1 346 ? -2.464 6.592 1.768 1.00 89.81 346 TYR A CA 1
ATOM 2661 C C . TYR A 1 346 ? -2.055 6.352 0.324 1.00 89.81 346 TYR A C 1
ATOM 2663 O O . TYR A 1 346 ? -1.682 7.279 -0.390 1.00 89.81 346 TYR A O 1
ATOM 2671 N N . GLU A 1 347 ? -2.147 5.091 -0.099 1.00 82.75 347 GLU A N 1
ATOM 2672 C CA . GLU A 1 347 ? -1.964 4.718 -1.495 1.00 82.75 347 GLU A CA 1
ATOM 2673 C C . GLU A 1 347 ? -3.320 4.368 -2.127 1.00 82.75 347 GLU A C 1
ATOM 2675 O O . GLU A 1 347 ? -3.800 3.234 -1.968 1.00 82.75 347 GLU A O 1
ATOM 2680 N N . PRO A 1 348 ? -3.973 5.314 -2.830 1.00 75.88 348 PRO A N 1
ATOM 2681 C CA . PRO A 1 348 ? -5.286 5.082 -3.425 1.00 75.88 348 PRO A CA 1
ATOM 2682 C C . PRO A 1 348 ? -5.292 3.930 -4.437 1.00 75.88 348 PRO A C 1
ATOM 2684 O O . PRO A 1 348 ? -6.333 3.299 -4.630 1.00 75.88 348 PRO A O 1
ATOM 2687 N N . LEU A 1 349 ? -4.144 3.592 -5.041 1.00 77.81 349 LEU A N 1
ATOM 2688 C CA . LEU A 1 349 ? -4.040 2.468 -5.968 1.00 77.81 349 LEU A CA 1
ATOM 2689 C C . LEU A 1 349 ? -4.366 1.124 -5.311 1.00 77.81 349 LEU A C 1
ATOM 2691 O O . LEU A 1 349 ? -4.971 0.290 -5.983 1.00 77.81 349 LEU A O 1
ATOM 2695 N N . CYS A 1 350 ? -4.012 0.934 -4.030 1.00 75.38 350 CYS A N 1
ATOM 2696 C CA . CYS A 1 350 ? -4.281 -0.280 -3.244 1.00 75.38 350 CYS A CA 1
ATOM 2697 C C . CYS A 1 350 ? -5.580 -0.219 -2.417 1.00 75.38 350 CYS A C 1
ATOM 2699 O O . CYS A 1 350 ? -6.053 -1.261 -1.959 1.00 75.38 350 CYS A O 1
ATOM 2701 N N . GLY A 1 351 ? -6.184 0.966 -2.274 1.00 72.06 351 GLY A N 1
ATOM 2702 C CA . GLY A 1 351 ? -7.603 1.144 -1.941 1.00 72.06 351 GLY A CA 1
ATOM 2703 C C . GLY A 1 351 ? -7.945 1.674 -0.546 1.00 72.06 351 GLY A C 1
ATOM 2704 O O . GLY A 1 351 ? -9.064 2.148 -0.367 1.00 72.06 351 GLY A O 1
ATOM 2705 N N . PHE A 1 352 ? -7.032 1.624 0.431 1.00 82.19 352 PHE A N 1
ATOM 2706 C CA . PHE A 1 352 ? -7.273 2.109 1.800 1.00 82.19 352 PHE A CA 1
ATOM 2707 C C . PHE A 1 352 ? -5.986 2.674 2.428 1.00 82.19 352 PHE A C 1
ATOM 2709 O O . PHE A 1 352 ? -4.901 2.169 2.129 1.00 82.19 352 PHE A O 1
ATOM 2716 N N . PRO A 1 353 ? -6.074 3.695 3.301 1.00 89.94 353 PRO A N 1
ATOM 2717 C CA . PRO A 1 353 ? -4.915 4.205 4.023 1.00 89.94 353 PRO A CA 1
ATOM 2718 C C . PRO A 1 353 ? -4.498 3.255 5.151 1.00 89.94 353 PRO A C 1
ATOM 2720 O O . PRO A 1 353 ? -5.326 2.563 5.747 1.00 89.94 353 PRO A O 1
ATOM 2723 N N . ILE A 1 354 ? -3.204 3.254 5.459 1.00 91.69 354 ILE A N 1
ATOM 2724 C CA . ILE A 1 354 ? -2.581 2.429 6.496 1.00 91.69 354 ILE A CA 1
ATOM 2725 C C . ILE A 1 354 ? -1.848 3.300 7.518 1.00 91.69 354 ILE A C 1
ATOM 2727 O O . ILE A 1 354 ? -1.394 4.399 7.203 1.00 91.69 354 ILE A O 1
ATOM 2731 N N . ALA A 1 355 ? -1.691 2.773 8.731 1.00 93.06 355 ALA A N 1
ATOM 2732 C CA . ALA A 1 355 ? -0.829 3.334 9.763 1.00 93.06 355 ALA A CA 1
ATOM 2733 C C . ALA A 1 355 ? 0.285 2.330 10.099 1.00 93.06 355 ALA A C 1
ATOM 2735 O O . ALA A 1 355 ? 0.022 1.144 10.300 1.00 93.06 355 ALA A O 1
ATOM 2736 N N . ILE A 1 356 ? 1.526 2.805 10.141 1.00 92.81 356 ILE A N 1
ATOM 2737 C CA . ILE A 1 356 ? 2.747 2.025 10.374 1.00 92.81 356 ILE A CA 1
ATOM 2738 C C . ILE A 1 356 ? 3.360 2.485 11.699 1.00 92.81 356 ILE A C 1
ATOM 2740 O O . ILE A 1 356 ? 3.684 3.665 11.820 1.00 92.81 356 ILE A O 1
ATOM 2744 N N . ASP A 1 357 ? 3.551 1.585 12.667 1.00 89.94 357 ASP A N 1
ATOM 2745 C CA . ASP A 1 357 ? 4.236 1.898 13.934 1.00 89.94 357 ASP A CA 1
ATOM 2746 C C . ASP A 1 357 ? 5.761 1.816 13.756 1.00 89.94 357 ASP A C 1
ATOM 2748 O O . ASP A 1 357 ? 6.400 0.787 13.982 1.00 89.94 357 ASP A O 1
ATOM 2752 N N . ARG A 1 358 ? 6.376 2.921 13.334 1.00 87.75 358 ARG A N 1
ATOM 2753 C CA . ARG A 1 358 ? 7.824 2.983 13.101 1.00 87.75 358 ARG A CA 1
ATOM 2754 C C . ARG A 1 358 ? 8.659 2.742 14.360 1.00 87.75 358 ARG A C 1
ATOM 2756 O O . ARG A 1 358 ? 9.843 2.445 14.208 1.00 87.75 358 ARG A O 1
ATOM 2763 N N . GLY A 1 359 ? 8.085 2.823 15.563 1.00 70.81 359 GLY A N 1
ATOM 2764 C CA . GLY A 1 359 ? 8.811 2.602 16.816 1.00 70.81 359 GLY A CA 1
ATOM 2765 C C . GLY A 1 359 ? 9.302 1.162 17.027 1.00 70.81 359 GLY A C 1
ATOM 2766 O O . GLY A 1 359 ? 10.265 0.957 17.765 1.00 70.81 359 GLY A O 1
ATOM 2767 N N . HIS A 1 360 ? 8.684 0.167 16.375 1.00 59.66 360 HIS A N 1
ATOM 2768 C CA . HIS A 1 360 ? 8.826 -1.252 16.746 1.00 59.66 360 HIS A CA 1
ATOM 2769 C C . HIS A 1 360 ? 9.272 -2.187 15.606 1.00 59.66 360 HIS A C 1
ATOM 2771 O O . HIS A 1 360 ? 8.797 -3.320 15.493 1.00 59.66 360 HIS A O 1
ATOM 2777 N N . VAL A 1 361 ? 10.220 -1.762 14.761 1.00 54.91 361 VAL A N 1
ATOM 2778 C CA . VAL A 1 361 ? 10.778 -2.638 13.709 1.00 54.91 361 VAL A CA 1
ATOM 2779 C C . VAL A 1 361 ? 12.000 -3.385 14.235 1.00 54.91 361 VAL A C 1
ATOM 2781 O O . VAL A 1 361 ? 13.141 -2.917 14.201 1.00 54.91 361 VAL A O 1
ATOM 2784 N N . GLY A 1 362 ? 11.737 -4.565 14.799 1.00 59.09 362 GLY A N 1
ATOM 2785 C CA . GLY A 1 362 ? 12.745 -5.367 15.487 1.00 59.09 362 GLY A CA 1
ATOM 2786 C C . GLY A 1 362 ? 13.270 -4.639 16.726 1.00 59.09 362 GLY A C 1
ATOM 2787 O O . GLY A 1 362 ? 12.551 -4.497 17.708 1.00 59.09 362 GLY A O 1
ATOM 2788 N N . ASN A 1 363 ? 14.522 -4.177 16.668 1.00 44.31 363 ASN A N 1
ATOM 2789 C CA . ASN A 1 363 ? 15.194 -3.431 17.743 1.00 44.31 363 ASN A CA 1
ATOM 2790 C C . ASN A 1 363 ? 15.531 -1.971 17.355 1.00 44.31 363 ASN A C 1
ATOM 2792 O O . ASN A 1 363 ? 16.388 -1.362 17.997 1.00 44.31 363 ASN A O 1
ATOM 2796 N N . THR A 1 364 ? 14.937 -1.416 16.290 1.00 52.31 364 THR A N 1
ATOM 2797 C CA . THR A 1 364 ? 15.318 -0.092 15.758 1.00 52.31 364 THR A CA 1
ATOM 2798 C C . THR A 1 364 ? 14.088 0.745 15.400 1.00 52.31 364 THR A C 1
ATOM 2800 O O . THR A 1 364 ? 13.182 0.243 14.740 1.00 52.31 364 THR A O 1
ATOM 2803 N N . SER A 1 365 ? 14.081 2.033 15.771 1.00 65.19 365 SER A N 1
ATOM 2804 C CA . SER A 1 365 ? 13.078 2.981 15.259 1.00 65.19 365 SER A CA 1
ATOM 2805 C C . SER A 1 365 ? 13.333 3.227 13.774 1.00 65.19 365 SER A C 1
ATOM 2807 O O . SER A 1 365 ? 14.454 3.564 13.381 1.00 65.19 365 SER A O 1
ATOM 2809 N N . MET A 1 366 ? 12.316 3.061 12.936 1.00 78.62 366 MET A N 1
ATOM 2810 C CA . MET A 1 366 ? 12.418 3.390 11.518 1.00 78.62 366 MET A CA 1
ATOM 2811 C C . MET A 1 366 ? 12.397 4.899 11.306 1.00 78.62 366 MET A C 1
ATOM 2813 O O . MET A 1 366 ? 11.556 5.604 11.859 1.00 78.62 366 MET A O 1
ATOM 2817 N N . ALA A 1 367 ? 13.272 5.390 10.429 1.00 88.38 367 ALA A N 1
ATOM 2818 C CA . ALA A 1 367 ? 13.232 6.777 9.984 1.00 88.38 367 ALA A CA 1
ATOM 2819 C C . ALA A 1 367 ? 11.885 7.122 9.308 1.00 88.38 367 ALA A C 1
ATOM 2821 O O . ALA A 1 367 ? 11.234 6.222 8.761 1.00 88.38 367 ALA A O 1
ATOM 2822 N N . PRO A 1 368 ? 11.482 8.408 9.299 1.00 92.62 368 PRO A N 1
ATOM 2823 C CA . PRO A 1 368 ? 10.357 8.894 8.504 1.00 92.62 368 PRO A CA 1
ATOM 2824 C C . PRO A 1 368 ? 10.409 8.396 7.055 1.00 92.62 368 PRO A C 1
ATOM 2826 O O . PRO A 1 368 ? 11.489 8.192 6.495 1.00 92.62 368 PRO A O 1
ATOM 2829 N N . MET A 1 369 ? 9.243 8.188 6.451 1.00 93.88 369 MET A N 1
ATOM 2830 C CA . MET A 1 369 ? 9.109 7.605 5.114 1.00 93.88 369 MET A CA 1
ATOM 2831 C C . MET A 1 369 ? 8.549 8.610 4.106 1.00 93.88 369 MET A C 1
ATOM 2833 O O . MET A 1 369 ? 7.966 9.622 4.497 1.00 93.88 369 MET A O 1
ATOM 2837 N N . ALA A 1 370 ? 8.701 8.307 2.818 1.00 94.44 370 ALA A N 1
ATOM 2838 C CA . ALA A 1 370 ? 8.158 9.080 1.701 1.00 94.44 370 ALA A CA 1
ATOM 2839 C C . ALA A 1 370 ? 7.960 8.215 0.444 1.00 94.44 370 ALA A C 1
ATOM 2841 O O . ALA A 1 370 ? 8.318 7.033 0.438 1.00 94.44 370 ALA A O 1
ATOM 2842 N N . TRP A 1 371 ? 7.393 8.789 -0.623 1.00 93.94 371 TRP A N 1
ATOM 2843 C CA . TRP A 1 371 ? 7.213 8.098 -1.903 1.00 93.94 371 TRP A CA 1
ATOM 2844 C C . TRP A 1 371 ? 8.506 8.051 -2.718 1.00 93.94 371 TRP A C 1
ATOM 2846 O O . TRP A 1 371 ? 9.108 9.075 -3.030 1.00 93.94 371 TRP A O 1
ATOM 2856 N N . ALA A 1 372 ? 8.892 6.847 -3.140 1.00 94.81 372 ALA A N 1
ATOM 2857 C CA . ALA A 1 372 ? 10.127 6.620 -3.880 1.00 94.81 372 ALA A CA 1
ATOM 2858 C C . ALA A 1 372 ? 10.058 6.973 -5.377 1.00 94.81 372 ALA A C 1
ATOM 2860 O O . ALA A 1 372 ? 11.060 6.786 -6.057 1.00 94.81 372 ALA A O 1
ATOM 2861 N N . GLY A 1 373 ? 8.899 7.381 -5.911 1.00 94.06 373 GLY A N 1
ATOM 2862 C CA . GLY A 1 373 ? 8.669 7.532 -7.359 1.00 94.06 373 GLY A CA 1
ATOM 2863 C C . GLY A 1 373 ? 8.732 6.208 -8.148 1.00 94.06 373 GLY A C 1
ATOM 2864 O O . GLY A 1 373 ? 8.957 6.178 -9.360 1.00 94.06 373 GLY A O 1
ATOM 2865 N N . LEU A 1 374 ? 8.572 5.078 -7.450 1.00 95.31 374 LEU A N 1
ATOM 2866 C CA . LEU A 1 374 ? 8.650 3.726 -8.007 1.00 95.31 374 LEU A CA 1
ATOM 2867 C C . LEU A 1 374 ? 7.373 2.943 -7.713 1.00 95.31 374 LEU A C 1
ATOM 2869 O O . LEU A 1 374 ? 6.771 3.093 -6.652 1.00 95.31 374 LEU A O 1
ATOM 2873 N N . VAL A 1 375 ? 7.013 2.040 -8.622 1.00 94.19 375 VAL A N 1
ATOM 2874 C CA . VAL A 1 375 ? 5.856 1.146 -8.512 1.00 94.19 375 VAL A CA 1
ATOM 2875 C C . VAL A 1 375 ? 6.268 -0.310 -8.737 1.00 94.19 375 VAL A C 1
ATOM 2877 O O . VAL A 1 375 ? 7.121 -0.611 -9.571 1.00 94.19 375 VAL A O 1
ATOM 2880 N N . TYR A 1 376 ? 5.647 -1.230 -8.005 1.00 93.31 376 TYR A N 1
ATOM 2881 C CA . TYR A 1 376 ? 5.745 -2.677 -8.200 1.00 93.31 376 TYR A CA 1
ATOM 2882 C C . TYR A 1 376 ? 4.340 -3.277 -8.100 1.00 93.31 376 TYR A C 1
ATOM 2884 O O . TYR A 1 376 ? 3.649 -3.037 -7.112 1.00 93.31 376 TYR A O 1
ATOM 2892 N N . ARG A 1 377 ? 3.885 -4.033 -9.112 1.00 90.81 377 ARG A N 1
ATOM 2893 C CA . ARG A 1 377 ? 2.532 -4.630 -9.157 1.00 90.81 377 ARG A CA 1
ATOM 2894 C C . ARG A 1 377 ? 1.397 -3.640 -8.841 1.00 90.81 377 ARG A C 1
ATOM 2896 O O . ARG A 1 377 ? 0.502 -3.941 -8.055 1.00 90.81 377 ARG A O 1
ATOM 2903 N N . SER A 1 378 ? 1.450 -2.435 -9.404 1.00 91.44 378 SER A N 1
ATOM 2904 C CA . SER A 1 378 ? 0.527 -1.326 -9.109 1.00 91.44 378 SER A CA 1
ATOM 2905 C C . SER A 1 378 ? 0.437 -0.879 -7.631 1.00 91.44 378 SER A C 1
ATOM 2907 O O . SER A 1 378 ? -0.509 -0.181 -7.268 1.00 91.44 378 SER A O 1
ATOM 2909 N N . SER A 1 379 ? 1.427 -1.221 -6.799 1.00 90.81 379 SER A N 1
ATOM 2910 C CA . SER A 1 379 ? 1.690 -0.628 -5.478 1.00 90.81 379 SER A CA 1
ATOM 2911 C C . SER A 1 379 ? 2.850 0.363 -5.591 1.00 90.81 379 SER A C 1
ATOM 2913 O O . SER A 1 379 ? 3.932 -0.013 -6.054 1.00 90.81 379 SER A O 1
ATOM 2915 N N . ARG A 1 380 ? 2.646 1.630 -5.208 1.00 93.25 380 ARG A N 1
ATOM 2916 C CA . ARG A 1 380 ? 3.747 2.605 -5.119 1.00 93.25 380 ARG A CA 1
ATOM 2917 C C . ARG A 1 380 ? 4.617 2.264 -3.914 1.00 93.25 380 ARG A C 1
ATOM 2919 O O . ARG A 1 380 ? 4.120 1.831 -2.879 1.00 93.25 380 ARG A O 1
ATOM 2926 N N . LEU A 1 381 ? 5.926 2.411 -4.065 1.00 94.62 381 LEU A N 1
ATOM 2927 C CA . LEU A 1 381 ? 6.899 2.007 -3.059 1.00 94.62 381 LEU A CA 1
ATOM 2928 C C . LEU A 1 381 ? 7.248 3.176 -2.142 1.00 94.62 381 LEU A C 1
ATOM 2930 O O . LEU A 1 381 ? 7.610 4.264 -2.597 1.00 94.62 381 LEU A O 1
ATOM 2934 N N . LEU A 1 382 ? 7.182 2.920 -0.840 1.00 94.69 382 LEU A N 1
ATOM 2935 C CA . LEU A 1 382 ? 7.722 3.809 0.178 1.00 94.69 382 LEU A CA 1
ATOM 2936 C C . LEU A 1 382 ? 9.242 3.657 0.242 1.00 94.69 382 LEU A C 1
ATOM 2938 O O . LEU A 1 382 ? 9.768 2.580 -0.043 1.00 94.69 382 LEU A O 1
ATOM 2942 N N . TYR A 1 383 ? 9.946 4.678 0.722 1.00 93.50 383 TYR A N 1
ATOM 2943 C CA . TYR A 1 383 ? 11.322 4.538 1.196 1.00 93.50 383 TYR A CA 1
ATOM 2944 C C . TYR A 1 383 ? 11.562 5.312 2.496 1.00 93.50 383 TYR A C 1
ATOM 2946 O O . TYR A 1 383 ? 10.784 6.197 2.844 1.00 93.50 383 TYR A O 1
ATOM 2954 N N . THR A 1 384 ? 12.620 4.962 3.232 1.00 91.12 384 THR A N 1
ATOM 2955 C CA . THR A 1 384 ? 13.045 5.683 4.446 1.00 91.12 384 THR A CA 1
ATOM 2956 C C . THR A 1 384 ? 13.907 6.897 4.093 1.00 91.12 384 THR A C 1
ATOM 2958 O O . THR A 1 384 ? 14.935 6.730 3.437 1.00 91.12 384 THR A O 1
ATOM 2961 N N . LEU A 1 385 ? 13.538 8.095 4.557 1.00 89.81 385 LEU A N 1
ATOM 2962 C CA . LEU A 1 385 ? 14.257 9.342 4.260 1.00 89.81 385 LEU A CA 1
ATOM 2963 C C . LEU A 1 385 ? 15.730 9.282 4.691 1.00 89.81 385 LEU A C 1
ATOM 2965 O O . LEU A 1 385 ? 16.615 9.636 3.909 1.00 89.81 385 LEU A O 1
ATOM 2969 N N . ASP A 1 386 ? 15.982 8.772 5.899 1.00 83.69 386 ASP A N 1
ATOM 2970 C CA . ASP A 1 386 ? 17.325 8.585 6.450 1.00 83.69 386 ASP A CA 1
ATOM 2971 C C . ASP A 1 386 ? 17.846 7.145 6.296 1.00 83.69 386 ASP A C 1
ATOM 2973 O O . ASP A 1 386 ? 17.123 6.185 5.998 1.00 83.69 386 ASP A O 1
ATOM 2977 N N . GLY A 1 387 ? 19.147 6.991 6.553 1.00 81.38 387 GLY A N 1
ATOM 2978 C CA . GLY A 1 387 ? 19.840 5.709 6.527 1.00 81.38 387 GLY A CA 1
ATOM 2979 C C . GLY A 1 387 ? 20.085 5.209 5.105 1.00 81.38 387 GLY A C 1
ATOM 2980 O O . GLY A 1 387 ? 20.490 5.963 4.225 1.00 81.38 387 GLY A O 1
ATOM 2981 N N . ASP A 1 388 ? 19.871 3.912 4.883 1.00 79.19 388 ASP A N 1
ATOM 2982 C CA . ASP A 1 388 ? 20.201 3.249 3.615 1.00 79.19 388 ASP A CA 1
ATOM 2983 C C . ASP A 1 388 ? 19.085 3.375 2.552 1.00 79.19 388 ASP A C 1
ATOM 2985 O O . ASP A 1 388 ? 19.112 2.671 1.548 1.00 79.19 388 ASP A O 1
ATOM 2989 N N . GLN A 1 389 ? 18.093 4.256 2.745 1.00 88.25 389 GLN A N 1
ATOM 2990 C CA . GLN A 1 389 ? 16.997 4.512 1.790 1.00 88.25 389 GLN A CA 1
ATOM 2991 C C . GLN A 1 389 ? 16.309 3.223 1.310 1.00 88.25 389 GLN A C 1
ATOM 2993 O O . GLN A 1 389 ? 16.243 2.924 0.116 1.00 88.25 389 GLN A O 1
ATOM 2998 N N . GLN A 1 390 ? 15.865 2.404 2.266 1.00 89.12 390 GLN A N 1
ATOM 2999 C CA . GLN A 1 390 ? 15.300 1.087 1.979 1.00 89.12 390 GLN A CA 1
ATOM 3000 C C . GLN A 1 390 ? 13.881 1.234 1.427 1.00 89.12 390 GLN A C 1
ATOM 3002 O O . GLN A 1 390 ? 13.052 1.877 2.064 1.00 89.12 390 GLN A O 1
ATOM 3007 N N . LEU A 1 391 ? 13.602 0.615 0.276 1.00 94.06 391 LEU A N 1
ATOM 3008 C CA . LEU A 1 391 ? 12.250 0.490 -0.276 1.00 94.06 391 LEU A CA 1
ATOM 3009 C C . LEU A 1 391 ? 11.379 -0.492 0.520 1.00 94.06 391 LEU A C 1
ATOM 3011 O O . LEU A 1 391 ? 11.845 -1.576 0.890 1.00 94.06 391 LEU A O 1
ATOM 3015 N N . TRP A 1 392 ? 10.097 -0.157 0.659 1.00 93.31 392 TRP A N 1
ATOM 3016 C CA . TRP A 1 392 ? 9.045 -0.967 1.277 1.00 93.31 392 TRP A CA 1
ATOM 3017 C C . TRP A 1 392 ? 7.767 -0.918 0.436 1.00 93.31 392 TRP A C 1
ATOM 3019 O O . TRP A 1 392 ? 7.435 0.114 -0.144 1.00 93.31 392 TRP A O 1
ATOM 3029 N N . ASP A 1 393 ? 7.036 -2.027 0.392 1.00 91.25 393 ASP A N 1
ATOM 3030 C CA . ASP A 1 393 ? 5.734 -2.116 -0.267 1.00 91.25 393 ASP A CA 1
ATOM 3031 C C . ASP A 1 393 ? 4.622 -1.943 0.787 1.00 91.25 393 ASP A C 1
ATOM 3033 O O . ASP A 1 393 ? 4.449 -2.829 1.633 1.00 91.25 393 ASP A O 1
ATOM 3037 N N . PRO A 1 394 ? 3.863 -0.829 0.768 1.00 89.06 394 PRO A N 1
ATOM 3038 C CA . PRO A 1 394 ? 2.817 -0.552 1.752 1.00 89.06 394 PRO A CA 1
ATOM 3039 C C . PRO A 1 394 ? 1.640 -1.531 1.671 1.00 89.06 394 PRO A C 1
ATOM 3041 O O . PRO A 1 394 ? 0.918 -1.707 2.645 1.00 89.06 394 PRO A O 1
ATOM 3044 N N . CYS A 1 395 ? 1.424 -2.209 0.544 1.00 86.50 395 CYS A N 1
ATOM 3045 C CA . CYS A 1 395 ? 0.254 -3.070 0.388 1.00 86.50 395 CYS A CA 1
ATOM 3046 C C . CYS A 1 395 ? 0.528 -4.465 0.983 1.00 86.50 395 CYS A C 1
ATOM 3048 O O . CYS A 1 395 ? -0.313 -5.038 1.689 1.00 86.50 395 CYS A O 1
ATOM 3050 N N . THR A 1 396 ? 1.749 -4.986 0.816 1.00 83.81 396 THR A N 1
ATOM 3051 C CA . THR A 1 396 ? 2.193 -6.252 1.437 1.00 83.81 396 THR A CA 1
ATOM 3052 C C . THR A 1 396 ? 2.832 -6.086 2.826 1.00 83.81 396 THR A C 1
ATOM 3054 O O . THR A 1 396 ? 2.994 -7.076 3.550 1.00 83.81 396 THR A O 1
ATOM 3057 N N . MET A 1 397 ? 3.150 -4.845 3.213 1.00 88.00 397 MET A N 1
ATOM 3058 C CA . MET A 1 397 ? 3.976 -4.443 4.363 1.00 88.00 397 MET A CA 1
ATOM 3059 C C . MET A 1 397 ? 5.424 -4.955 4.312 1.00 88.00 397 MET A C 1
ATOM 3061 O O . MET A 1 397 ? 6.104 -4.934 5.333 1.00 88.00 397 MET A O 1
ATOM 3065 N N . ARG A 1 398 ? 5.918 -5.476 3.182 1.00 88.00 398 ARG A N 1
ATOM 3066 C CA . ARG A 1 398 ? 7.236 -6.136 3.124 1.00 88.00 398 ARG A CA 1
ATOM 3067 C C . ARG A 1 398 ? 8.352 -5.178 2.721 1.00 88.00 398 ARG A C 1
ATOM 3069 O O . ARG A 1 398 ? 8.180 -4.312 1.864 1.00 88.00 398 ARG A O 1
ATOM 3076 N N . SER A 1 399 ? 9.526 -5.389 3.307 1.00 89.81 399 SER A N 1
ATOM 3077 C CA . SER A 1 399 ? 10.775 -4.785 2.843 1.00 89.81 399 SER A CA 1
ATOM 3078 C C . SER A 1 399 ? 11.113 -5.269 1.430 1.00 89.81 399 SER A C 1
ATOM 3080 O O . SER A 1 399 ? 11.192 -6.466 1.151 1.00 89.81 399 SER A O 1
ATOM 3082 N N . VAL A 1 400 ? 11.323 -4.324 0.515 1.00 91.69 400 VAL A N 1
ATOM 3083 C CA . VAL A 1 400 ? 11.626 -4.607 -0.895 1.00 91.69 400 VAL A CA 1
ATOM 3084 C C . VAL A 1 400 ? 13.132 -4.651 -1.123 1.00 91.69 400 VAL A C 1
ATOM 3086 O O . VAL A 1 400 ? 13.597 -5.466 -1.918 1.00 91.69 400 VAL A O 1
ATOM 3089 N N . THR A 1 401 ? 13.909 -3.818 -0.421 1.00 90.75 401 THR A N 1
ATOM 3090 C CA . THR A 1 401 ? 15.370 -3.698 -0.600 1.00 90.75 401 THR A CA 1
ATOM 3091 C C . THR A 1 401 ? 16.131 -3.541 0.720 1.00 90.75 401 THR A C 1
ATOM 3093 O O . THR A 1 401 ? 15.530 -3.225 1.742 1.00 90.75 401 THR A O 1
ATOM 3096 N N . GLY A 1 402 ? 17.456 -3.720 0.688 1.00 84.44 402 GLY A N 1
ATOM 3097 C CA . GLY A 1 402 ? 18.342 -3.435 1.825 1.00 84.44 402 GLY A CA 1
ATOM 3098 C C . GLY A 1 402 ? 18.491 -4.594 2.816 1.00 84.44 402 GLY A C 1
ATOM 3099 O O . GLY A 1 402 ? 18.201 -5.747 2.485 1.00 84.44 402 GLY A O 1
ATOM 3100 N N . ALA A 1 403 ? 18.982 -4.292 4.020 1.00 82.94 403 ALA A N 1
ATOM 3101 C CA . ALA A 1 403 ? 19.193 -5.275 5.084 1.00 82.94 403 ALA A CA 1
ATOM 3102 C C . ALA A 1 403 ? 17.867 -5.866 5.595 1.00 82.94 403 ALA A C 1
ATOM 3104 O O . ALA A 1 403 ? 17.762 -7.084 5.737 1.00 82.94 403 ALA A O 1
ATOM 3105 N N . ALA A 1 404 ? 16.836 -5.028 5.749 1.00 82.88 404 ALA A N 1
ATOM 3106 C CA . ALA A 1 404 ? 15.489 -5.443 6.138 1.00 82.88 404 ALA A CA 1
ATOM 3107 C C . ALA A 1 404 ? 14.927 -6.502 5.173 1.00 82.88 404 ALA A C 1
ATOM 3109 O O . ALA A 1 404 ? 14.432 -7.546 5.591 1.00 82.88 404 ALA A O 1
ATOM 3110 N N . SER A 1 405 ? 15.122 -6.283 3.866 1.00 84.19 405 SER A N 1
ATOM 3111 C CA . SER A 1 405 ? 14.761 -7.231 2.803 1.00 84.19 405 SER A CA 1
ATOM 3112 C C . SER A 1 405 ? 15.476 -8.573 2.961 1.00 84.19 405 SER A C 1
ATOM 3114 O O . SER A 1 405 ? 14.841 -9.617 2.841 1.00 84.19 405 SER A O 1
ATOM 3116 N N . GLN A 1 406 ? 16.774 -8.586 3.280 1.00 83.38 406 GLN A N 1
ATOM 3117 C CA . GLN A 1 406 ? 17.508 -9.839 3.511 1.00 83.38 406 GLN A CA 1
ATOM 3118 C C . GLN A 1 406 ? 16.993 -10.600 4.744 1.00 83.38 406 GLN A C 1
ATOM 3120 O O . GLN A 1 406 ? 16.925 -11.828 4.711 1.00 83.38 406 GLN A O 1
ATOM 3125 N N . ALA A 1 407 ? 16.583 -9.878 5.790 1.00 83.62 407 ALA A N 1
ATOM 3126 C CA . ALA A 1 407 ? 15.945 -10.426 6.986 1.00 83.62 407 ALA A CA 1
ATOM 3127 C C . ALA A 1 407 ? 14.445 -10.757 6.804 1.00 83.62 407 ALA A C 1
ATOM 3129 O O . ALA A 1 407 ? 13.855 -11.390 7.677 1.00 83.62 407 ALA A O 1
ATOM 3130 N N . ARG A 1 408 ? 13.841 -10.383 5.662 1.00 84.38 408 ARG A N 1
ATOM 3131 C CA . ARG A 1 408 ? 12.398 -10.481 5.358 1.00 84.38 408 ARG A CA 1
ATOM 3132 C C . ARG A 1 408 ? 11.503 -9.731 6.350 1.00 84.38 408 ARG A C 1
ATOM 3134 O O . ARG A 1 408 ? 10.384 -10.156 6.633 1.00 84.38 408 ARG A O 1
ATOM 3141 N N . GLU A 1 409 ? 11.985 -8.603 6.854 1.00 85.75 409 GLU A N 1
ATOM 3142 C CA . GLU A 1 409 ? 11.248 -7.761 7.795 1.00 85.75 409 GLU A CA 1
ATOM 3143 C C . GLU A 1 409 ? 9.959 -7.199 7.178 1.00 85.75 409 GLU A C 1
ATOM 3145 O O . GLU A 1 409 ? 9.890 -6.892 5.977 1.00 85.75 409 GLU A O 1
ATOM 3150 N N . ARG A 1 410 ? 8.942 -7.032 8.030 1.00 87.00 410 ARG A N 1
ATOM 3151 C CA . ARG A 1 410 ? 7.683 -6.355 7.712 1.00 87.00 410 ARG A CA 1
ATOM 3152 C C . ARG A 1 410 ? 7.594 -5.031 8.468 1.00 87.00 410 ARG A C 1
ATOM 3154 O O . ARG A 1 410 ? 8.054 -4.939 9.602 1.00 87.00 410 ARG A O 1
ATOM 3161 N N . LEU A 1 411 ? 6.936 -4.050 7.861 1.00 88.38 411 LEU A N 1
ATOM 3162 C CA . LEU A 1 411 ? 6.424 -2.876 8.555 1.00 88.38 411 LEU A CA 1
ATOM 3163 C C . LEU A 1 411 ? 5.342 -3.329 9.556 1.00 88.38 411 LEU A C 1
ATOM 3165 O O . LEU A 1 411 ? 4.368 -3.959 9.127 1.00 88.38 411 LEU A O 1
ATOM 3169 N N . PRO A 1 412 ? 5.464 -3.029 10.858 1.00 87.31 412 PRO A N 1
ATOM 3170 C CA . PRO A 1 412 ? 4.412 -3.297 11.827 1.00 87.31 412 PRO A CA 1
ATOM 3171 C C . PRO A 1 412 ? 3.230 -2.358 11.565 1.00 87.31 412 PRO A C 1
ATOM 3173 O O . PRO A 1 412 ? 3.379 -1.140 11.434 1.00 87.31 412 PRO A O 1
ATOM 3176 N N . LEU A 1 413 ? 2.040 -2.939 11.461 1.00 88.06 413 LEU A N 1
ATOM 3177 C CA . LEU A 1 413 ? 0.808 -2.203 11.210 1.00 88.06 413 LEU A CA 1
ATOM 3178 C C . LEU A 1 413 ? 0.212 -1.745 12.549 1.00 88.06 413 LEU A C 1
ATOM 3180 O O . LEU A 1 413 ? -0.038 -2.571 13.425 1.00 88.06 413 LEU A O 1
ATOM 3184 N N . ALA A 1 414 ? -0.032 -0.445 12.696 1.00 88.00 414 ALA A N 1
ATOM 3185 C CA . ALA A 1 414 ? -0.736 0.108 13.849 1.00 88.00 414 ALA A CA 1
ATOM 3186 C C . ALA A 1 414 ? -2.247 -0.174 13.761 1.00 88.00 414 ALA A C 1
ATOM 3188 O O . ALA A 1 414 ? -2.809 -0.316 12.669 1.00 88.00 414 ALA A O 1
ATOM 3189 N N . ASN A 1 415 ? -2.927 -0.205 14.911 1.00 87.38 415 ASN A N 1
ATOM 3190 C CA . ASN A 1 415 ? -4.383 -0.321 14.956 1.00 87.38 415 ASN A CA 1
ATOM 3191 C C . ASN A 1 415 ? -5.028 0.951 14.395 1.00 87.38 415 ASN A C 1
ATOM 3193 O O . ASN A 1 415 ? -4.959 2.028 14.990 1.00 87.38 415 ASN A O 1
ATOM 3197 N N . ALA A 1 416 ? -5.675 0.813 13.239 1.00 91.38 416 ALA A N 1
ATOM 3198 C CA . ALA A 1 416 ? -6.337 1.912 12.560 1.00 91.38 416 ALA A CA 1
ATOM 3199 C C . ALA A 1 416 ? -7.694 1.489 11.985 1.00 91.38 416 ALA A C 1
ATOM 3201 O O . ALA A 1 416 ? -7.905 0.329 11.627 1.00 91.38 416 ALA A O 1
ATOM 3202 N N . THR A 1 417 ? -8.615 2.444 11.897 1.00 91.69 417 THR A N 1
ATOM 3203 C CA . THR A 1 417 ? -9.990 2.238 11.441 1.00 91.69 417 THR A CA 1
ATOM 3204 C C . THR A 1 417 ? -10.407 3.361 10.502 1.00 91.69 417 THR A C 1
ATOM 3206 O O . THR A 1 417 ? -10.379 4.539 10.852 1.00 91.69 417 THR A O 1
ATOM 3209 N N . PHE A 1 418 ? -10.829 2.980 9.299 1.00 91.62 418 PHE A N 1
ATOM 3210 C CA . PHE A 1 418 ? -11.386 3.883 8.299 1.00 91.62 418 PHE A CA 1
ATOM 3211 C C . PHE A 1 418 ? -12.891 4.039 8.553 1.00 91.62 418 PHE A C 1
ATOM 3213 O O . PHE A 1 418 ? -13.641 3.065 8.447 1.00 91.62 418 PHE A O 1
ATOM 3220 N N . THR A 1 419 ? -13.342 5.226 8.957 1.00 92.56 419 THR A N 1
ATOM 3221 C CA . THR A 1 419 ? -14.746 5.486 9.340 1.00 92.56 419 THR A CA 1
ATOM 3222 C C . THR A 1 419 ? -15.123 6.958 9.126 1.00 92.56 419 THR A C 1
ATOM 3224 O O . THR A 1 419 ? -14.290 7.744 8.681 1.00 92.56 419 THR A O 1
ATOM 3227 N N . SER A 1 420 ? -16.374 7.348 9.391 1.00 93.56 420 SER A N 1
ATOM 3228 C CA . SER A 1 420 ? -16.774 8.761 9.340 1.00 93.56 420 SER A CA 1
ATOM 3229 C C . SER A 1 420 ? -16.277 9.536 10.562 1.00 93.56 420 SER A C 1
ATOM 3231 O O . SER A 1 420 ? -16.159 8.997 11.666 1.00 93.56 420 SER A O 1
ATOM 3233 N N . TRP A 1 421 ? -16.052 10.837 10.388 1.00 95.38 421 TRP A N 1
ATOM 3234 C CA . TRP A 1 421 ? -15.656 11.739 11.465 1.00 95.38 421 TRP A CA 1
ATOM 3235 C C . TRP A 1 421 ? -16.642 11.717 12.641 1.00 95.38 421 TRP A C 1
ATOM 3237 O O . TRP A 1 421 ? -16.227 11.656 13.799 1.00 95.38 421 TRP A O 1
ATOM 3247 N N . SER A 1 422 ? -17.951 11.698 12.361 1.00 94.06 422 SER A N 1
ATOM 3248 C CA . SER A 1 422 ? -18.986 11.576 13.398 1.00 94.06 422 SER A CA 1
ATOM 3249 C C . SER A 1 422 ? -18.870 10.287 14.213 1.00 94.06 422 SER A C 1
ATOM 3251 O O . SER A 1 422 ? -18.932 10.357 15.438 1.00 94.06 422 SER A O 1
ATOM 3253 N N . ALA A 1 423 ? -18.660 9.136 13.568 1.00 92.88 423 ALA A N 1
ATOM 3254 C CA . ALA A 1 423 ? -18.515 7.856 14.256 1.00 92.88 423 ALA A CA 1
ATOM 3255 C C . ALA A 1 423 ? -17.246 7.830 15.122 1.00 92.88 423 ALA A C 1
ATOM 3257 O O . ALA A 1 423 ? -17.321 7.518 16.312 1.00 92.88 423 ALA A O 1
ATOM 3258 N N . TRP A 1 424 ? -16.103 8.244 14.561 1.00 95.38 424 TRP A N 1
ATOM 3259 C CA . TRP A 1 424 ? -14.836 8.300 15.293 1.00 95.38 424 TRP A CA 1
ATOM 3260 C C . TRP A 1 424 ? -14.908 9.233 16.506 1.00 95.38 424 TRP A C 1
ATOM 3262 O O . TRP A 1 424 ? -14.598 8.820 17.619 1.00 95.38 424 TRP A O 1
ATOM 3272 N N . ARG A 1 425 ? -15.386 10.471 16.327 1.00 95.56 425 ARG A N 1
ATOM 3273 C CA . ARG A 1 425 ? -15.509 11.460 17.411 1.00 95.56 425 ARG A CA 1
ATOM 3274 C C . ARG A 1 425 ? -16.512 11.044 18.490 1.00 95.56 425 ARG A C 1
ATOM 3276 O O . ARG A 1 425 ? -16.350 11.431 19.644 1.00 95.56 425 ARG A O 1
ATOM 3283 N N . SER A 1 426 ? -17.555 10.288 18.141 1.00 93.38 426 SER A N 1
ATOM 3284 C CA . SER A 1 426 ? -18.497 9.741 19.126 1.00 93.38 426 SER A CA 1
ATOM 3285 C C . SER A 1 426 ? -17.910 8.581 19.933 1.00 93.38 426 SER A C 1
ATOM 3287 O O . SER A 1 426 ? -18.249 8.451 21.107 1.00 93.38 426 SER A O 1
ATOM 3289 N N . ALA A 1 427 ? -17.030 7.769 19.341 1.00 92.00 427 ALA A N 1
ATOM 3290 C CA . ALA A 1 427 ? -16.304 6.716 20.049 1.00 92.00 427 ALA A CA 1
ATOM 3291 C C . ALA A 1 427 ? -15.142 7.266 20.904 1.00 92.00 427 ALA A C 1
ATOM 3293 O O . ALA A 1 427 ? -14.919 6.771 22.009 1.00 92.00 427 ALA A O 1
ATOM 3294 N N . TYR A 1 428 ? -14.459 8.306 20.409 1.00 94.38 428 TYR A N 1
ATOM 3295 C CA . TYR A 1 428 ? -13.240 8.898 20.976 1.00 94.38 428 TYR A CA 1
ATOM 3296 C C . TYR A 1 428 ? -13.359 10.431 21.091 1.00 94.38 428 TYR A C 1
ATOM 3298 O O . TYR A 1 428 ? -12.725 11.165 20.327 1.00 94.38 428 TYR A O 1
ATOM 3306 N N . PRO A 1 429 ? -14.188 10.959 22.015 1.00 95.06 429 PRO A N 1
ATOM 3307 C CA . PRO A 1 429 ? -14.395 12.403 22.196 1.00 95.06 429 PRO A CA 1
ATOM 3308 C C . PRO A 1 429 ? -13.143 13.177 22.651 1.00 95.06 429 PRO A C 1
ATOM 3310 O O . PRO A 1 429 ? -13.134 14.407 22.594 1.00 95.06 429 PRO A O 1
ATOM 3313 N N . GLU A 1 430 ? -12.102 12.479 23.101 1.00 94.44 430 GLU A N 1
ATOM 3314 C CA . GLU A 1 430 ? -10.776 12.986 23.457 1.00 94.44 430 GLU A CA 1
ATOM 3315 C C . GLU A 1 430 ? -9.773 12.996 22.286 1.00 94.44 430 GLU A C 1
ATOM 3317 O O . GLU A 1 430 ? -8.661 13.498 22.449 1.00 94.44 430 GLU A O 1
ATOM 3322 N N . THR A 1 431 ? -10.140 12.452 21.116 1.00 96.50 431 THR A N 1
ATOM 3323 C CA . THR A 1 431 ? -9.242 12.334 19.955 1.00 96.50 431 THR A CA 1
ATOM 3324 C C . THR A 1 431 ? -8.656 13.678 19.536 1.00 96.50 431 THR A C 1
ATOM 3326 O O . THR A 1 431 ? -9.362 14.678 19.411 1.00 96.50 431 THR A O 1
ATOM 3329 N N . THR A 1 432 ? -7.367 13.681 19.205 1.00 96.81 432 THR A N 1
ATOM 3330 C CA . THR A 1 432 ? -6.782 14.774 18.415 1.00 96.81 432 THR A CA 1
ATOM 3331 C C . THR A 1 432 ? -7.109 14.589 16.933 1.00 96.81 432 THR A C 1
ATOM 3333 O O . THR A 1 432 ? -7.508 13.501 16.506 1.00 96.81 432 THR A O 1
ATOM 3336 N N . VAL A 1 433 ? -6.963 15.646 16.141 1.00 95.94 433 VAL A N 1
ATOM 3337 C CA . VAL A 1 433 ? -7.165 15.628 14.686 1.00 95.94 433 VAL A CA 1
ATOM 3338 C C . VAL A 1 433 ? -5.966 16.295 14.028 1.00 95.94 433 VAL A C 1
ATOM 3340 O O . VAL A 1 433 ? -5.511 17.320 14.534 1.00 95.94 433 VAL A O 1
ATOM 3343 N N . MET A 1 434 ? -5.457 15.742 12.926 1.00 94.06 434 MET A N 1
ATOM 3344 C 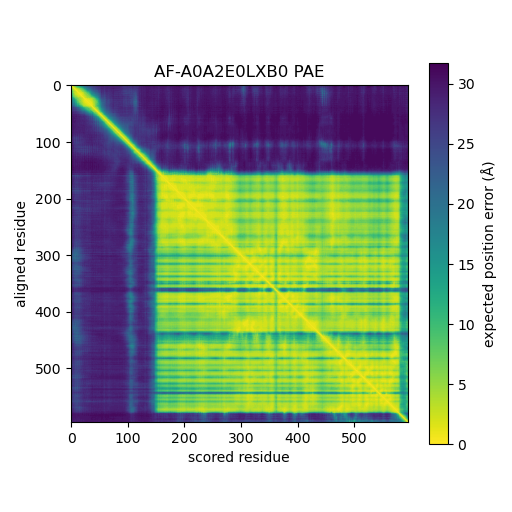CA . MET A 1 434 ? -4.505 16.461 12.075 1.00 94.06 434 MET A CA 1
ATOM 3345 C C . MET A 1 434 ? -5.149 17.764 11.593 1.00 94.06 434 MET A C 1
ATOM 3347 O O . MET A 1 434 ? -6.234 17.743 11.015 1.00 94.06 434 MET A O 1
ATOM 3351 N N . ASP A 1 435 ? -4.479 18.885 11.844 1.00 90.31 435 ASP A N 1
ATOM 3352 C CA . ASP A 1 435 ? -4.932 20.200 11.405 1.00 90.31 435 ASP A CA 1
ATOM 3353 C C . ASP A 1 435 ? -4.945 20.256 9.874 1.00 90.31 435 ASP A C 1
ATOM 3355 O O . ASP A 1 435 ? -3.957 19.944 9.209 1.00 90.31 435 ASP A O 1
ATOM 3359 N N . THR A 1 436 ? -6.081 20.635 9.315 1.00 81.69 436 THR A N 1
ATOM 3360 C CA . THR A 1 436 ? -6.313 20.767 7.879 1.00 81.69 436 THR A CA 1
ATOM 3361 C C . THR A 1 436 ? -5.748 22.072 7.324 1.00 81.69 436 THR A C 1
ATOM 3363 O O . THR A 1 436 ? -5.424 22.137 6.144 1.00 81.69 436 THR A O 1
ATOM 3366 N N . ALA A 1 437 ? -5.573 23.103 8.158 1.00 79.50 437 ALA A N 1
ATOM 3367 C CA . ALA A 1 437 ? -5.111 24.420 7.724 1.00 79.50 437 ALA A CA 1
ATOM 3368 C C . ALA A 1 437 ? -3.613 24.460 7.370 1.00 79.50 437 ALA A C 1
ATOM 3370 O O . ALA A 1 437 ? -3.162 25.400 6.714 1.00 79.50 437 ALA A O 1
ATOM 3371 N N . GLN A 1 438 ? -2.836 23.458 7.797 1.00 77.38 438 GLN A N 1
ATOM 3372 C CA . GLN A 1 438 ? -1.392 23.375 7.536 1.00 77.38 438 GLN A CA 1
ATOM 3373 C C . GLN A 1 438 ? -1.044 22.873 6.127 1.00 77.38 438 GLN A C 1
ATOM 3375 O O . GLN A 1 438 ? 0.110 22.964 5.713 1.00 77.38 438 GLN A O 1
ATOM 3380 N N . ALA A 1 439 ? -2.015 22.299 5.417 1.00 66.06 439 ALA A N 1
ATOM 3381 C CA . ALA A 1 439 ? -1.808 21.582 4.171 1.00 66.06 439 ALA A CA 1
ATOM 3382 C C . ALA A 1 439 ? -2.874 21.986 3.137 1.00 66.06 439 ALA A C 1
ATOM 3384 O O . ALA A 1 439 ? -4.038 22.183 3.492 1.00 66.06 439 ALA A O 1
ATOM 3385 N N . PRO A 1 440 ? -2.507 22.139 1.851 1.00 66.12 440 PRO A N 1
ATOM 3386 C CA . PRO A 1 440 ? -3.482 22.442 0.811 1.00 66.12 440 PRO A CA 1
ATOM 3387 C C . PRO A 1 440 ? -4.494 21.297 0.691 1.00 66.12 440 PRO A C 1
ATOM 3389 O O . PRO A 1 440 ? -4.111 20.130 0.680 1.00 66.12 440 PRO A O 1
ATOM 3392 N N . GLU A 1 441 ? -5.782 21.624 0.568 1.00 67.62 441 GLU A N 1
ATOM 3393 C CA . GLU A 1 441 ? -6.820 20.626 0.292 1.00 67.62 441 GLU A CA 1
ATOM 3394 C C . GLU A 1 441 ? -6.584 19.929 -1.056 1.00 67.62 441 GLU A C 1
ATOM 3396 O O . GLU A 1 441 ? -6.094 20.532 -2.019 1.00 67.62 441 GLU A O 1
ATOM 3401 N N . ALA A 1 442 ? -7.011 18.668 -1.158 1.00 70.00 442 ALA A N 1
ATOM 3402 C CA . ALA A 1 442 ? -7.046 17.966 -2.433 1.00 70.00 442 ALA A CA 1
ATOM 3403 C C . ALA A 1 442 ? -7.942 18.729 -3.422 1.00 70.00 442 ALA A C 1
ATOM 3405 O O . ALA A 1 442 ? -9.116 18.996 -3.161 1.00 70.00 442 ALA A O 1
ATOM 3406 N N . THR A 1 443 ? -7.392 19.070 -4.588 1.00 72.19 443 THR A N 1
ATOM 3407 C CA . THR A 1 443 ? -8.147 19.763 -5.637 1.00 72.19 443 THR A CA 1
ATOM 3408 C C . THR A 1 443 ? -9.348 18.920 -6.105 1.00 72.19 443 THR A C 1
ATOM 3410 O O . THR A 1 443 ? -9.255 17.687 -6.117 1.00 72.19 443 THR A O 1
ATOM 3413 N N . PRO A 1 444 ? -10.449 19.536 -6.579 1.00 71.06 444 PRO A N 1
ATOM 3414 C CA . PRO A 1 444 ? -11.586 18.792 -7.129 1.00 71.06 444 PRO A CA 1
ATOM 3415 C C . PRO A 1 444 ? -11.203 17.817 -8.254 1.00 71.06 444 PRO A C 1
ATOM 3417 O O . PRO A 1 444 ? -11.781 16.744 -8.348 1.00 71.06 444 PRO A O 1
ATOM 3420 N N . ASP A 1 445 ? -10.192 18.164 -9.055 1.00 68.94 445 ASP A N 1
ATOM 3421 C CA . ASP A 1 445 ? -9.633 17.335 -10.132 1.00 68.94 445 ASP A CA 1
ATOM 3422 C C . ASP A 1 445 ? -8.891 16.100 -9.576 1.00 68.94 445 ASP A C 1
ATOM 3424 O O . ASP A 1 445 ? -9.109 14.983 -10.036 1.00 68.94 445 ASP A O 1
ATOM 3428 N N . SER A 1 446 ? -8.092 16.244 -8.511 1.00 67.56 446 SER A N 1
ATOM 3429 C CA . SER A 1 446 ? -7.504 15.081 -7.817 1.00 67.56 446 SER A CA 1
ATOM 3430 C C . SER A 1 446 ? -8.548 14.177 -7.150 1.00 67.56 446 SER A C 1
ATOM 3432 O O . SER A 1 446 ? -8.348 12.965 -7.122 1.00 67.56 446 SER A O 1
ATOM 3434 N N . LEU A 1 447 ? -9.663 14.734 -6.659 1.00 69.19 447 LEU A N 1
ATOM 3435 C CA . LEU A 1 447 ? -10.778 13.950 -6.111 1.00 69.19 447 LEU A CA 1
ATOM 3436 C C . LEU A 1 447 ? -11.530 13.189 -7.216 1.00 69.19 447 LEU A C 1
ATOM 3438 O O . LEU A 1 447 ? -11.756 11.991 -7.084 1.00 69.19 447 LEU A O 1
ATOM 3442 N N . GLU A 1 448 ? -11.849 13.853 -8.332 1.00 72.75 448 GLU A N 1
ATOM 3443 C CA . GLU A 1 448 ? -12.529 13.247 -9.488 1.00 72.75 448 GLU A CA 1
ATOM 3444 C C . GLU A 1 448 ? -11.691 12.111 -10.097 1.00 72.75 448 GLU A C 1
ATOM 3446 O O . GLU A 1 448 ? -12.191 11.002 -10.264 1.00 72.75 448 GLU A O 1
ATOM 3451 N N . ARG A 1 449 ? -10.383 12.324 -10.311 1.00 73.06 449 ARG A N 1
ATOM 3452 C CA . ARG A 1 449 ? -9.458 11.270 -10.776 1.00 73.06 449 ARG A CA 1
ATOM 3453 C C . ARG A 1 449 ? -9.356 10.087 -9.808 1.00 73.06 449 ARG A C 1
ATOM 3455 O O . ARG A 1 449 ? -9.164 8.954 -10.253 1.00 73.06 449 ARG A O 1
ATOM 3462 N N . TYR A 1 450 ? -9.432 10.341 -8.500 1.00 73.25 450 TYR A N 1
ATOM 3463 C CA . TYR A 1 450 ? -9.426 9.294 -7.479 1.00 73.25 450 TYR A CA 1
ATOM 3464 C C . TYR A 1 450 ? -10.710 8.452 -7.548 1.00 73.25 450 TYR A C 1
ATOM 3466 O O . TYR A 1 450 ? -10.623 7.226 -7.643 1.00 73.25 450 TYR A O 1
ATOM 3474 N N . ASP A 1 451 ? -11.880 9.094 -7.566 1.00 75.44 451 ASP A N 1
ATOM 3475 C CA . ASP A 1 451 ? -13.175 8.410 -7.643 1.00 75.44 451 ASP A CA 1
ATOM 3476 C C . ASP A 1 451 ? -13.322 7.630 -8.963 1.00 75.44 451 ASP A C 1
ATOM 3478 O O . ASP A 1 451 ? -13.721 6.460 -8.945 1.00 75.44 451 ASP A O 1
ATOM 3482 N N . ASP A 1 452 ? -12.905 8.219 -10.091 1.00 81.94 452 ASP A N 1
ATOM 3483 C CA . ASP A 1 452 ? -12.841 7.557 -11.401 1.00 81.94 452 ASP A CA 1
ATOM 3484 C C . ASP A 1 452 ? -11.945 6.312 -11.361 1.00 81.94 452 ASP A C 1
ATOM 3486 O O . ASP A 1 452 ? -12.336 5.239 -11.831 1.00 81.94 452 ASP A O 1
ATOM 3490 N N . TYR A 1 453 ? -10.746 6.413 -10.769 1.00 81.44 453 TYR A N 1
ATOM 3491 C CA . TYR A 1 453 ? -9.863 5.258 -10.633 1.00 81.44 453 TYR A CA 1
ATOM 3492 C C . TYR A 1 453 ? -10.477 4.175 -9.744 1.00 81.44 453 TYR A C 1
ATOM 3494 O O . TYR A 1 453 ? -10.429 2.999 -10.104 1.00 81.44 453 TYR A O 1
ATOM 3502 N N . VAL A 1 454 ? -11.044 4.527 -8.591 1.00 78.62 454 VAL A N 1
ATOM 3503 C CA . VAL A 1 454 ? -11.621 3.549 -7.658 1.00 78.62 454 VAL A CA 1
ATOM 3504 C C . VAL A 1 454 ? -12.877 2.883 -8.235 1.00 78.62 454 VAL A C 1
ATOM 3506 O O . VAL A 1 454 ? -13.137 1.719 -7.922 1.00 78.62 454 VAL A O 1
ATOM 3509 N N . GLY A 1 455 ? -13.622 3.576 -9.101 1.00 81.56 455 GLY A N 1
ATOM 3510 C CA . GLY A 1 455 ? -14.764 3.031 -9.838 1.00 81.56 455 GLY A CA 1
ATOM 3511 C C . GLY A 1 455 ? -14.402 2.185 -11.069 1.00 81.56 455 GLY A C 1
ATOM 3512 O O . GLY A 1 455 ? -15.172 1.301 -11.443 1.00 81.56 455 GLY A O 1
ATOM 3513 N N . ALA A 1 456 ? -13.250 2.421 -11.704 1.00 85.50 456 ALA A N 1
ATOM 3514 C CA . ALA A 1 456 ? -12.829 1.708 -12.913 1.00 85.50 456 ALA A CA 1
ATOM 3515 C C . ALA A 1 456 ? -12.218 0.325 -12.622 1.00 85.50 456 ALA A C 1
ATOM 3517 O O . ALA A 1 456 ? -11.419 0.167 -11.703 1.00 85.50 456 ALA A O 1
ATOM 3518 N N . GLU A 1 457 ? -12.474 -0.675 -13.473 1.00 85.38 457 GLU A N 1
ATOM 3519 C CA . GLU A 1 457 ? -11.848 -2.007 -13.350 1.00 85.38 457 GLU A CA 1
ATOM 3520 C C . GLU A 1 457 ? -10.340 -2.007 -13.682 1.00 85.38 457 GLU A C 1
ATOM 3522 O O . GLU A 1 457 ? -9.587 -2.847 -13.186 1.00 85.38 457 GLU A O 1
ATOM 3527 N N . SER A 1 458 ? -9.878 -1.061 -14.507 1.00 86.25 458 SER A N 1
ATOM 3528 C CA . SER A 1 458 ? -8.498 -0.978 -15.001 1.00 86.25 458 SER A CA 1
ATOM 3529 C C . SER A 1 458 ? -7.512 -0.430 -13.965 1.00 86.25 458 SER A C 1
ATOM 3531 O O . SER A 1 458 ? -7.773 0.592 -13.324 1.00 86.25 458 SER A O 1
ATOM 3533 N N . LEU A 1 459 ? -6.342 -1.059 -13.853 1.00 90.62 459 LEU A N 1
ATOM 3534 C CA . LEU A 1 459 ? -5.201 -0.531 -13.096 1.00 90.62 459 LEU A CA 1
ATOM 3535 C C . LEU A 1 459 ? -4.494 0.582 -13.894 1.00 90.62 459 LEU A C 1
ATOM 3537 O O . LEU A 1 459 ? -4.482 0.534 -15.123 1.00 90.62 459 LEU A O 1
ATOM 3541 N N . ILE A 1 460 ? -3.895 1.562 -13.208 1.00 88.06 460 ILE A N 1
ATOM 3542 C CA . ILE A 1 460 ? -3.064 2.604 -13.849 1.00 88.06 460 ILE A CA 1
ATOM 3543 C C . ILE A 1 460 ? -1.682 2.036 -14.196 1.00 88.06 460 ILE A C 1
ATOM 3545 O O . ILE A 1 460 ? -1.149 2.304 -15.271 1.00 88.06 460 ILE A O 1
ATOM 3549 N N . TYR A 1 461 ? -1.140 1.195 -13.316 1.00 92.12 461 TYR A N 1
ATOM 3550 C CA . TYR A 1 461 ? 0.142 0.521 -13.495 1.00 92.12 461 TYR A CA 1
ATOM 3551 C C . TYR A 1 461 ? -0.064 -0.987 -13.681 1.00 92.12 461 TYR A C 1
ATOM 3553 O O . TYR A 1 461 ? -1.084 -1.533 -13.249 1.00 92.12 461 TYR A O 1
ATOM 3561 N N . PRO A 1 462 ? 0.881 -1.680 -14.332 1.00 91.25 462 PRO A N 1
ATOM 3562 C CA . PRO A 1 462 ? 0.819 -3.121 -14.506 1.00 91.25 462 PRO A CA 1
ATOM 3563 C C . PRO A 1 462 ? 0.804 -3.851 -13.156 1.00 91.25 462 PRO A C 1
ATOM 3565 O O . PRO A 1 462 ? 1.496 -3.480 -12.208 1.00 91.25 462 PRO A O 1
ATOM 3568 N N . ALA A 1 463 ? 0.014 -4.921 -13.108 1.00 91.94 463 ALA A N 1
ATOM 3569 C CA . ALA A 1 463 ? 0.159 -6.015 -12.158 1.00 91.94 463 ALA A CA 1
ATOM 3570 C C . ALA A 1 463 ? -0.219 -7.318 -12.874 1.00 91.94 463 ALA A C 1
ATOM 3572 O O . ALA A 1 463 ? -1.274 -7.394 -13.514 1.00 91.94 463 ALA A O 1
ATOM 3573 N N . TYR A 1 464 ? 0.628 -8.338 -12.801 1.00 90.25 464 TYR A N 1
ATOM 3574 C CA . TYR A 1 464 ? 0.314 -9.684 -13.271 1.00 90.25 464 TYR A CA 1
ATOM 3575 C C . TYR A 1 464 ? -0.519 -10.429 -12.222 1.00 90.25 464 TYR A C 1
ATOM 3577 O O . TYR A 1 464 ? -0.118 -10.513 -11.063 1.00 90.25 464 TYR A O 1
ATOM 3585 N N . LEU A 1 465 ? -1.666 -10.989 -12.605 1.00 89.00 465 LEU A N 1
ATOM 3586 C CA . LEU A 1 465 ? -2.480 -11.800 -11.697 1.00 89.00 465 LEU A CA 1
ATOM 3587 C C . LEU A 1 465 ? -2.157 -13.281 -11.886 1.00 89.00 465 LEU A C 1
ATOM 3589 O O . LEU A 1 465 ? -2.292 -13.800 -12.994 1.00 89.00 465 LEU A O 1
ATOM 3593 N N . ASN A 1 466 ? -1.800 -13.962 -10.799 1.00 84.19 466 ASN A N 1
ATOM 3594 C CA . ASN A 1 466 ? -1.697 -15.418 -10.763 1.00 84.19 466 ASN A CA 1
ATOM 3595 C C . ASN A 1 466 ? -3.084 -16.049 -10.960 1.00 84.19 466 ASN A C 1
ATOM 3597 O O . ASN A 1 466 ? -3.231 -17.005 -11.718 1.00 84.19 466 ASN A O 1
ATOM 3601 N N . SER A 1 467 ? -4.116 -15.461 -10.341 1.00 83.56 467 SER A N 1
ATOM 3602 C CA . SER A 1 467 ? -5.505 -15.894 -10.465 1.00 83.56 467 SER A CA 1
ATOM 3603 C C . SER A 1 467 ? -6.441 -14.769 -10.913 1.00 83.56 467 SER A C 1
ATOM 3605 O O . SER A 1 467 ? -6.639 -13.757 -10.238 1.00 83.56 467 SER A O 1
ATOM 3607 N N . THR A 1 468 ? -7.111 -15.010 -12.041 1.00 84.12 468 THR A N 1
ATOM 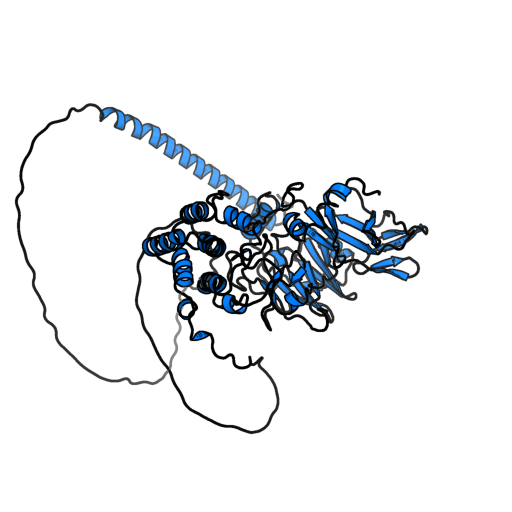3608 C CA . THR A 1 468 ? -8.188 -14.176 -12.601 1.00 84.12 468 THR A CA 1
ATOM 3609 C C . THR A 1 468 ? -9.582 -14.575 -12.098 1.00 84.12 468 THR A C 1
ATOM 3611 O O . THR A 1 468 ? -10.592 -14.152 -12.656 1.00 84.12 468 THR A O 1
ATOM 3614 N N . ALA A 1 469 ? -9.668 -15.394 -11.040 1.00 87.12 469 ALA A N 1
ATOM 3615 C CA . ALA A 1 469 ? -10.943 -15.832 -10.462 1.00 87.12 469 ALA A CA 1
ATOM 3616 C C . ALA A 1 469 ? -11.748 -14.694 -9.801 1.00 87.12 469 ALA A C 1
ATOM 3618 O O . ALA A 1 469 ? -12.942 -14.858 -9.551 1.00 87.12 469 ALA A O 1
ATOM 3619 N N . LEU A 1 470 ? -11.097 -13.563 -9.516 1.00 89.44 470 LEU A N 1
ATOM 3620 C CA . LEU A 1 470 ? -11.690 -12.327 -9.013 1.00 89.44 470 LEU A CA 1
ATOM 3621 C C . LEU A 1 470 ? -11.218 -11.147 -9.887 1.00 89.44 470 LEU A C 1
ATOM 3623 O O . LEU A 1 470 ? -10.087 -11.183 -10.383 1.00 89.44 470 LEU A O 1
ATOM 3627 N N . PRO A 1 471 ? -12.038 -10.092 -10.068 1.00 91.19 471 PRO A N 1
ATOM 3628 C CA . PRO A 1 471 ? -11.593 -8.838 -10.672 1.00 91.19 471 PRO A CA 1
ATOM 3629 C C . PRO A 1 471 ? -10.363 -8.266 -9.957 1.00 91.19 471 PRO A C 1
ATOM 3631 O O . PRO A 1 471 ? -10.247 -8.380 -8.738 1.00 91.19 471 PRO A O 1
ATOM 3634 N N . ALA A 1 472 ? -9.474 -7.585 -10.688 1.00 90.62 472 ALA A N 1
ATOM 3635 C CA . ALA A 1 472 ? -8.242 -7.015 -10.125 1.00 90.62 472 ALA A CA 1
ATOM 3636 C C . ALA A 1 472 ? -8.501 -6.099 -8.910 1.00 90.62 472 ALA A C 1
ATOM 3638 O O . ALA A 1 472 ? -7.733 -6.118 -7.949 1.00 90.62 472 ALA A O 1
ATOM 3639 N N . LYS A 1 473 ? -9.608 -5.342 -8.937 1.00 91.38 473 LYS A N 1
ATOM 3640 C CA . LYS A 1 473 ? -10.062 -4.452 -7.855 1.00 91.38 473 LYS A CA 1
ATOM 3641 C C . LYS A 1 473 ? -11.217 -5.010 -7.012 1.00 91.38 473 LYS A C 1
ATOM 3643 O O . LYS A 1 473 ? -11.955 -4.243 -6.396 1.00 91.38 473 LYS A O 1
ATOM 3648 N N . GLU A 1 474 ? -11.377 -6.332 -6.936 1.00 91.69 474 GLU A N 1
ATOM 3649 C CA . GLU A 1 474 ? -12.227 -6.926 -5.896 1.00 91.69 474 GLU A CA 1
ATOM 3650 C C . GLU A 1 474 ? -11.704 -6.497 -4.516 1.00 91.69 474 GLU A C 1
ATOM 3652 O O . GLU A 1 474 ? -10.500 -6.563 -4.255 1.00 91.69 474 GLU A O 1
ATOM 3657 N N . ARG A 1 475 ? -12.597 -6.011 -3.645 1.00 91.38 475 ARG A N 1
ATOM 3658 C CA . ARG A 1 475 ? -12.213 -5.482 -2.329 1.00 91.38 475 ARG A CA 1
ATOM 3659 C C . ARG A 1 475 ? -12.065 -6.610 -1.313 1.00 91.38 475 ARG A C 1
ATOM 3661 O O . ARG A 1 475 ? -13.005 -7.365 -1.062 1.00 91.38 475 ARG A O 1
ATOM 3668 N N . MET A 1 476 ? -10.908 -6.661 -0.670 1.00 92.06 476 MET A N 1
ATOM 3669 C CA . MET A 1 476 ? -10.499 -7.683 0.287 1.00 92.06 476 MET A CA 1
ATOM 3670 C C . MET A 1 476 ? -10.242 -7.059 1.662 1.00 92.06 476 MET A C 1
ATOM 3672 O O . MET A 1 476 ? -9.665 -5.982 1.751 1.00 92.06 476 MET A O 1
ATOM 3676 N N . LEU A 1 477 ? -10.594 -7.766 2.734 1.00 92.38 477 LEU A N 1
ATOM 3677 C CA . LEU A 1 477 ? -9.989 -7.607 4.056 1.00 92.38 477 LEU A CA 1
ATOM 3678 C C . LEU A 1 477 ? -8.808 -8.573 4.133 1.00 92.38 477 LEU A C 1
ATOM 3680 O O . LEU A 1 477 ? -9.029 -9.782 4.070 1.00 92.38 477 LEU A O 1
ATOM 3684 N N . LEU A 1 478 ? -7.589 -8.066 4.295 1.00 91.31 478 LEU A N 1
ATOM 3685 C CA . LEU A 1 478 ? -6.409 -8.869 4.606 1.00 91.31 478 LEU A CA 1
ATOM 3686 C C . LEU A 1 478 ? -6.155 -8.824 6.117 1.00 91.31 478 LEU A C 1
ATOM 3688 O O . LEU A 1 478 ? -5.957 -7.748 6.678 1.00 91.31 478 LEU A O 1
ATOM 3692 N N . VAL A 1 479 ? -6.165 -9.989 6.761 1.00 90.75 479 VAL A N 1
ATOM 3693 C CA . VAL A 1 479 ? -5.836 -10.177 8.180 1.00 90.75 479 VAL A CA 1
ATOM 3694 C C . VAL A 1 479 ? -4.392 -10.652 8.280 1.00 90.75 479 VAL A C 1
ATOM 3696 O O . VAL A 1 479 ? -4.036 -11.656 7.654 1.00 90.75 479 VAL A O 1
ATOM 3699 N N . ASP A 1 480 ? -3.577 -9.937 9.056 1.00 87.25 480 ASP A N 1
ATOM 3700 C CA . ASP A 1 480 ? -2.175 -10.288 9.271 1.00 87.25 480 ASP A CA 1
ATOM 3701 C C . ASP A 1 480 ? -2.073 -11.486 10.221 1.00 87.25 480 ASP A C 1
ATOM 3703 O O . ASP A 1 480 ? -2.630 -11.479 11.322 1.00 87.25 480 ASP A O 1
ATOM 3707 N N . LEU A 1 481 ? -1.384 -12.535 9.772 1.00 84.12 481 LEU A N 1
ATOM 3708 C CA . LEU A 1 481 ? -1.086 -13.739 10.557 1.00 84.12 481 LEU A CA 1
ATOM 3709 C C . LEU A 1 481 ? 0.416 -14.064 10.484 1.00 84.12 481 LEU A C 1
ATOM 3711 O O . LEU A 1 481 ? 0.807 -15.234 10.542 1.00 84.12 481 LEU A O 1
ATOM 3715 N N . GLY A 1 482 ? 1.259 -13.044 10.289 1.00 78.31 482 GLY A N 1
ATOM 3716 C CA . GLY A 1 482 ? 2.685 -13.208 10.027 1.00 78.31 482 GLY A CA 1
ATOM 3717 C C . GLY A 1 482 ? 2.929 -13.906 8.688 1.00 78.31 482 GLY A C 1
ATOM 3718 O O . GLY A 1 482 ? 2.655 -13.365 7.621 1.00 78.31 482 GLY A O 1
ATOM 3719 N N . ASP A 1 483 ? 3.436 -15.137 8.721 1.00 71.31 483 ASP A N 1
ATOM 3720 C CA . ASP A 1 483 ? 3.770 -15.884 7.498 1.00 71.31 483 ASP A CA 1
ATOM 3721 C C . ASP A 1 483 ? 2.543 -16.409 6.723 1.00 71.31 483 ASP A C 1
ATOM 3723 O O . ASP A 1 483 ? 2.686 -16.913 5.607 1.00 71.31 483 ASP A O 1
ATOM 3727 N N . HIS A 1 484 ? 1.337 -16.312 7.297 1.00 76.56 484 HIS A N 1
ATOM 3728 C CA . HIS A 1 484 ? 0.137 -16.997 6.802 1.00 76.56 484 HIS A CA 1
ATOM 3729 C C . HIS A 1 484 ? -1.084 -16.083 6.605 1.00 76.56 484 HIS A C 1
ATOM 3731 O O . HIS A 1 484 ? -2.208 -16.570 6.745 1.00 76.56 484 HIS A O 1
ATOM 3737 N N . ASP A 1 485 ? -0.890 -14.796 6.283 1.00 85.50 485 ASP A N 1
ATOM 3738 C CA . ASP A 1 485 ? -1.960 -13.809 6.038 1.00 85.50 485 ASP A CA 1
ATOM 3739 C C . ASP A 1 485 ? -3.173 -14.386 5.281 1.00 85.50 485 ASP A C 1
ATOM 3741 O O . ASP A 1 485 ? -3.040 -15.187 4.347 1.00 85.50 485 ASP A O 1
ATOM 3745 N N . GLN A 1 486 ? -4.380 -13.977 5.677 1.00 87.62 486 GLN A N 1
ATOM 3746 C CA . GLN A 1 486 ? -5.631 -14.491 5.109 1.00 87.62 486 GLN A CA 1
ATOM 3747 C C . GLN A 1 486 ? -6.519 -13.362 4.612 1.00 87.62 486 GLN A C 1
ATOM 3749 O O . GLN A 1 486 ? -6.717 -12.366 5.303 1.00 87.62 486 GLN A O 1
ATOM 3754 N N . ALA A 1 487 ? -7.086 -13.544 3.420 1.00 89.62 487 ALA A N 1
ATOM 3755 C CA . ALA A 1 487 ? -7.954 -12.564 2.790 1.00 89.62 487 ALA A CA 1
ATOM 3756 C C . ALA A 1 487 ? -9.408 -13.050 2.722 1.00 89.62 487 ALA A C 1
ATOM 3758 O O . ALA A 1 487 ? -9.669 -14.194 2.349 1.00 89.62 487 ALA A O 1
ATOM 3759 N N . ILE A 1 488 ? -10.356 -12.163 3.027 1.00 91.25 488 ILE A N 1
ATOM 3760 C CA . ILE A 1 488 ? -11.799 -12.376 2.846 1.00 91.25 488 ILE A CA 1
ATOM 3761 C C . ILE A 1 488 ? -12.334 -11.262 1.941 1.00 91.25 488 ILE A C 1
ATOM 3763 O O . ILE A 1 488 ? -11.988 -10.101 2.139 1.00 91.25 488 ILE A O 1
ATOM 3767 N N . ARG A 1 489 ? -13.196 -11.574 0.966 1.00 93.06 489 ARG A N 1
ATOM 3768 C CA . ARG A 1 489 ? -13.866 -10.536 0.161 1.00 93.06 489 ARG A CA 1
ATOM 3769 C C . ARG A 1 489 ? -14.797 -9.712 1.042 1.00 93.06 489 ARG A C 1
ATOM 3771 O O . ARG A 1 489 ? -15.623 -10.284 1.754 1.00 93.06 489 ARG A O 1
ATOM 3778 N N . LEU A 1 490 ? -14.756 -8.385 0.939 1.00 92.38 490 LEU A N 1
ATOM 3779 C CA . LEU A 1 490 ? -15.673 -7.511 1.684 1.00 92.38 490 LEU A CA 1
ATOM 3780 C C . LEU A 1 490 ? -17.144 -7.779 1.312 1.00 92.38 490 LEU A C 1
ATOM 3782 O O . LEU A 1 490 ? -18.034 -7.647 2.153 1.00 92.38 490 LEU A O 1
ATOM 3786 N N . ALA A 1 491 ? -17.399 -8.250 0.087 1.00 91.38 491 ALA A N 1
ATOM 3787 C CA . ALA A 1 491 ? -18.715 -8.708 -0.353 1.00 91.38 491 ALA A CA 1
ATOM 3788 C C . ALA A 1 491 ? -19.272 -9.878 0.489 1.00 91.38 491 ALA A C 1
ATOM 3790 O O . ALA A 1 491 ? -20.467 -9.890 0.788 1.00 91.38 491 ALA A O 1
ATOM 3791 N N . ASP A 1 492 ? -18.424 -10.812 0.941 1.00 92.25 492 ASP A N 1
ATOM 3792 C CA . ASP A 1 492 ? -18.828 -11.992 1.731 1.00 92.25 492 ASP A CA 1
ATOM 3793 C C . ASP A 1 492 ? -19.171 -11.651 3.199 1.00 92.25 492 ASP A C 1
ATOM 3795 O O . ASP A 1 492 ? -19.731 -12.479 3.933 1.00 92.25 492 ASP A O 1
ATOM 3799 N N . LEU A 1 493 ? -18.857 -10.419 3.622 1.00 92.50 493 LEU A N 1
ATOM 3800 C CA . LEU A 1 493 ? -19.149 -9.850 4.942 1.00 92.50 493 LEU A CA 1
ATOM 3801 C C . LEU A 1 493 ? -20.472 -9.059 4.969 1.00 92.50 493 LEU A C 1
ATOM 3803 O O . LEU A 1 493 ? -20.960 -8.699 6.040 1.00 92.50 493 LEU A O 1
ATOM 3807 N N . LYS A 1 494 ? -21.074 -8.768 3.808 1.00 90.56 494 LYS A N 1
ATOM 3808 C CA . LYS A 1 494 ? -22.267 -7.916 3.710 1.00 90.56 494 LYS A CA 1
ATOM 3809 C C . LYS A 1 494 ? -23.460 -8.517 4.465 1.00 90.56 494 LYS A C 1
ATOM 3811 O O . LYS A 1 494 ? -23.847 -9.657 4.231 1.00 90.56 494 LYS A O 1
ATOM 3816 N N . G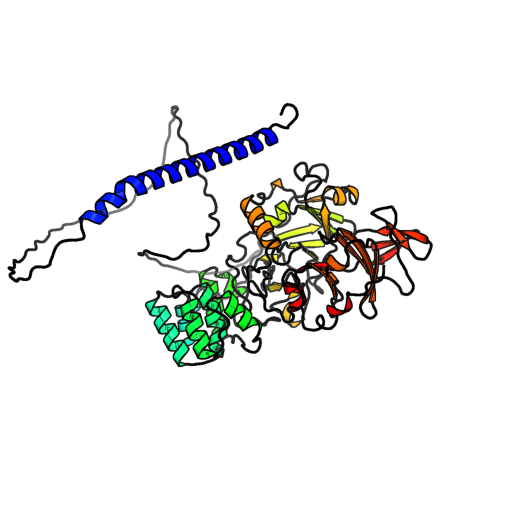LY A 1 495 ? -24.079 -7.713 5.333 1.00 89.75 495 GLY A N 1
ATOM 3817 C CA . GLY A 1 495 ? -25.239 -8.122 6.137 1.00 89.75 495 GLY A CA 1
ATOM 3818 C C . GLY A 1 495 ? -24.900 -8.954 7.379 1.00 89.75 495 GLY A C 1
ATOM 3819 O O . GLY A 1 495 ? -25.813 -9.418 8.056 1.00 89.75 495 GLY A O 1
ATOM 3820 N N . LYS A 1 496 ? -23.612 -9.128 7.695 1.00 92.69 496 LYS A N 1
ATOM 3821 C CA . LYS A 1 496 ? -23.121 -9.759 8.924 1.00 92.69 496 LYS A CA 1
ATOM 3822 C C . LYS A 1 496 ? -22.493 -8.671 9.788 1.00 92.69 496 LYS A C 1
ATOM 3824 O O . LYS A 1 496 ? -21.723 -7.880 9.261 1.00 92.69 496 LYS A O 1
ATOM 3829 N N . ALA A 1 497 ? -22.821 -8.631 11.077 1.00 94.06 497 ALA A N 1
ATOM 3830 C CA . ALA A 1 497 ? -22.242 -7.672 12.030 1.00 94.06 497 ALA A CA 1
ATOM 3831 C C . ALA A 1 497 ? -21.162 -8.311 12.924 1.00 94.06 497 ALA A C 1
ATOM 3833 O O . ALA A 1 497 ? -20.208 -7.652 13.327 1.00 94.06 497 ALA A O 1
ATOM 3834 N N . VAL A 1 498 ? -21.292 -9.611 13.201 1.00 96.56 498 VAL A N 1
ATOM 3835 C CA . VAL A 1 498 ? -20.328 -10.425 13.952 1.00 96.56 498 VAL A CA 1
ATOM 3836 C C . VAL A 1 498 ? -20.153 -11.737 13.200 1.00 96.56 498 VAL A C 1
ATOM 3838 O O . VAL A 1 498 ? -21.141 -12.299 12.732 1.00 96.56 498 VAL A O 1
ATOM 3841 N N . ILE A 1 499 ? -18.912 -12.206 13.055 1.00 96.19 499 ILE A N 1
ATOM 3842 C CA . ILE A 1 499 ? -18.593 -13.480 12.400 1.00 96.19 499 ILE A CA 1
ATOM 3843 C C . ILE A 1 499 ? -17.595 -14.251 13.258 1.00 96.19 499 ILE A C 1
ATOM 3845 O O . ILE A 1 499 ? -16.502 -13.765 13.558 1.00 96.19 499 ILE A O 1
ATOM 3849 N N . ASN A 1 500 ? -17.949 -15.486 13.606 1.00 95.75 500 ASN A N 1
ATOM 3850 C CA . ASN A 1 500 ? -17.081 -16.413 14.325 1.00 95.75 500 ASN A CA 1
ATOM 3851 C C . ASN A 1 500 ? -16.300 -17.264 13.317 1.00 95.75 500 ASN A C 1
ATOM 3853 O O . ASN A 1 500 ? -16.833 -18.222 12.762 1.00 95.75 500 ASN A O 1
ATOM 3857 N N . HIS A 1 501 ? -15.026 -16.946 13.085 1.00 93.12 501 HIS A N 1
ATOM 3858 C CA . HIS A 1 501 ? -14.212 -17.630 12.075 1.00 93.12 501 HIS A CA 1
ATOM 3859 C C . HIS A 1 501 ? -12.955 -18.284 12.673 1.00 93.12 501 HIS A C 1
ATOM 3861 O O . HIS A 1 501 ? -12.681 -18.161 13.871 1.00 93.12 501 HIS A O 1
ATOM 3867 N N . ARG A 1 502 ? -12.219 -19.053 11.865 1.00 90.69 502 ARG A N 1
ATOM 3868 C CA . ARG A 1 502 ? -10.949 -19.675 12.251 1.00 90.69 502 ARG A CA 1
ATOM 3869 C C . ARG A 1 502 ? -10.025 -19.750 11.034 1.00 90.69 502 ARG A C 1
ATOM 3871 O O . ARG A 1 502 ? -10.407 -20.302 10.007 1.00 90.69 502 ARG A O 1
ATOM 3878 N N . PHE A 1 503 ? -8.812 -19.232 11.175 1.00 88.12 503 PHE A N 1
ATOM 3879 C CA . PHE A 1 503 ? -7.763 -19.282 10.165 1.00 88.12 503 PHE A CA 1
ATOM 3880 C C . PHE A 1 503 ? -6.696 -20.303 10.578 1.00 88.12 503 PHE A C 1
ATOM 3882 O O . PHE A 1 503 ? -5.841 -20.015 11.413 1.00 88.12 503 PHE A O 1
ATOM 3889 N N . GLY A 1 504 ? -6.754 -21.514 10.014 1.00 84.50 504 GLY A N 1
ATOM 3890 C CA . GLY A 1 504 ? -5.926 -22.624 10.502 1.00 84.50 504 GLY A CA 1
ATOM 3891 C C . GLY A 1 504 ? -6.300 -22.943 11.948 1.00 84.50 504 GLY A C 1
ATOM 3892 O O . GLY A 1 504 ? -7.459 -23.252 12.212 1.00 84.50 504 GLY A O 1
ATOM 3893 N N . ASP A 1 505 ? -5.358 -22.784 12.876 1.00 85.56 505 ASP A N 1
ATOM 3894 C CA . ASP A 1 505 ? -5.607 -22.968 14.309 1.00 85.56 505 ASP A CA 1
ATOM 3895 C C . ASP A 1 505 ? -6.065 -21.677 15.015 1.00 85.56 505 ASP A C 1
ATOM 3897 O O . ASP A 1 505 ? -6.745 -21.749 16.040 1.00 85.56 505 ASP A O 1
ATOM 3901 N N . GLN A 1 506 ? -5.797 -20.491 14.450 1.00 91.00 506 GLN A N 1
ATOM 3902 C CA . GLN A 1 506 ? -6.165 -19.207 15.056 1.00 91.00 506 GLN A CA 1
ATOM 3903 C C . GLN A 1 506 ? -7.678 -18.967 14.962 1.00 91.00 506 GLN A C 1
ATOM 3905 O O . GLN A 1 506 ? -8.219 -18.666 13.895 1.00 91.00 506 GLN A O 1
ATOM 3910 N N . GLY A 1 507 ? -8.381 -19.064 16.092 1.00 93.94 507 GLY A N 1
ATOM 3911 C CA . GLY A 1 507 ? -9.759 -18.587 16.208 1.00 93.94 507 GLY A CA 1
ATOM 3912 C C . GLY A 1 507 ? -9.806 -17.063 16.111 1.00 93.94 507 GLY A C 1
ATOM 3913 O O . GLY A 1 507 ? -8.983 -16.382 16.722 1.00 93.94 507 GLY A O 1
ATOM 3914 N N . VAL A 1 508 ? -10.772 -16.516 15.372 1.00 95.75 508 VAL A N 1
ATOM 3915 C CA . VAL A 1 508 ? -11.016 -15.065 15.306 1.00 95.75 508 VAL A CA 1
ATOM 3916 C C . VAL A 1 508 ? -12.497 -14.733 15.465 1.00 95.75 508 VAL A C 1
ATOM 3918 O O . VAL A 1 508 ? -13.370 -15.548 15.141 1.00 95.75 508 VAL A O 1
ATOM 3921 N N . VAL A 1 509 ? -12.779 -13.528 15.950 1.00 97.00 509 VAL A N 1
ATOM 3922 C CA . VAL A 1 509 ? -14.079 -12.865 15.812 1.00 97.00 509 VAL A CA 1
ATOM 3923 C C . VAL A 1 509 ? -13.887 -11.614 14.961 1.00 97.00 509 VAL A C 1
ATOM 3925 O O . VAL A 1 509 ? -12.972 -10.829 15.202 1.00 97.00 509 VAL A O 1
ATOM 3928 N N . ILE A 1 510 ? -14.725 -11.455 13.939 1.00 96.69 510 ILE A N 1
ATOM 3929 C CA . ILE A 1 510 ? -14.704 -10.307 13.029 1.00 96.69 510 ILE A CA 1
ATOM 3930 C C . ILE A 1 510 ? -15.942 -9.463 13.325 1.00 96.69 510 ILE A C 1
ATOM 3932 O O . ILE A 1 510 ? -17.065 -9.947 13.182 1.00 96.69 510 ILE A O 1
ATOM 3936 N N . ILE A 1 511 ? -15.725 -8.218 13.741 1.00 96.31 511 ILE A N 1
ATOM 3937 C CA . ILE A 1 511 ? -16.756 -7.207 13.980 1.00 96.31 511 ILE A CA 1
ATOM 3938 C C . ILE A 1 511 ? -16.829 -6.317 12.746 1.00 96.31 511 ILE A C 1
ATOM 3940 O O . ILE A 1 511 ? -15.834 -5.701 12.365 1.00 96.31 511 ILE A O 1
ATOM 3944 N N . VAL A 1 512 ? -17.994 -6.269 12.110 1.00 94.69 512 VAL A N 1
ATOM 3945 C CA . VAL A 1 512 ? -18.220 -5.597 10.828 1.00 94.69 512 VAL A CA 1
ATOM 3946 C C . VAL A 1 512 ? -19.207 -4.455 11.051 1.00 94.69 512 VAL A C 1
ATOM 3948 O O . VAL A 1 512 ? -20.411 -4.672 11.153 1.00 94.69 512 VAL A O 1
ATOM 3951 N N . GLU A 1 513 ? -18.684 -3.234 11.128 1.00 91.25 513 GLU A N 1
ATOM 3952 C CA . GLU A 1 513 ? -19.475 -2.009 11.294 1.00 91.25 513 GLU A CA 1
ATOM 3953 C C . GLU A 1 513 ? -19.924 -1.482 9.922 1.00 91.25 513 GLU A C 1
ATOM 3955 O O . GLU A 1 513 ? -21.107 -1.233 9.690 1.00 91.25 513 GLU A O 1
ATOM 3960 N N . ASN A 1 514 ? -18.992 -1.402 8.965 1.00 86.62 514 ASN A N 1
ATOM 3961 C CA . ASN A 1 514 ? -19.284 -1.054 7.576 1.00 86.62 514 ASN A CA 1
ATOM 3962 C C . ASN A 1 514 ? -18.321 -1.776 6.610 1.00 86.62 514 ASN A C 1
ATOM 3964 O O . ASN A 1 514 ? -17.161 -1.377 6.483 1.00 86.62 514 ASN A O 1
ATOM 3968 N N . PRO A 1 515 ? -18.775 -2.805 5.867 1.00 83.62 515 PRO A N 1
ATOM 3969 C CA . PRO A 1 515 ? -17.909 -3.551 4.957 1.00 83.62 515 PRO A CA 1
ATOM 3970 C C . PRO A 1 515 ? -17.571 -2.787 3.666 1.00 83.62 515 PRO A C 1
ATOM 3972 O O . PRO A 1 515 ? -16.625 -3.165 2.989 1.00 83.62 515 PRO A O 1
ATOM 3975 N N . ILE A 1 516 ? -18.292 -1.717 3.304 1.00 81.56 516 ILE A N 1
ATOM 3976 C CA . ILE A 1 516 ? -17.992 -0.921 2.095 1.00 81.56 516 ILE A CA 1
ATOM 3977 C C . ILE A 1 516 ? -16.709 -0.107 2.311 1.00 81.56 516 ILE A C 1
ATOM 3979 O O . ILE A 1 516 ? -15.815 -0.103 1.460 1.00 81.56 516 ILE A O 1
ATOM 3983 N N . ASN A 1 517 ? -16.610 0.509 3.491 1.00 79.50 517 ASN A N 1
ATOM 3984 C CA . ASN A 1 517 ? -15.469 1.315 3.924 1.00 79.50 517 ASN A CA 1
ATOM 3985 C C . ASN A 1 517 ? -14.439 0.490 4.718 1.00 79.50 517 ASN A C 1
ATOM 3987 O O . ASN A 1 517 ? -13.524 1.055 5.299 1.00 79.50 517 ASN A O 1
ATOM 3991 N N . CYS A 1 518 ? -14.563 -0.842 4.756 1.00 86.12 518 CYS A N 1
ATOM 3992 C CA . CYS A 1 518 ? -13.683 -1.718 5.536 1.00 86.12 518 CYS A CA 1
ATOM 3993 C C . CYS A 1 518 ? -13.561 -1.316 7.029 1.00 86.12 518 CYS A C 1
ATOM 3995 O O . CYS A 1 518 ? -12.542 -1.572 7.671 1.00 86.12 518 CYS A O 1
ATOM 3997 N N . THR A 1 519 ? -14.615 -0.725 7.604 1.00 91.56 519 THR A N 1
ATOM 3998 C CA . THR A 1 519 ? -14.736 -0.430 9.039 1.00 91.56 519 THR A CA 1
ATOM 3999 C C . THR A 1 519 ? -14.976 -1.749 9.777 1.00 91.56 519 THR A C 1
ATOM 4001 O O . THR A 1 519 ? -16.112 -2.160 10.036 1.00 91.56 519 THR A O 1
ATOM 4004 N N . ILE A 1 520 ? -13.887 -2.489 9.983 1.00 93.69 520 ILE A N 1
ATOM 4005 C CA . ILE A 1 520 ? -13.869 -3.876 10.442 1.00 93.69 520 ILE A CA 1
ATOM 4006 C C . ILE A 1 520 ? -12.769 -4.032 11.491 1.00 93.69 520 ILE A C 1
ATOM 4008 O O . ILE A 1 520 ? -11.638 -3.593 11.292 1.00 93.69 520 ILE A O 1
ATOM 4012 N N . ARG A 1 521 ? -13.090 -4.705 12.597 1.00 94.81 521 ARG A N 1
ATOM 4013 C CA . ARG A 1 521 ? -12.138 -5.036 13.665 1.00 94.81 521 ARG A CA 1
ATOM 4014 C C . ARG A 1 521 ? -12.075 -6.552 13.816 1.00 94.81 521 ARG A C 1
ATOM 4016 O O . ARG A 1 521 ? -13.109 -7.214 13.851 1.00 94.81 521 ARG A O 1
ATOM 4023 N N . VAL A 1 522 ? -10.870 -7.108 13.870 1.00 95.88 522 VAL A N 1
ATOM 4024 C CA . VAL A 1 522 ? -10.635 -8.551 14.026 1.00 95.88 522 VAL A CA 1
ATOM 4025 C C . VAL A 1 522 ? -9.975 -8.765 15.376 1.00 95.88 522 VAL A C 1
ATOM 4027 O O . VAL A 1 522 ? -8.989 -8.102 15.665 1.00 95.88 522 VAL A O 1
ATOM 4030 N N . PHE A 1 523 ? -10.486 -9.680 16.194 1.00 96.31 523 PHE A N 1
ATOM 4031 C CA . PHE A 1 523 ? -9.904 -10.004 17.499 1.00 96.31 523 PHE A CA 1
ATOM 4032 C C . PHE A 1 523 ? -9.593 -11.496 17.590 1.00 96.31 523 PHE A C 1
ATOM 4034 O O . PHE A 1 523 ? -10.313 -12.325 17.016 1.00 96.31 523 PHE A O 1
ATOM 4041 N N . LYS A 1 524 ? -8.541 -11.855 18.335 1.00 95.88 524 LYS A N 1
ATOM 4042 C CA . LYS A 1 524 ? -8.242 -13.259 18.652 1.00 95.88 524 LYS A CA 1
ATOM 4043 C C . LYS A 1 524 ? -9.404 -13.846 19.456 1.00 95.88 524 LYS A C 1
ATOM 4045 O O . LYS A 1 524 ? -9.823 -13.277 20.455 1.00 95.88 524 LYS A O 1
ATOM 4050 N N . ARG A 1 525 ? -9.933 -14.995 19.033 1.00 95.44 525 ARG A N 1
ATOM 4051 C CA . ARG A 1 525 ? -11.051 -15.685 19.696 1.00 95.44 525 ARG A CA 1
ATOM 4052 C C . ARG A 1 525 ? -10.554 -16.977 20.351 1.00 95.44 525 ARG A C 1
ATOM 4054 O O . ARG A 1 525 ? -10.097 -17.858 19.616 1.00 95.44 525 ARG A O 1
ATOM 4061 N N . PRO A 1 526 ? -10.665 -17.121 21.685 1.00 93.44 526 PRO A N 1
ATOM 4062 C CA . PRO A 1 526 ? -10.353 -18.365 22.383 1.00 93.44 526 PRO A CA 1
ATOM 4063 C C . PRO A 1 526 ? -11.185 -19.549 21.879 1.00 93.44 526 PRO A C 1
ATOM 4065 O O . PRO A 1 526 ? -12.276 -19.388 21.324 1.00 93.44 526 PRO A O 1
ATOM 4068 N N . GLU A 1 527 ? -10.690 -20.765 22.098 1.00 91.44 527 GLU A N 1
ATOM 4069 C CA . GLU A 1 527 ? -11.438 -21.972 21.753 1.00 91.44 527 GLU A CA 1
ATOM 4070 C C . GLU A 1 527 ? -12.742 -22.080 22.562 1.00 91.44 527 GLU A C 1
ATOM 4072 O O . GLU A 1 527 ? -12.792 -21.761 23.747 1.00 91.44 527 GLU A O 1
ATOM 4077 N N . GLY A 1 528 ? -13.829 -22.488 21.902 1.00 88.62 528 GLY A N 1
ATOM 4078 C CA . GLY A 1 528 ? -15.167 -22.567 22.498 1.00 88.62 528 GLY A CA 1
ATOM 4079 C C . GLY A 1 528 ? -15.881 -21.220 22.692 1.00 88.62 528 GLY A C 1
ATOM 4080 O O . GLY A 1 528 ? -17.103 -21.213 22.841 1.00 88.62 528 GLY A O 1
ATOM 4081 N N . ALA A 1 529 ? -15.179 -20.083 22.632 1.00 93.19 529 ALA A N 1
ATOM 4082 C CA . ALA A 1 529 ? -15.809 -18.767 22.684 1.00 93.19 529 ALA A CA 1
ATOM 4083 C C . ALA A 1 529 ? -16.633 -18.503 21.412 1.00 93.19 529 ALA A C 1
ATOM 4085 O O . ALA A 1 529 ? -16.181 -18.761 20.293 1.00 93.19 529 ALA A O 1
ATOM 4086 N N . ILE A 1 530 ? -17.841 -17.968 21.583 1.00 94.75 530 ILE A N 1
ATOM 4087 C CA . ILE A 1 530 ? -18.756 -17.565 20.508 1.00 94.75 530 ILE A CA 1
ATOM 4088 C C . ILE A 1 530 ? -19.239 -16.153 20.820 1.00 94.75 530 ILE A C 1
ATOM 4090 O O . ILE A 1 530 ? -19.548 -15.855 21.974 1.00 94.75 530 ILE A O 1
ATOM 4094 N N . PHE A 1 531 ? -19.317 -15.312 19.794 1.00 97.19 531 PHE A N 1
ATOM 4095 C CA . PHE A 1 531 ? -19.810 -13.943 19.883 1.00 97.19 531 PHE A CA 1
ATOM 4096 C C . PHE A 1 531 ? -21.019 -13.728 18.970 1.00 97.19 531 PHE A C 1
ATOM 4098 O O . PHE A 1 531 ? -21.108 -14.335 17.907 1.00 97.19 531 PHE A O 1
ATOM 4105 N N . GLY A 1 532 ? -21.943 -12.856 19.365 1.00 95.69 532 GLY A N 1
ATOM 4106 C CA . GLY A 1 532 ? -23.138 -12.510 18.597 1.00 95.69 532 GLY A CA 1
ATOM 4107 C C . GLY A 1 532 ? -23.391 -11.000 18.563 1.00 95.69 532 GLY A C 1
ATOM 4108 O O . GLY A 1 532 ? -22.924 -10.281 19.450 1.00 95.69 532 GLY A O 1
ATOM 4109 N N . PRO A 1 533 ? -24.118 -10.497 17.552 1.00 95.50 533 PRO A N 1
ATOM 4110 C CA . PRO A 1 533 ? -24.430 -9.075 17.435 1.00 95.50 533 PRO A CA 1
ATOM 4111 C C . PRO A 1 533 ? -25.287 -8.597 18.610 1.00 95.50 533 PRO A C 1
ATOM 4113 O O . PRO A 1 533 ? -26.169 -9.328 19.060 1.00 95.50 533 PRO A O 1
ATOM 4116 N N . SER A 1 534 ? -25.054 -7.368 19.072 1.00 94.19 534 SER A N 1
ATOM 4117 C CA . SER A 1 534 ? -25.932 -6.691 20.031 1.00 94.19 534 SER A CA 1
ATOM 4118 C C . SER A 1 534 ? -26.675 -5.520 19.386 1.00 94.19 534 SER A C 1
ATOM 4120 O O . SER A 1 534 ? -26.437 -5.160 18.234 1.00 94.19 534 SER A O 1
ATOM 4122 N N . GLU A 1 535 ? -27.589 -4.927 20.144 1.00 90.50 535 GLU A N 1
ATOM 4123 C CA . GLU A 1 535 ? -28.288 -3.689 19.816 1.00 90.50 535 GLU A CA 1
ATOM 4124 C C . GLU A 1 535 ? -27.406 -2.426 19.928 1.00 90.50 535 GLU A C 1
ATOM 4126 O O . GLU A 1 535 ? -27.813 -1.356 19.473 1.00 90.50 535 GLU A O 1
ATOM 4131 N N . PHE A 1 536 ? -26.203 -2.538 20.505 1.00 89.56 536 PHE A N 1
ATOM 4132 C CA . PHE A 1 536 ? -25.240 -1.446 20.656 1.00 89.56 536 PHE A CA 1
ATOM 4133 C C . PHE A 1 536 ? -24.104 -1.570 19.635 1.00 89.56 536 PHE A C 1
ATOM 4135 O O . PHE A 1 536 ? -23.519 -2.638 19.470 1.00 89.56 536 PHE A O 1
ATOM 4142 N N . VAL A 1 537 ? -23.742 -0.455 18.993 1.00 82.44 537 VAL A N 1
ATOM 4143 C CA . VAL A 1 537 ? -22.671 -0.405 17.977 1.00 82.44 537 VAL A CA 1
ATOM 4144 C C . VAL A 1 537 ? -21.299 -0.751 18.574 1.00 82.44 537 VAL A C 1
ATOM 4146 O O . VAL A 1 537 ? -20.487 -1.397 17.920 1.00 82.44 537 VAL A O 1
ATOM 4149 N N . ASP A 1 538 ? -21.054 -0.375 19.833 1.00 89.88 538 ASP A N 1
ATOM 4150 C CA . ASP A 1 538 ? -19.803 -0.619 20.557 1.00 89.88 538 ASP A CA 1
ATOM 4151 C C . ASP A 1 538 ? -19.778 -1.960 21.313 1.00 89.88 538 ASP A C 1
ATOM 4153 O O . ASP A 1 538 ? -18.875 -2.171 22.126 1.00 89.88 538 ASP A O 1
ATOM 4157 N N . ARG A 1 539 ? -20.757 -2.867 21.123 1.00 95.38 539 ARG A N 1
ATOM 4158 C CA . ARG A 1 539 ? -20.842 -4.112 21.915 1.00 95.38 539 ARG A CA 1
ATOM 4159 C C . ARG A 1 539 ? -21.286 -5.347 21.148 1.00 95.38 539 ARG A C 1
ATOM 4161 O O . ARG A 1 539 ? -22.047 -5.295 20.184 1.00 95.38 539 ARG A O 1
ATOM 4168 N N . VAL A 1 540 ? -20.883 -6.496 21.681 1.00 97.12 540 VAL A N 1
ATOM 4169 C CA . VAL A 1 540 ? -21.317 -7.828 21.240 1.00 97.12 540 VAL A CA 1
ATOM 4170 C C . VAL A 1 540 ? -21.642 -8.715 22.432 1.00 97.12 540 VAL A C 1
ATOM 4172 O O . VAL A 1 540 ? -21.043 -8.584 23.499 1.00 97.12 540 VAL A O 1
ATOM 4175 N N . TYR A 1 541 ? -22.570 -9.652 22.262 1.00 96.75 541 TYR A N 1
ATOM 4176 C CA . TYR A 1 541 ? -22.802 -10.697 23.256 1.00 96.75 541 TYR A CA 1
ATOM 4177 C C . TYR A 1 541 ? -21.699 -11.752 23.157 1.00 96.75 541 TYR A C 1
ATOM 4179 O O . TYR A 1 541 ? -21.428 -12.247 22.067 1.00 96.75 541 TYR A O 1
ATOM 4187 N N . GLY A 1 542 ? -21.078 -12.122 24.276 1.00 93.81 542 GLY A N 1
ATOM 4188 C CA . GLY A 1 542 ? -20.212 -13.303 24.364 1.00 93.81 542 GLY A CA 1
ATOM 4189 C C . GLY A 1 542 ? -20.977 -14.548 24.821 1.00 93.81 542 GLY A C 1
ATOM 4190 O O . GLY A 1 542 ? -22.093 -14.453 25.329 1.00 93.81 542 GLY A O 1
ATOM 4191 N N . SER A 1 543 ? -20.356 -15.724 24.718 1.00 80.38 543 SER A N 1
ATOM 4192 C CA . SER A 1 543 ? -20.962 -17.027 25.051 1.00 80.38 543 SER A CA 1
ATOM 4193 C C . SER A 1 543 ? -21.476 -17.159 26.494 1.00 80.38 543 SER A C 1
ATOM 4195 O O . SER A 1 543 ? -22.365 -17.967 26.749 1.00 80.38 543 SER A O 1
ATOM 4197 N N . GLY A 1 544 ? -20.974 -16.346 27.430 1.00 77.31 544 GLY A N 1
ATOM 4198 C CA . GLY A 1 544 ? -21.499 -16.225 28.799 1.00 77.31 544 GLY A CA 1
ATOM 4199 C C . GLY A 1 544 ? -22.718 -15.299 28.959 1.00 77.31 544 GLY A C 1
ATOM 4200 O O . GLY A 1 544 ? -23.096 -14.997 30.086 1.00 77.31 544 GLY A O 1
ATOM 4201 N N . GLY A 1 545 ? -23.294 -14.779 27.870 1.00 80.38 545 GLY A N 1
ATOM 4202 C CA . GLY A 1 545 ? -24.423 -13.835 27.868 1.00 80.38 545 GLY A CA 1
ATOM 4203 C C . GLY A 1 545 ? -24.063 -12.379 28.198 1.00 80.38 545 GLY A C 1
ATOM 4204 O O . GLY A 1 545 ? -24.898 -11.492 28.043 1.00 80.38 545 GLY A O 1
ATOM 4205 N N . GLY A 1 546 ? -22.830 -12.107 28.632 1.00 90.88 546 GLY A N 1
ATOM 4206 C CA . GLY A 1 546 ? -22.346 -10.753 28.907 1.00 90.88 546 GLY A CA 1
ATOM 4207 C C . GLY A 1 546 ? -22.096 -9.933 27.637 1.00 90.88 546 GLY A C 1
ATOM 4208 O O . GLY A 1 546 ? -21.658 -10.476 26.622 1.00 90.88 546 GLY A O 1
ATOM 4209 N N . LEU A 1 547 ? -22.327 -8.619 27.717 1.00 96.38 547 LEU A N 1
ATOM 4210 C CA . LEU A 1 547 ? -21.978 -7.653 26.670 1.00 96.38 547 LEU A CA 1
ATOM 4211 C C . LEU A 1 547 ? -20.501 -7.253 26.776 1.00 96.38 547 LEU A C 1
ATOM 4213 O O . LEU A 1 547 ? -20.111 -6.574 27.726 1.00 96.38 547 LEU A O 1
ATOM 4217 N N . TRP A 1 548 ? -19.703 -7.636 25.786 1.00 97.38 548 TRP A N 1
ATOM 4218 C CA . TRP A 1 548 ? -18.311 -7.218 25.634 1.00 97.38 548 TRP A CA 1
ATOM 4219 C C . TRP A 1 548 ? -18.252 -5.870 24.916 1.00 97.38 548 TRP A C 1
ATOM 4221 O O . TRP A 1 548 ? -18.997 -5.662 23.958 1.00 97.38 548 TRP A O 1
ATOM 4231 N N . LYS A 1 549 ? -17.373 -4.967 25.360 1.00 96.19 549 LYS A N 1
ATOM 4232 C CA . LYS A 1 549 ? -17.111 -3.673 24.719 1.00 96.19 549 LYS A CA 1
ATOM 4233 C C . LYS A 1 549 ? -16.058 -3.839 23.624 1.00 96.19 549 LYS A C 1
ATOM 4235 O O . LYS A 1 549 ? -14.960 -4.316 23.895 1.00 96.19 549 LYS A O 1
ATOM 4240 N N . VAL A 1 550 ? -16.380 -3.402 22.416 1.00 95.25 550 VAL A N 1
ATOM 4241 C CA . VAL A 1 550 ? -15.452 -3.276 21.289 1.00 95.25 550 VAL A CA 1
ATOM 4242 C C . VAL A 1 550 ? -14.659 -1.974 21.459 1.00 95.25 550 VAL A C 1
ATOM 4244 O O . VAL A 1 550 ? -15.255 -0.912 21.642 1.00 95.25 550 VAL A O 1
ATOM 4247 N N . THR A 1 551 ? -13.328 -2.029 21.403 1.00 92.88 551 THR A N 1
ATOM 4248 C CA . THR A 1 551 ? -12.458 -0.842 21.312 1.00 92.88 551 THR A CA 1
ATOM 4249 C C . THR A 1 551 ? -11.515 -0.962 20.110 1.00 92.88 551 THR A C 1
ATOM 4251 O O . THR A 1 551 ? -11.515 -1.980 19.411 1.00 92.88 551 THR A O 1
ATOM 4254 N N . GLU A 1 552 ? -10.712 0.070 19.838 1.00 91.06 552 GLU A N 1
ATOM 4255 C CA . GLU A 1 552 ? -9.655 -0.025 18.827 1.00 91.06 552 GLU A CA 1
ATOM 4256 C C . GLU A 1 552 ? -8.499 -0.952 19.219 1.00 91.06 552 GLU A C 1
ATOM 4258 O O . GLU A 1 552 ? -7.779 -1.375 18.321 1.00 91.06 552 GLU A O 1
ATOM 4263 N N . ASP A 1 553 ? -8.321 -1.293 20.496 1.00 89.31 553 ASP A N 1
ATOM 4264 C CA . ASP A 1 553 ? -7.157 -2.062 20.959 1.00 89.31 553 ASP A CA 1
ATOM 4265 C C . ASP A 1 553 ? -7.535 -3.490 21.391 1.00 89.31 553 ASP A C 1
ATOM 4267 O O . ASP A 1 553 ? -6.767 -4.434 21.183 1.00 89.31 553 ASP A O 1
ATOM 4271 N N . ALA A 1 554 ? -8.743 -3.673 21.938 1.00 93.94 554 ALA A N 1
ATOM 4272 C CA . ALA A 1 554 ? -9.201 -4.943 22.491 1.00 93.94 554 ALA A CA 1
ATOM 4273 C C . ALA A 1 554 ? -10.728 -5.127 22.430 1.00 93.94 554 ALA A C 1
ATOM 4275 O O . ALA A 1 554 ? -11.509 -4.179 22.323 1.00 93.94 554 ALA A O 1
ATOM 4276 N N . LEU A 1 555 ? -11.164 -6.380 22.559 1.00 96.19 555 LEU A N 1
ATOM 4277 C CA . LEU A 1 555 ? -12.543 -6.730 22.890 1.00 96.19 555 LEU A CA 1
ATOM 4278 C C . LEU A 1 555 ? -12.606 -7.070 24.385 1.00 96.19 555 LEU A C 1
ATOM 4280 O O . LEU A 1 555 ? -12.011 -8.055 24.816 1.00 96.19 555 LEU A O 1
ATOM 4284 N N . ILE A 1 556 ? -13.300 -6.244 25.172 1.00 96.19 556 ILE A N 1
ATOM 4285 C CA . ILE A 1 556 ? -13.208 -6.222 26.642 1.00 96.19 556 ILE A CA 1
ATOM 4286 C C . ILE A 1 556 ? -14.478 -6.790 27.281 1.00 96.19 556 ILE A C 1
ATOM 4288 O O . ILE A 1 556 ? -15.585 -6.317 27.017 1.00 96.19 556 ILE A O 1
ATOM 4292 N N . SER A 1 557 ? -14.341 -7.788 28.149 1.00 95.69 557 SER A N 1
ATOM 4293 C CA . SER A 1 557 ? -15.460 -8.438 28.834 1.00 95.69 557 SER A CA 1
ATOM 4294 C C . SER A 1 557 ? -16.014 -7.609 30.004 1.00 95.69 557 SER A C 1
ATOM 4296 O O . SER A 1 557 ? -15.321 -6.741 30.539 1.00 95.69 557 SER A O 1
ATOM 4298 N N . PRO A 1 558 ? -17.230 -7.915 30.503 1.00 94.19 558 PRO A N 1
ATOM 4299 C CA . PRO A 1 558 ? -17.746 -7.324 31.743 1.00 94.19 558 PRO A CA 1
ATOM 4300 C C . PRO A 1 558 ? -16.857 -7.534 32.981 1.00 94.19 558 PRO A C 1
ATOM 4302 O O . PRO A 1 558 ? -17.008 -6.805 33.958 1.00 94.19 558 PRO A O 1
ATOM 4305 N N . SER A 1 559 ? -15.965 -8.530 32.963 1.00 92.81 559 SER A N 1
ATOM 4306 C CA . SER A 1 559 ? -15.018 -8.828 34.044 1.00 92.81 559 SER A CA 1
ATOM 4307 C C . SER A 1 559 ? -13.607 -8.273 33.806 1.00 92.81 559 SER A C 1
ATOM 4309 O O . SER A 1 559 ? -12.732 -8.523 34.630 1.00 92.81 559 SER A O 1
ATOM 4311 N N . GLY A 1 560 ? -13.377 -7.529 32.716 1.00 93.81 560 GLY A N 1
ATOM 4312 C CA . GLY A 1 560 ? -12.071 -6.948 32.378 1.00 93.81 560 GLY A CA 1
ATOM 4313 C C . GLY A 1 560 ? -11.079 -7.919 31.726 1.00 93.81 560 GLY A C 1
ATOM 4314 O O . GLY A 1 560 ? -9.888 -7.640 31.700 1.00 93.81 560 GLY A O 1
ATOM 4315 N N . GLU A 1 561 ? -11.548 -9.060 31.214 1.00 94.00 561 GLU A N 1
ATOM 4316 C CA . GLU A 1 561 ? -10.756 -9.889 30.293 1.00 94.00 561 GLU A CA 1
ATOM 4317 C C . GLU A 1 561 ? -10.687 -9.185 28.935 1.00 94.00 561 GLU A C 1
ATOM 4319 O O . GLU A 1 561 ? -11.713 -8.721 28.437 1.00 94.00 561 GLU A O 1
ATOM 4324 N N . GLU A 1 562 ? -9.505 -9.125 28.329 1.00 95.44 562 GLU A N 1
ATOM 4325 C CA . GLU A 1 562 ? -9.271 -8.449 27.053 1.00 95.44 562 GLU A CA 1
ATOM 4326 C C . GLU A 1 562 ? -8.822 -9.449 25.986 1.00 95.44 562 GLU A C 1
ATOM 4328 O O . GLU A 1 562 ? -7.910 -10.247 26.208 1.00 95.44 562 GLU A O 1
ATOM 4333 N N . LEU A 1 563 ? -9.446 -9.393 24.808 1.00 95.94 563 LEU A N 1
ATOM 4334 C CA . L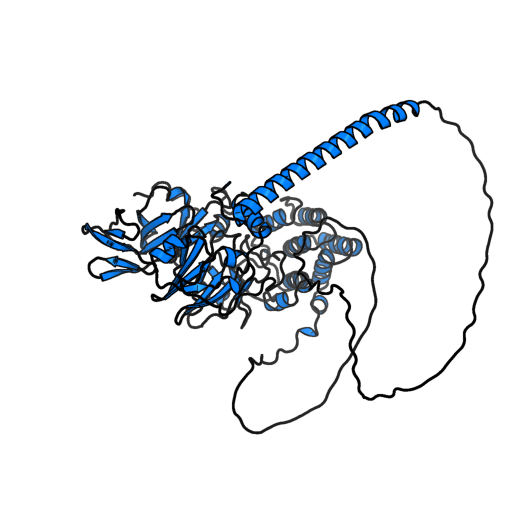EU A 1 563 ? -8.999 -10.125 23.626 1.00 95.94 563 LEU A CA 1
ATOM 4335 C C . LEU A 1 563 ? -8.308 -9.172 22.653 1.00 95.94 563 LEU A C 1
ATOM 4337 O O . LEU A 1 563 ? -8.907 -8.207 22.182 1.00 95.94 563 LEU A O 1
ATOM 4341 N N . GLU A 1 564 ? -7.053 -9.485 22.345 1.00 93.94 564 GLU A N 1
ATOM 4342 C CA . GLU A 1 564 ? -6.160 -8.728 21.464 1.00 93.94 564 GLU A CA 1
ATOM 4343 C C . GLU A 1 564 ? -6.771 -8.484 20.073 1.00 93.94 564 GLU A C 1
ATOM 4345 O O . GLU A 1 564 ? -7.213 -9.430 19.401 1.00 93.94 564 GLU A O 1
ATOM 4350 N N . ARG A 1 565 ? -6.752 -7.223 19.613 1.00 93.50 565 ARG A N 1
ATOM 4351 C CA . ARG A 1 565 ? -7.037 -6.893 18.212 1.00 93.50 565 ARG A CA 1
ATOM 4352 C C . ARG A 1 565 ? -5.901 -7.369 17.312 1.00 93.50 565 ARG A C 1
ATOM 4354 O O . ARG A 1 565 ? -4.730 -7.118 17.562 1.00 93.50 565 ARG A O 1
ATOM 4361 N N . MET A 1 566 ? -6.275 -8.025 16.224 1.00 92.00 566 MET A N 1
ATOM 4362 C CA . MET A 1 566 ? -5.370 -8.447 15.166 1.00 92.00 566 MET A CA 1
ATOM 4363 C C . MET A 1 566 ? -5.259 -7.352 14.100 1.00 92.00 566 MET A C 1
ATOM 4365 O O . MET A 1 566 ? -6.298 -6.827 13.677 1.00 92.00 566 MET A O 1
ATOM 4369 N N . PRO A 1 567 ? -4.048 -7.043 13.602 1.00 88.88 567 PRO A N 1
ATOM 4370 C CA . PRO A 1 567 ? -3.887 -6.123 12.488 1.00 88.88 567 PRO A CA 1
ATOM 4371 C C . PRO A 1 567 ? -4.615 -6.641 11.243 1.00 88.88 567 PRO A C 1
ATOM 4373 O O . PRO A 1 567 ? -4.431 -7.780 10.809 1.00 88.88 567 PRO A O 1
ATOM 4376 N N . ALA A 1 568 ? -5.458 -5.797 10.656 1.00 90.38 568 ALA A N 1
ATOM 4377 C CA . ALA A 1 568 ? -6.175 -6.099 9.427 1.00 90.38 568 ALA A CA 1
ATOM 4378 C C . ALA A 1 568 ? -6.383 -4.816 8.618 1.00 90.38 568 ALA A C 1
ATOM 4380 O O . ALA A 1 568 ? -6.544 -3.740 9.191 1.00 90.38 568 ALA A O 1
ATOM 4381 N N . ARG A 1 569 ? -6.372 -4.926 7.288 1.00 89.81 569 ARG A N 1
ATOM 4382 C CA . ARG A 1 569 ? -6.476 -3.783 6.369 1.00 89.81 569 ARG A CA 1
ATOM 4383 C C . ARG A 1 569 ? -7.288 -4.125 5.128 1.00 89.81 569 ARG A C 1
ATOM 4385 O O . ARG A 1 569 ? -7.278 -5.267 4.667 1.00 89.81 569 ARG A O 1
ATOM 4392 N N . GLY A 1 570 ? -7.979 -3.129 4.585 1.00 90.06 570 GLY A N 1
ATOM 4393 C CA . GLY A 1 570 ? -8.614 -3.241 3.277 1.00 90.06 570 GLY A CA 1
ATOM 4394 C C . GLY A 1 570 ? -7.567 -3.170 2.163 1.00 90.06 570 GLY A C 1
ATOM 4395 O O . GLY A 1 570 ? -6.637 -2.374 2.252 1.00 90.06 570 GLY A O 1
ATOM 4396 N N . LEU A 1 571 ? -7.712 -3.988 1.121 1.00 90.75 571 LEU A N 1
ATOM 4397 C CA . LEU A 1 571 ? -6.869 -3.987 -0.081 1.00 90.75 571 LEU A CA 1
ATOM 4398 C C . LEU A 1 571 ? -7.684 -4.384 -1.319 1.00 90.75 571 LEU A C 1
ATOM 4400 O O . LEU A 1 571 ? -8.770 -4.954 -1.206 1.00 90.75 571 LEU A O 1
ATOM 4404 N N . PHE A 1 572 ? -7.131 -4.159 -2.507 1.00 91.25 572 PHE A N 1
ATOM 4405 C CA . PHE A 1 572 ? -7.617 -4.769 -3.745 1.00 91.25 572 PHE A CA 1
ATOM 4406 C C . PHE A 1 572 ? -6.985 -6.145 -4.015 1.00 91.25 572 PHE A C 1
ATOM 4408 O O . PHE A 1 572 ? -5.865 -6.441 -3.586 1.00 91.25 572 PHE A O 1
ATOM 4415 N N . TRP A 1 573 ? -7.697 -6.997 -4.761 1.00 91.38 573 TRP A N 1
ATOM 4416 C CA . TRP A 1 573 ? -7.257 -8.358 -5.083 1.00 91.38 573 TRP A CA 1
ATOM 4417 C C . TRP A 1 573 ? -5.882 -8.423 -5.760 1.00 91.38 573 TRP A C 1
ATOM 4419 O O . TRP A 1 573 ? -5.100 -9.296 -5.403 1.00 91.38 573 TRP A O 1
ATOM 4429 N N . PHE A 1 574 ? -5.524 -7.492 -6.653 1.00 89.69 574 PHE A N 1
ATOM 4430 C CA . PHE A 1 574 ? -4.212 -7.508 -7.322 1.00 89.69 574 PHE A CA 1
ATOM 4431 C C . PHE A 1 574 ? -3.021 -7.445 -6.342 1.00 89.69 574 PHE A C 1
ATOM 4433 O O . PHE A 1 574 ? -1.977 -8.064 -6.584 1.00 89.69 574 PHE A O 1
ATOM 4440 N N . SER A 1 575 ? -3.194 -6.735 -5.220 1.00 88.81 575 SER A N 1
ATOM 4441 C CA . SER A 1 575 ? -2.209 -6.635 -4.139 1.00 88.81 575 SER A CA 1
ATOM 4442 C C . SER A 1 575 ? -2.144 -7.935 -3.328 1.00 88.81 575 SER A C 1
ATOM 4444 O O . SER A 1 575 ? -1.061 -8.388 -2.964 1.00 88.81 575 SER A O 1
ATOM 4446 N N . VAL A 1 576 ? -3.300 -8.562 -3.081 1.00 88.69 576 VAL A N 1
ATOM 4447 C CA . VAL A 1 576 ? -3.428 -9.815 -2.313 1.00 88.69 576 VAL A CA 1
ATOM 4448 C C . VAL A 1 576 ? -2.924 -11.032 -3.099 1.00 88.69 576 VAL A C 1
ATOM 4450 O O . VAL A 1 576 ? -2.219 -11.872 -2.547 1.00 88.69 576 VAL A O 1
ATOM 4453 N N . ASP A 1 577 ? -3.229 -11.116 -4.392 1.00 85.81 577 ASP A N 1
ATOM 4454 C CA . ASP A 1 577 ? -2.745 -12.148 -5.320 1.00 85.81 577 ASP A CA 1
ATOM 4455 C C . ASP A 1 577 ? -1.205 -12.163 -5.424 1.00 85.81 577 ASP A C 1
ATOM 4457 O O . ASP A 1 577 ? -0.589 -13.213 -5.612 1.00 85.81 577 ASP A O 1
ATOM 4461 N N . GLY A 1 578 ? -0.570 -11.004 -5.208 1.00 73.69 578 GLY A N 1
ATOM 4462 C CA . GLY A 1 578 ? 0.885 -10.846 -5.181 1.00 73.69 578 GLY A CA 1
ATOM 4463 C C . GLY A 1 578 ? 1.596 -11.413 -3.947 1.00 73.69 578 GLY A C 1
ATOM 4464 O O . GLY A 1 578 ? 2.823 -11.487 -3.947 1.00 73.69 578 GLY A O 1
ATOM 4465 N N . LEU A 1 579 ? 0.871 -11.834 -2.901 1.00 73.19 579 LEU A N 1
ATOM 4466 C CA . LEU A 1 579 ? 1.447 -12.315 -1.632 1.00 73.19 579 LEU A CA 1
ATOM 4467 C C . LEU A 1 579 ? 1.950 -13.776 -1.654 1.00 73.19 579 LEU A C 1
ATOM 4469 O O . LEU A 1 579 ? 2.320 -14.299 -0.599 1.00 73.19 579 LEU A O 1
ATOM 4473 N N . ASN A 1 580 ? 2.073 -14.387 -2.844 1.00 60.03 580 ASN A N 1
ATOM 4474 C CA . ASN A 1 580 ? 2.495 -15.777 -3.122 1.00 60.03 580 ASN A CA 1
ATOM 4475 C C . ASN A 1 580 ? 1.369 -16.842 -2.929 1.00 60.03 580 ASN A C 1
ATOM 4477 O O . ASN A 1 580 ? 0.364 -16.567 -2.272 1.00 60.03 580 ASN A O 1
ATOM 4481 N N . PRO A 1 581 ? 1.486 -18.069 -3.498 1.00 40.00 581 PRO A N 1
ATOM 4482 C CA . PRO A 1 581 ? 0.354 -18.944 -3.879 1.00 40.00 581 PRO A CA 1
ATOM 4483 C C . PRO A 1 581 ? -0.405 -19.642 -2.729 1.00 40.00 581 PRO A C 1
ATOM 4485 O O . PRO A 1 581 ? -1.174 -20.577 -2.948 1.00 40.00 581 PRO A O 1
ATOM 4488 N N . ILE A 1 582 ? -0.233 -19.189 -1.487 1.00 38.78 582 ILE A N 1
ATOM 4489 C CA . ILE A 1 582 ? -0.959 -19.691 -0.308 1.00 38.78 582 ILE A CA 1
ATOM 4490 C C . ILE A 1 582 ? -2.462 -19.330 -0.388 1.00 38.78 582 ILE A C 1
ATOM 4492 O O . ILE A 1 582 ? -3.306 -20.008 0.203 1.00 38.78 582 ILE A O 1
ATOM 4496 N N . THR A 1 583 ? -2.816 -18.293 -1.154 1.00 42.06 583 THR A N 1
ATOM 4497 C CA . THR A 1 583 ? -4.186 -17.781 -1.320 1.00 42.06 583 THR A CA 1
ATOM 4498 C C . THR A 1 583 ? -5.044 -18.558 -2.330 1.00 42.06 583 THR A C 1
ATOM 4500 O O . THR A 1 583 ? -6.263 -18.619 -2.143 1.00 42.06 583 THR A O 1
ATOM 4503 N N . GLU A 1 584 ? -4.465 -19.220 -3.344 1.00 35.84 584 GLU A N 1
ATOM 4504 C CA . GLU A 1 584 ? -5.236 -19.909 -4.402 1.00 35.84 584 GLU A CA 1
ATOM 4505 C C . GLU A 1 584 ? -6.174 -21.001 -3.862 1.00 35.84 584 GLU A C 1
ATOM 4507 O O . GLU A 1 584 ? -7.331 -21.106 -4.278 1.00 35.84 584 GLU A O 1
ATOM 4512 N N . ASN A 1 585 ? -5.707 -21.792 -2.890 1.00 32.66 585 ASN A N 1
ATOM 4513 C CA . ASN A 1 585 ? -6.495 -22.881 -2.302 1.00 32.66 585 ASN A CA 1
ATOM 4514 C C . ASN A 1 585 ? -7.573 -22.411 -1.308 1.00 32.66 585 ASN A C 1
ATOM 4516 O O . ASN A 1 585 ? -8.400 -23.221 -0.888 1.00 32.66 585 ASN A O 1
ATOM 4520 N N . LYS A 1 586 ? -7.594 -21.125 -0.932 1.00 41.97 586 LYS A N 1
ATOM 4521 C CA . LYS A 1 586 ? -8.506 -20.593 0.096 1.00 41.97 586 LYS A CA 1
ATOM 4522 C C . LYS A 1 586 ? -9.489 -19.541 -0.409 1.00 41.97 586 LYS A C 1
ATOM 4524 O O . LYS A 1 586 ? -10.590 -19.468 0.128 1.00 41.97 586 LYS A O 1
ATOM 4529 N N . ALA A 1 587 ? -9.189 -18.827 -1.497 1.00 37.97 587 ALA A N 1
ATOM 4530 C CA . ALA A 1 587 ? -10.151 -17.918 -2.135 1.00 37.97 587 ALA A CA 1
ATOM 4531 C C . ALA A 1 587 ? -11.455 -18.628 -2.576 1.00 37.97 587 ALA A C 1
ATOM 4533 O O . ALA A 1 587 ? -12.517 -18.014 -2.619 1.00 37.97 587 ALA A O 1
ATOM 4534 N N . LYS A 1 588 ? -11.408 -19.946 -2.835 1.00 35.66 588 LYS A N 1
ATOM 4535 C CA . LYS A 1 588 ? -12.591 -20.784 -3.122 1.00 35.66 588 LYS A CA 1
ATOM 4536 C C . LYS A 1 588 ? -13.359 -21.262 -1.878 1.00 35.66 588 LYS A C 1
ATOM 4538 O O . LYS A 1 588 ? -14.445 -21.812 -2.031 1.00 35.66 588 LYS A O 1
ATOM 4543 N N . GLN A 1 589 ? -12.829 -21.080 -0.665 1.00 37.38 589 GLN A N 1
ATOM 4544 C CA . GLN A 1 589 ? -13.445 -21.559 0.583 1.00 37.38 589 GLN A CA 1
ATOM 4545 C C . GLN A 1 589 ? -14.299 -20.505 1.320 1.00 37.38 589 GLN A C 1
ATOM 4547 O O . GLN A 1 589 ? -14.934 -20.850 2.315 1.00 37.38 589 GLN A O 1
ATOM 4552 N N . SER A 1 590 ? -14.414 -19.257 0.837 1.00 38.06 590 SER A N 1
ATOM 4553 C CA . SER A 1 590 ? -15.272 -18.243 1.492 1.00 38.06 590 SER A CA 1
ATOM 4554 C C . SER A 1 590 ? -16.784 -18.513 1.377 1.00 38.06 590 SER A C 1
ATOM 4556 O O . SER A 1 590 ? -17.581 -17.864 2.055 1.00 38.06 590 SER A O 1
ATOM 4558 N N . ALA A 1 591 ? -17.192 -19.506 0.575 1.00 31.64 591 ALA A N 1
ATOM 4559 C CA . ALA A 1 591 ? -18.590 -19.840 0.289 1.00 31.64 591 ALA A CA 1
ATOM 4560 C C . ALA A 1 591 ? -19.409 -20.350 1.497 1.00 31.64 591 ALA A C 1
ATOM 4562 O O . ALA A 1 591 ? -20.623 -20.512 1.380 1.00 31.64 591 ALA A O 1
ATOM 4563 N N . SER A 1 592 ? -18.786 -20.592 2.656 1.00 36.50 592 SER A N 1
ATOM 4564 C CA . SER A 1 592 ? -19.488 -20.956 3.893 1.00 36.50 592 SER A CA 1
ATOM 4565 C C . SER A 1 592 ? -18.843 -20.334 5.136 1.00 36.50 592 SER A C 1
ATOM 4567 O O . SER A 1 592 ? -18.324 -21.038 6.001 1.00 36.50 592 SER A O 1
ATOM 4569 N N . LEU A 1 593 ? -18.890 -19.005 5.241 1.00 41.72 593 LEU A N 1
ATOM 4570 C CA . LEU A 1 593 ? -18.732 -18.311 6.523 1.00 41.72 593 LEU A CA 1
ATOM 4571 C C . LEU A 1 593 ? -20.043 -18.446 7.325 1.00 41.72 593 LEU A C 1
ATOM 4573 O O . LEU A 1 593 ? -21.014 -17.784 6.939 1.00 41.72 593 LEU A O 1
ATOM 4577 N N . PRO A 1 594 ? -20.112 -19.275 8.390 1.00 39.25 594 PRO A N 1
ATOM 4578 C CA . PRO A 1 594 ? -21.274 -19.295 9.273 1.00 39.25 594 PRO A CA 1
ATOM 4579 C C . PRO A 1 594 ? -21.404 -17.947 9.995 1.00 39.25 594 PRO A C 1
ATOM 4581 O O . PRO A 1 594 ? -20.394 -17.309 10.303 1.00 39.25 594 PRO A O 1
ATOM 4584 N N . ASN A 1 5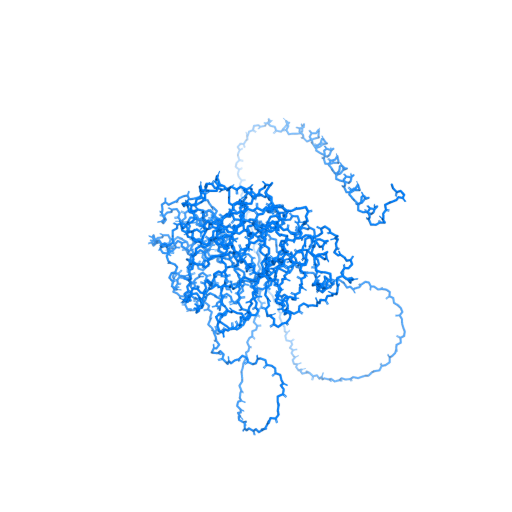95 ? -22.647 -17.531 10.243 1.00 36.00 595 ASN A N 1
ATOM 4585 C CA . ASN A 1 595 ? -22.958 -16.406 11.130 1.00 36.00 595 ASN A CA 1
ATOM 4586 C C . ASN A 1 595 ? -22.728 -16.836 12.590 1.00 36.00 595 ASN A C 1
ATOM 4588 O O . ASN A 1 595 ? -23.287 -17.898 12.946 1.00 36.00 595 ASN A O 1
#

Secondary structure (DSSP, 8-state):
-TTS-HHHHHHHHHHHHHHHHHHHHHHHHHHHHHHHHHHSHHHHTTSS---------------------------------------------------PPPP-PPPPPPP--------------------------------------GGGS-TTTT--HHHHHHHHHHHS-HHHHHHHHHHHHTT--GGGHHHHHHHTTT-TT-HHHHHHHHHHHH---S-SSHHHHHHHHHT-TTS---HHHHHHHHHHHTTT-TTHHHHS-TT--BSS-GGGEEE-SS-TTSSPPEES--EE-TTT--SS-TT-EEEEEEETTEEEEEEHHHHHHS-EEEEEETTEEEEEEE-TTTSSEEEEEGGGBTTBPPPPEEEEEEEETTEEEEEESSTT--EEETTTTEE-BHHHHHHT-BPPBPEEEEEEHHHHHHH-TT-EEE-STTSPPPPHHHHHHHHHHHHSSS-SS----S--SS-TT-EEEEEP-GGG-EEEEGGGGTT-SEEEEEETTEEEEEEEEETTTTEEEEEE--TT--EEE-SSTTEEEETTS-EEEE-SSEEE-TTS-EEEEEPEEEEEHHHHHTT-TTTTTTTTSGGG---

Mean predicted aligned error: 15.72 Å